Protein AF-A0A959WXD5-F1 (afdb_monomer)

Sequence (499 aa):
MKRRSHATHGGNPLATAVPTYDDGVTGHGSPEGTPIFVSGLSSGAVRLLLSSPVPGAGPVDAARPQARPGALFGHRDSPAVWLVSDATLFEEGEDLPHRSHPGRPIVIALITGTGGDVAARAAVEAGADDVLSPPFGPAELRARLATAVRVATTARVAAEAQEELRRREEAMRVLSLEQGGLRRVTMAIASGTPLSEVFHLVAREIVAVLDCDAAHVAMRERNGRATVVGVCRRDDALRADLGTHLDHTESATARAITEGRPVRVSEYAPDGLPAAFGWGAGVAVPITVRGEVWGAMGLVRVTPGPPPSGAVRRLTRFAEIVALGIGNAETSAETRRLVVRDHLTGLFNRKQFEESLAGEVSQGRRHGYPVSVAMLDIDHFKAINDTHGHPVGDAVLVEIARRFTRCARAGETVARIGGEEFALVFPRTSADGAAAAAERVRAAVESAPFDVVGRVTVSIGVAEAAGEPEGALCRADAALYASKTGGRNRVTVYREPAA

Secondary structure (DSSP, 8-state):
-------------------------------S-PPP------TTEEEEEEE-----------------TT-----TTS--EEEEESSPPPPTTPPP-----TTSPEEEEEEES--SHHHHHHHHHTT-SEEE-SS--HHHHHHHHHHHHHHHHHHHHHHHHHHHHHHHHHHHHHHHHHHHHHHHHHHHHHTT--HHHHHHHHHHHHHHHSS-SEEEEEEEPTTS-EEEEEEEES-TTS---TT-EE--TTSHHHHHHHHSS-EEESS--TTSHHHHTT-SEEEEEEEEETTEEEEEEEEEESS-SPPPTTHHHHHHHHHHHHHHHHHHHHHHHHHHHHHHB-TTT-SB-HHHHHHHHHHHHHHHHHHT--EEEEEEEETTHHHHHHHH-HHHHHHHHHHHHHHHHHHPPTT-EEEE-SSSEEEEEEET--HHHHHHHHHHHHHHHHHS-BTTTB---EEEEEEE-TT-HHHHHHHHHHHHHHHHHTTSSSEEE--PPP-

Foldseek 3Di:
DDDDDDDDDDDDDDDDDDDDDYDDDDDDDDDPDDDDQPPDDDQFEAFEEEEDADDDDDDDDDDDDDDDPPDFDDDPQAWGKDWDWPLDDDDPPDDDPPDDDPPFGIYIYTYHNDADPVVQVVVVVSPHPYYHGPPDDPVRVSVVSVVRRVVSNVVVVVVVVVVVVVVVVVVVVLVVLLVVLLVVLLVCLVVVNDLLVSQQSNFVSLVVNFPFQKKFWWFQDPVRKIFTSYMDGPDPLQPDDGRDIPR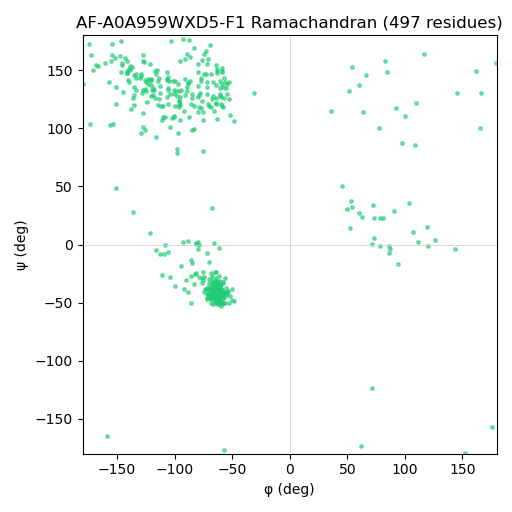DCQDQFSVQQVVVAKGWFQAGDCPDPCVVRLFGIKIKHFQDAPNHGRGIIMGTHSHGGGGTPCSHVSRVSSSPSSSVSVNVVVVVVVVVLVVFADPLQRAGEQVNVLVLLLVLLVVCVVPVAWKKKKKKFKPPLVVVCVPPNDVLSSVLSNVLSVLLVVLDDPSKGWYDYDDGMIMIMDHRAAQVRVQVSVLSSQCSQQVDADPPRGGIGMAMFMEICNSPSVVNVVQNVVQSVVCNVVPHSHYGYRDPPDD

pLDDT: mean 73.58, std 24.57, range [22.3, 98.44]

Solvent-accessible surface area (backbone atoms only — not comparable to full-atom values): 28347 Å² total; per-residue (Å²): 134,85,83,91,87,82,91,81,89,88,82,88,92,83,86,89,85,83,83,89,77,90,82,82,90,78,94,71,92,78,77,90,84,76,81,85,82,84,78,87,77,67,98,57,62,44,35,37,36,36,35,40,93,71,90,89,85,85,93,84,86,94,86,85,92,88,88,68,99,84,72,84,63,76,52,102,88,51,61,41,68,44,78,44,64,79,90,63,85,75,63,97,87,64,82,77,80,92,67,88,60,93,91,62,61,42,35,40,38,40,37,38,66,61,71,57,73,70,48,52,51,53,40,46,77,72,66,34,77,43,74,46,64,71,92,73,55,75,67,56,56,51,53,51,52,53,48,51,51,51,51,48,51,50,53,48,54,50,52,55,51,51,54,52,48,50,53,50,51,53,52,50,49,54,51,49,54,47,51,50,44,54,50,51,53,52,48,42,48,74,71,66,51,56,65,62,57,51,32,28,49,50,11,42,41,45,42,75,72,42,89,42,45,27,16,32,28,30,40,52,45,96,89,74,39,29,31,27,57,13,49,29,62,80,50,85,84,55,69,64,54,76,68,41,70,47,82,47,76,82,40,30,41,39,36,2,40,75,69,64,38,75,28,79,34,39,61,51,54,80,91,34,72,53,30,77,38,52,33,15,18,29,38,13,27,37,22,54,43,96,90,39,68,48,15,18,35,32,39,32,25,58,63,59,41,81,70,54,88,62,46,66,67,55,49,44,57,52,29,55,54,50,23,51,44,49,50,50,52,53,52,51,51,51,52,49,50,66,68,35,31,32,90,82,52,66,33,29,17,46,68,42,42,54,53,52,42,47,49,45,32,54,49,21,64,74,71,77,39,45,32,16,37,34,31,34,37,48,55,64,49,68,59,47,27,76,75,64,33,60,75,51,41,51,53,50,50,34,51,50,44,52,52,46,58,72,67,50,54,95,83,46,46,59,21,40,62,53,96,63,29,33,37,36,37,34,65,76,22,46,46,70,57,42,43,58,50,48,45,53,43,38,49,59,43,46,74,50,68,40,98,87,77,38,76,48,43,32,18,24,2,24,12,47,26,88,71,34,55,69,62,16,50,56,38,4,47,54,14,21,52,48,15,53,75,74,70,35,68,34,75,26,72,50,67,83,76,86,127

Mean predicted aligned error: 20.04 Å

Radius of gyration: 47.56 Å; Cα contacts (8 Å, |Δi|>4): 796; chains: 1; bounding box: 99×61×135 Å

Nearest PDB structures (foldseek):
  6zxc-assembly2_D  TM=8.661E-01  e=7.663E-16  Leptospira biflexa serovar Patoc strain 'Patoc 1 (Paris)'
  6et7-assembly1_B  TM=5.204E-01  e=3.613E-21  Idiomarina sp. A28L
  7e6g-assembly1_B  TM=8.168E-01  e=3.601E-15  Pseudomonas aeruginosa
  5llw-assembly1_B  TM=5.025E-01  e=7.534E-20  Idiomarina sp. A28L
  5llx-assembly1_A  TM=5.060E-01  e=7.114E-20  Idiomarina sp. A28L

Structure (mmCIF, N/CA/C/O backbone):
data_AF-A0A959WXD5-F1
#
_entry.id   AF-A0A959WXD5-F1
#
loop_
_atom_site.group_PDB
_atom_site.id
_atom_site.type_symbol
_atom_site.label_atom_id
_atom_site.label_alt_id
_atom_site.label_comp_id
_atom_site.label_asym_id
_atom_site.label_entity_id
_atom_site.label_seq_id
_atom_site.pdbx_PDB_ins_code
_atom_site.Cartn_x
_atom_site.Cartn_y
_atom_site.Cartn_z
_atom_site.occupancy
_atom_site.B_iso_or_equiv
_atom_site.auth_seq_id
_atom_site.auth_comp_id
_atom_site.auth_asym_id
_atom_site.auth_atom_id
_atom_site.pdbx_PDB_model_num
ATOM 1 N N . MET A 1 1 ? -4.740 3.681 -72.796 1.00 32.69 1 MET A N 1
ATOM 2 C CA . MET A 1 1 ? -4.895 4.315 -74.125 1.00 32.69 1 MET A CA 1
ATOM 3 C C . MET A 1 1 ? -4.539 5.800 -73.990 1.00 32.69 1 MET A C 1
ATOM 5 O O . MET A 1 1 ? -5.129 6.441 -73.143 1.00 32.69 1 MET A O 1
ATOM 9 N N . LYS A 1 2 ? -3.521 6.265 -74.741 1.00 25.80 2 LYS A N 1
ATOM 10 C CA . LYS A 1 2 ? -3.198 7.643 -75.217 1.00 25.80 2 LYS A CA 1
ATOM 11 C C . LYS A 1 2 ? -3.493 8.870 -74.306 1.00 25.80 2 LYS A C 1
ATOM 13 O O . LYS A 1 2 ? -4.641 9.159 -74.034 1.00 25.80 2 LYS A O 1
ATOM 18 N N . ARG A 1 3 ? -2.439 9.584 -73.855 1.00 23.42 3 ARG A N 1
ATOM 19 C CA . ARG A 1 3 ? -1.881 10.892 -74.354 1.00 23.42 3 ARG A CA 1
ATOM 20 C C . ARG A 1 3 ? -2.473 12.119 -73.615 1.00 23.42 3 ARG A C 1
ATOM 22 O O . ARG A 1 3 ? -3.681 12.214 -73.521 1.00 23.42 3 ARG A O 1
ATOM 29 N N . ARG A 1 4 ? -1.636 12.911 -72.901 1.00 24.62 4 ARG A N 1
ATOM 30 C CA . ARG A 1 4 ? -1.101 14.277 -73.237 1.00 24.62 4 ARG A CA 1
ATOM 31 C C . ARG A 1 4 ? -2.219 15.267 -73.620 1.00 24.62 4 ARG A C 1
ATOM 33 O O . ARG A 1 4 ? -3.007 14.905 -74.475 1.00 24.62 4 ARG A O 1
ATOM 40 N N . SER A 1 5 ? -2.357 16.509 -73.151 1.00 25.72 5 SER A N 1
ATOM 41 C CA . SER A 1 5 ? -1.504 17.594 -72.599 1.00 25.72 5 SER A CA 1
ATOM 42 C C . SER A 1 5 ? -2.480 18.773 -72.296 1.00 25.72 5 SER A C 1
ATOM 44 O O . SER A 1 5 ? -3.547 18.781 -72.897 1.00 25.72 5 SER A O 1
ATOM 46 N N . HIS A 1 6 ? -2.276 19.757 -71.406 1.00 26.48 6 HIS A N 1
ATOM 47 C CA . HIS A 1 6 ? -1.481 20.988 -71.602 1.00 26.48 6 HIS A CA 1
ATOM 48 C C . HIS A 1 6 ? -1.865 22.057 -70.540 1.00 26.48 6 HIS A C 1
ATOM 50 O O . HIS A 1 6 ? -3.045 22.145 -70.226 1.00 26.48 6 HIS A O 1
ATOM 56 N N . ALA A 1 7 ? -0.881 22.904 -70.159 1.00 26.16 7 ALA A N 1
ATOM 57 C CA . ALA A 1 7 ? -0.957 24.373 -69.931 1.00 26.16 7 ALA A CA 1
ATOM 58 C C . ALA A 1 7 ? -1.822 24.903 -68.740 1.00 26.16 7 ALA A C 1
ATOM 60 O O . ALA A 1 7 ? -2.854 24.333 -68.443 1.00 26.16 7 ALA A O 1
ATOM 61 N N . THR A 1 8 ? -1.548 25.983 -67.983 1.00 24.98 8 THR A N 1
ATOM 62 C CA . THR A 1 8 ? -0.575 27.103 -68.012 1.00 24.98 8 THR A CA 1
ATOM 63 C C . THR A 1 8 ? -0.799 28.034 -66.793 1.00 24.98 8 THR A C 1
ATOM 65 O O . THR A 1 8 ? -1.935 28.392 -66.528 1.00 24.98 8 THR A O 1
ATOM 68 N N . HIS A 1 9 ? 0.301 28.479 -66.164 1.00 25.56 9 HIS A N 1
ATOM 69 C CA . HIS A 1 9 ? 0.671 29.859 -65.746 1.00 25.56 9 HIS A CA 1
ATOM 70 C C . HIS A 1 9 ? -0.129 30.750 -64.753 1.00 25.56 9 HIS A C 1
ATOM 72 O O . HIS A 1 9 ? -1.306 31.026 -64.940 1.00 25.56 9 HIS A O 1
ATOM 78 N N . GLY A 1 10 ? 0.661 31.402 -63.869 1.00 24.11 10 GLY A N 1
ATOM 79 C CA . GLY A 1 10 ? 0.459 32.739 -63.257 1.00 24.11 10 GLY A CA 1
ATOM 80 C C . GLY A 1 10 ? 0.121 32.707 -61.755 1.00 24.11 10 GLY A C 1
ATOM 81 O O . GLY A 1 10 ? -0.869 32.096 -61.394 1.00 24.11 10 GLY A O 1
ATOM 82 N N . GLY A 1 11 ? 0.848 33.315 -60.807 1.00 25.09 11 GLY A N 1
ATOM 83 C CA . GLY A 1 11 ? 1.959 34.267 -60.856 1.00 25.09 11 GLY A CA 1
ATOM 84 C C . GLY A 1 11 ? 2.577 34.526 -59.458 1.00 25.09 11 GLY A C 1
ATOM 85 O O . GLY A 1 11 ? 1.992 34.193 -58.433 1.00 25.09 11 GLY A O 1
ATOM 86 N N . ASN A 1 12 ? 3.791 35.088 -59.505 1.00 25.16 12 ASN A N 1
ATOM 87 C CA . ASN A 1 12 ? 4.738 35.600 -58.480 1.00 25.16 12 ASN A CA 1
ATOM 88 C C . ASN A 1 12 ? 4.117 36.705 -57.556 1.00 25.16 12 ASN A C 1
ATOM 90 O O . ASN A 1 12 ? 2.972 37.052 -57.846 1.00 25.16 12 ASN A O 1
ATOM 94 N N . PRO A 1 13 ? 4.797 37.387 -56.579 1.00 36.59 13 PRO A N 1
ATOM 95 C CA . PRO A 1 13 ? 6.247 37.477 -56.286 1.00 36.59 13 PRO A CA 1
ATOM 96 C C . PRO A 1 13 ? 6.687 37.610 -54.797 1.00 36.59 13 PRO A C 1
ATOM 98 O O . PRO A 1 13 ? 5.865 37.776 -53.905 1.00 36.59 13 PRO A O 1
ATOM 101 N N . LEU A 1 14 ? 8.013 37.583 -54.558 1.00 23.86 14 LEU A N 1
ATOM 102 C CA . LEU A 1 14 ? 8.833 38.502 -53.717 1.00 23.86 14 LEU A CA 1
ATOM 103 C C . LEU A 1 14 ? 10.208 37.834 -53.463 1.00 23.86 14 LEU A C 1
ATOM 105 O O . LEU A 1 14 ? 10.289 36.792 -52.827 1.00 23.86 14 LEU A O 1
ATOM 109 N N . ALA A 1 15 ? 11.252 38.233 -54.197 1.00 23.81 15 ALA A N 1
ATOM 110 C CA . ALA A 1 15 ? 12.243 39.258 -53.817 1.00 23.81 15 ALA A CA 1
ATOM 111 C C . ALA A 1 15 ? 13.286 38.718 -52.806 1.00 23.81 15 ALA A C 1
ATOM 113 O O . ALA A 1 15 ? 12.973 38.433 -51.661 1.00 23.81 15 ALA A O 1
ATOM 114 N N . THR A 1 16 ? 14.489 38.362 -53.275 1.00 23.14 16 THR A N 1
ATOM 115 C CA . THR A 1 16 ? 15.737 39.173 -53.308 1.00 23.14 16 THR A CA 1
ATOM 116 C C . THR A 1 16 ? 16.698 38.811 -52.175 1.00 23.14 16 THR A C 1
ATOM 118 O O . THR A 1 16 ? 16.444 39.167 -51.032 1.00 23.14 16 THR A O 1
ATOM 121 N N . ALA A 1 17 ? 17.828 38.187 -52.521 1.00 24.20 17 ALA A N 1
ATOM 122 C CA . ALA A 1 17 ? 19.171 38.641 -52.137 1.00 24.20 17 ALA A CA 1
ATOM 123 C C . ALA A 1 17 ? 20.242 37.785 -52.846 1.00 24.20 17 ALA A C 1
ATOM 125 O O . ALA A 1 17 ? 20.508 36.645 -52.482 1.00 24.20 17 ALA A O 1
ATOM 126 N N . VAL A 1 18 ? 20.843 38.373 -53.876 1.00 24.41 18 VAL A N 1
ATOM 127 C CA . VAL A 1 18 ? 22.247 38.195 -54.294 1.00 24.41 18 VAL A CA 1
ATOM 128 C C . VAL A 1 18 ? 22.909 39.503 -53.822 1.00 24.41 18 VAL A C 1
ATOM 130 O O . VAL A 1 18 ? 22.216 40.528 -53.885 1.00 24.41 18 VAL A O 1
ATOM 133 N N . PRO A 1 19 ? 24.148 39.532 -53.283 1.00 29.06 19 PRO A N 1
ATOM 134 C CA . PRO A 1 19 ? 25.291 39.750 -54.182 1.00 29.06 19 PRO A CA 1
ATOM 135 C C . PRO A 1 19 ? 26.629 39.108 -53.709 1.00 29.06 19 PRO A C 1
ATOM 137 O O . PRO A 1 19 ? 26.888 39.007 -52.516 1.00 29.06 19 PRO A O 1
ATOM 140 N N . THR A 1 20 ? 27.375 38.447 -54.615 1.00 24.33 20 THR A N 1
ATOM 141 C CA . THR A 1 20 ? 28.592 38.948 -55.331 1.00 24.33 20 THR A CA 1
ATOM 142 C C . THR A 1 20 ? 29.887 38.761 -54.513 1.00 24.33 20 THR A C 1
ATOM 144 O O . THR A 1 20 ? 29.832 38.841 -53.298 1.00 24.33 20 THR A O 1
ATOM 147 N N . TYR A 1 21 ? 31.091 38.543 -55.048 1.00 22.48 21 TYR A N 1
ATOM 148 C CA . TYR A 1 21 ? 31.671 38.893 -56.348 1.00 22.48 21 TYR A CA 1
ATOM 149 C C . TYR A 1 21 ? 33.034 38.171 -56.500 1.00 22.48 21 TYR A C 1
ATOM 151 O O . TYR A 1 21 ? 33.695 37.988 -55.480 1.00 22.48 21 TYR A O 1
ATOM 159 N N . ASP A 1 22 ? 33.406 37.848 -57.750 1.00 23.84 22 ASP A N 1
ATOM 160 C CA . ASP A 1 22 ? 34.724 38.052 -58.400 1.00 23.84 22 ASP A CA 1
ATOM 161 C C . ASP A 1 22 ? 36.040 37.544 -57.789 1.00 23.84 22 ASP A C 1
ATOM 163 O O . ASP A 1 22 ? 36.247 37.522 -56.585 1.00 23.84 22 ASP A O 1
ATOM 167 N N . ASP A 1 23 ? 37.081 37.251 -58.566 1.00 24.81 23 ASP A N 1
ATOM 168 C CA . ASP A 1 23 ? 37.286 37.096 -60.015 1.00 24.81 23 ASP A CA 1
ATOM 169 C C . ASP A 1 23 ? 38.736 36.606 -60.194 1.00 24.81 23 ASP A C 1
ATOM 171 O O . ASP A 1 23 ? 39.542 36.666 -59.262 1.00 24.81 23 ASP A O 1
ATOM 175 N N . GLY A 1 24 ? 39.108 36.251 -61.425 1.00 22.30 24 GLY A N 1
ATOM 176 C CA . GLY A 1 24 ? 40.487 36.468 -61.889 1.00 22.30 24 GLY A CA 1
ATOM 177 C C . GLY A 1 24 ? 41.313 35.195 -62.050 1.00 22.30 24 GLY A C 1
ATOM 178 O O . GLY A 1 24 ? 41.951 34.729 -61.117 1.00 22.30 24 GLY A O 1
ATOM 179 N N . VAL A 1 25 ? 41.223 34.522 -63.199 1.00 24.84 25 VAL A N 1
ATOM 180 C CA . VAL A 1 25 ? 42.108 34.693 -64.376 1.00 24.84 25 VAL A CA 1
ATOM 181 C C . VAL A 1 25 ? 43.569 34.323 -64.081 1.00 24.84 25 VAL A C 1
ATOM 183 O O . VAL A 1 25 ? 44.267 35.026 -63.366 1.00 24.84 25 VAL A O 1
ATOM 186 N N . THR A 1 26 ? 44.066 33.267 -64.727 1.00 22.84 26 THR A N 1
ATOM 187 C CA . THR A 1 26 ? 45.186 33.304 -65.695 1.00 22.84 26 THR A CA 1
ATOM 188 C C . THR A 1 26 ? 45.684 31.885 -65.952 1.00 22.84 26 THR A C 1
ATOM 190 O O . THR A 1 26 ? 45.966 31.117 -65.037 1.00 22.84 26 THR A O 1
ATOM 193 N N . GLY A 1 27 ? 45.810 31.533 -67.230 1.00 33.06 27 GLY A N 1
ATOM 194 C CA . GLY A 1 27 ? 46.653 30.416 -67.618 1.00 33.06 27 GLY A CA 1
ATOM 195 C C . GLY A 1 27 ? 48.110 30.771 -67.340 1.00 33.06 27 GLY A C 1
ATOM 196 O O . GLY A 1 27 ? 48.613 31.764 -67.860 1.00 33.06 27 GLY A O 1
ATOM 197 N N . HIS A 1 28 ? 48.789 29.926 -66.577 1.00 23.78 28 HIS A N 1
ATOM 198 C CA . HIS A 1 28 ? 50.235 29.800 -66.625 1.00 23.78 28 HIS A CA 1
ATOM 199 C C . HIS A 1 28 ? 50.580 28.315 -66.637 1.00 23.78 28 HIS A C 1
ATOM 201 O O . HIS A 1 28 ? 50.206 27.564 -65.739 1.00 23.78 28 HIS A O 1
ATOM 207 N N . GLY A 1 29 ? 51.268 27.896 -67.701 1.00 34.16 29 GLY A N 1
ATOM 208 C CA . GLY A 1 29 ? 51.924 26.598 -67.749 1.00 34.16 29 GLY A CA 1
ATOM 209 C C . GLY A 1 29 ? 52.913 26.464 -66.594 1.00 34.16 29 GLY A C 1
ATOM 210 O O . GLY A 1 29 ? 53.541 27.440 -66.183 1.00 34.16 29 GLY A O 1
ATOM 211 N N . SER A 1 30 ? 53.008 25.258 -66.048 1.00 23.84 30 SER A N 1
ATOM 212 C CA . SER A 1 30 ? 53.929 24.860 -64.979 1.00 23.84 30 SER A CA 1
ATOM 213 C C . SER A 1 30 ? 53.900 23.325 -64.866 1.00 23.84 30 SER A C 1
ATOM 215 O O . SER A 1 30 ? 52.943 22.712 -65.337 1.00 23.84 30 SER A O 1
ATOM 217 N N . PRO A 1 31 ? 54.969 22.685 -64.370 1.00 26.98 31 PRO A N 1
ATOM 218 C CA . PRO A 1 31 ? 55.882 21.881 -65.176 1.00 26.98 31 PRO A CA 1
ATOM 219 C C . PRO A 1 31 ? 55.648 20.371 -65.010 1.00 26.98 31 PRO A C 1
ATOM 221 O O . PRO A 1 31 ? 54.837 19.924 -64.203 1.00 26.98 31 PRO A O 1
ATOM 224 N N . GLU A 1 32 ? 56.393 19.603 -65.801 1.00 30.00 32 GLU A N 1
ATOM 225 C CA . GLU A 1 32 ? 56.592 18.154 -65.720 1.00 30.00 32 GLU A CA 1
ATOM 226 C C . GLU A 1 32 ? 56.525 17.586 -64.282 1.00 30.00 32 GLU A C 1
ATOM 228 O O . GLU A 1 32 ? 57.220 18.057 -63.381 1.00 30.00 32 GLU A O 1
ATOM 233 N N . GLY A 1 33 ? 55.730 16.522 -64.083 1.00 29.84 33 GLY A N 1
ATOM 234 C CA . GLY A 1 33 ? 55.871 15.617 -62.931 1.00 29.84 33 GLY A CA 1
ATOM 235 C C . GLY A 1 33 ? 54.873 15.744 -61.770 1.00 29.84 33 GLY A C 1
ATOM 236 O O . GLY A 1 33 ? 55.264 15.530 -60.624 1.00 29.84 33 GLY A O 1
ATOM 237 N N . THR A 1 34 ? 53.592 16.044 -62.003 1.00 25.41 34 THR A N 1
ATOM 238 C CA . THR A 1 34 ? 52.589 16.045 -60.915 1.00 25.41 34 THR A CA 1
ATOM 239 C C . THR A 1 34 ? 52.112 14.617 -60.575 1.00 25.41 34 THR A C 1
ATOM 241 O O . THR A 1 34 ? 51.669 13.904 -61.480 1.00 25.41 34 THR A O 1
ATOM 244 N N . PRO A 1 35 ? 52.161 14.160 -59.305 1.00 29.34 35 PRO A N 1
ATOM 245 C CA . PRO A 1 35 ? 51.610 12.861 -58.915 1.00 29.34 35 PRO A CA 1
ATOM 246 C C . PRO A 1 35 ? 50.085 12.823 -59.116 1.00 29.34 35 PRO A C 1
ATOM 248 O O . PRO A 1 35 ? 49.377 13.782 -58.804 1.00 29.34 35 PRO A O 1
ATOM 251 N N . ILE A 1 36 ? 49.570 11.709 -59.648 1.00 31.53 36 ILE A N 1
ATOM 252 C CA . ILE A 1 36 ? 48.132 11.511 -59.871 1.00 31.53 36 ILE A CA 1
ATOM 253 C C . ILE A 1 36 ? 47.420 11.319 -58.530 1.00 31.53 36 ILE A C 1
ATOM 255 O O . ILE A 1 36 ? 47.694 10.374 -57.791 1.00 31.53 36 ILE A O 1
ATOM 259 N N . PHE A 1 37 ? 46.456 12.193 -58.249 1.00 30.58 37 PHE A N 1
ATOM 260 C CA . PHE A 1 37 ? 45.578 12.103 -57.088 1.00 30.58 37 PHE A CA 1
ATOM 261 C C . PHE A 1 37 ? 44.455 11.094 -57.342 1.00 30.58 37 PHE A C 1
ATOM 263 O O . PHE A 1 37 ? 43.570 11.331 -58.162 1.00 30.58 37 PHE A O 1
ATOM 270 N N . VAL A 1 38 ? 44.448 9.986 -56.598 1.00 33.81 38 VAL A N 1
ATOM 271 C CA . VAL A 1 38 ? 43.297 9.073 -56.536 1.00 33.81 38 VAL A CA 1
ATOM 272 C C . VAL A 1 38 ? 42.489 9.404 -55.280 1.00 33.81 38 VAL A C 1
ATOM 274 O O . VAL A 1 38 ? 42.658 8.790 -54.226 1.00 33.81 38 VAL A O 1
ATOM 277 N N . SER A 1 39 ? 41.628 10.418 -55.366 1.00 25.95 39 SER A N 1
ATOM 278 C CA . SER A 1 39 ? 40.658 10.723 -54.311 1.00 25.95 39 SER A CA 1
ATOM 279 C C . SER A 1 39 ? 39.378 9.895 -54.504 1.00 25.95 39 SER A C 1
ATOM 281 O O . SER A 1 39 ? 38.922 9.680 -55.624 1.00 25.95 39 SER A O 1
ATOM 283 N N . GLY A 1 40 ? 38.796 9.404 -53.402 1.00 32.34 40 GLY A N 1
ATOM 284 C CA . GLY A 1 40 ? 37.450 8.804 -53.404 1.00 32.34 40 GLY A CA 1
ATOM 285 C C . GLY A 1 40 ? 37.342 7.281 -53.252 1.00 32.34 40 GLY A C 1
ATOM 286 O O . GLY A 1 40 ? 36.251 6.745 -53.424 1.00 32.34 40 GLY A O 1
ATOM 287 N N . LEU A 1 41 ? 38.414 6.562 -52.906 1.00 38.22 41 LEU A N 1
ATOM 288 C CA . LEU A 1 41 ? 38.328 5.116 -52.656 1.00 38.22 41 LEU A CA 1
ATOM 289 C C . LEU A 1 41 ? 37.996 4.803 -51.190 1.00 38.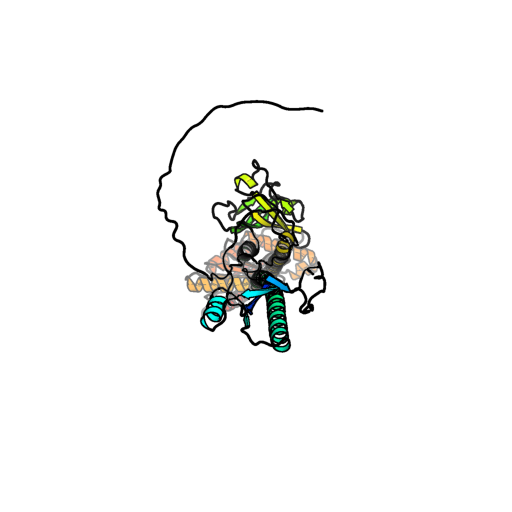22 41 LEU A C 1
ATOM 291 O O . LEU A 1 41 ? 38.609 5.347 -50.273 1.00 38.22 41 LEU A O 1
ATOM 295 N N . SER A 1 42 ? 37.017 3.918 -50.994 1.00 37.16 42 SER A N 1
ATOM 296 C CA . SER A 1 42 ? 36.502 3.467 -49.697 1.00 37.16 42 SER A CA 1
ATOM 297 C C . SER A 1 42 ? 37.574 2.821 -48.809 1.00 37.16 42 SER A C 1
ATOM 299 O O . SER A 1 42 ? 38.508 2.192 -49.307 1.00 37.16 42 SER A O 1
ATOM 301 N N . SER A 1 43 ? 37.389 2.920 -47.489 1.00 42.16 43 SER A N 1
ATOM 302 C CA . SER A 1 43 ? 38.215 2.297 -46.446 1.00 42.16 43 SER A CA 1
ATOM 303 C C . SER A 1 43 ? 38.465 0.806 -46.725 1.00 42.16 43 SER A C 1
ATOM 305 O O . SER A 1 43 ? 37.554 -0.009 -46.578 1.00 42.16 43 SER A O 1
ATOM 307 N N . GLY A 1 44 ? 39.682 0.450 -47.148 1.00 43.88 44 GLY A N 1
ATOM 308 C CA . GLY A 1 44 ? 40.071 -0.942 -47.425 1.00 43.88 44 GLY A CA 1
ATOM 309 C C . GLY A 1 44 ? 41.015 -1.160 -48.613 1.00 43.88 44 GLY A C 1
ATOM 310 O O . GLY A 1 44 ? 41.419 -2.300 -48.846 1.00 43.88 44 GLY A O 1
ATOM 311 N N . ALA A 1 45 ? 41.366 -0.111 -49.363 1.00 51.16 45 ALA A N 1
ATOM 312 C CA . ALA A 1 45 ? 42.382 -0.182 -50.413 1.00 51.16 45 ALA A CA 1
ATOM 313 C C . ALA A 1 45 ? 43.783 0.108 -49.850 1.00 51.16 45 ALA A C 1
ATOM 315 O O . ALA A 1 45 ? 43.933 1.065 -49.095 1.00 51.16 45 ALA A O 1
ATOM 316 N N . VAL A 1 46 ? 44.785 -0.684 -50.240 1.00 54.16 46 VAL A N 1
ATOM 317 C CA . VAL A 1 46 ? 46.203 -0.421 -49.936 1.00 54.16 46 VAL A CA 1
ATOM 318 C C . VAL A 1 46 ? 46.879 0.187 -51.157 1.00 54.16 46 VAL A C 1
ATOM 320 O O . VAL A 1 46 ? 46.756 -0.361 -52.249 1.00 54.16 46 VAL A O 1
ATOM 323 N N . ARG A 1 47 ? 47.591 1.299 -50.991 1.00 57.00 47 ARG A N 1
ATOM 324 C CA . ARG A 1 47 ? 48.227 2.074 -52.061 1.00 57.00 47 ARG A CA 1
ATOM 325 C C . ARG A 1 47 ? 49.740 1.906 -52.004 1.00 57.00 47 ARG A C 1
ATOM 327 O O . ARG A 1 47 ? 50.391 2.429 -51.106 1.00 57.00 47 ARG A O 1
ATOM 334 N N . LEU A 1 48 ? 50.294 1.202 -52.980 1.00 58.53 48 LEU A N 1
ATOM 335 C CA . LEU A 1 48 ? 51.732 1.015 -53.144 1.00 58.53 48 LEU A CA 1
ATOM 336 C C . LEU A 1 48 ? 52.214 1.852 -54.329 1.00 58.53 48 LEU A C 1
ATOM 338 O O . LEU A 1 48 ? 51.684 1.715 -55.426 1.00 58.53 48 LEU A O 1
ATOM 342 N N . LEU A 1 49 ? 53.225 2.694 -54.152 1.00 56.78 49 LEU A N 1
ATOM 343 C CA . LEU A 1 49 ? 53.851 3.402 -55.271 1.00 56.78 49 LEU A CA 1
ATOM 344 C C . LEU A 1 49 ? 55.137 2.682 -55.703 1.00 56.78 49 LEU A C 1
ATOM 346 O O . LEU A 1 49 ? 55.971 2.361 -54.861 1.00 56.78 49 LEU A O 1
ATOM 350 N N . LEU A 1 50 ? 55.326 2.446 -56.998 1.00 52.78 50 LEU A N 1
ATOM 351 C CA . LEU A 1 50 ? 56.542 1.877 -57.585 1.00 52.78 50 LEU A CA 1
ATOM 352 C C . LEU A 1 50 ? 57.203 2.953 -58.456 1.00 52.78 50 LEU A C 1
ATOM 354 O O . LEU A 1 50 ? 56.552 3.468 -59.353 1.00 52.78 50 LEU A O 1
ATOM 358 N N . SER A 1 51 ? 58.471 3.309 -58.261 1.00 46.78 51 SER A N 1
ATOM 359 C CA . SER A 1 51 ? 59.147 4.215 -59.212 1.00 46.78 51 SER A CA 1
ATOM 360 C C . SER A 1 51 ? 59.857 3.438 -60.335 1.00 46.78 51 SER A C 1
ATOM 362 O O . SER A 1 51 ? 60.394 2.353 -60.117 1.00 46.78 51 SER A O 1
ATOM 364 N N . SER A 1 52 ? 59.834 3.973 -61.557 1.00 39.94 52 SER A N 1
ATOM 365 C CA . SER A 1 52 ? 60.424 3.416 -62.781 1.00 39.94 52 SER A CA 1
ATOM 366 C C . SER A 1 52 ? 61.450 4.392 -63.368 1.00 39.94 52 SER A C 1
ATOM 368 O O . SER A 1 52 ? 61.190 5.596 -63.371 1.00 39.94 52 SER A O 1
ATOM 370 N N . PRO A 1 53 ? 62.590 3.924 -63.908 1.00 35.56 53 PRO A N 1
ATOM 371 C CA . PRO A 1 53 ? 63.549 4.783 -64.581 1.00 35.56 53 PRO A CA 1
ATOM 372 C C . PRO A 1 53 ? 63.298 4.772 -66.097 1.00 35.56 53 PRO A C 1
ATOM 374 O O . PRO A 1 53 ? 63.646 3.800 -66.761 1.00 35.56 53 PRO A O 1
ATOM 377 N N . VAL A 1 54 ? 62.752 5.841 -66.686 1.00 33.81 54 VAL A N 1
ATOM 378 C CA . VAL A 1 54 ? 62.869 6.041 -68.147 1.00 33.81 54 VAL A CA 1
ATOM 379 C C . VAL A 1 54 ? 63.177 7.511 -68.463 1.00 33.81 54 VAL A C 1
ATOM 381 O O . VAL A 1 54 ? 62.347 8.370 -68.175 1.00 33.81 54 VAL A O 1
ATOM 384 N N . PRO A 1 55 ? 64.340 7.830 -69.064 1.00 32.31 55 PRO A N 1
ATOM 385 C CA . PRO A 1 55 ? 64.646 9.166 -69.567 1.00 32.31 55 PRO A CA 1
ATOM 386 C C . PRO A 1 55 ? 64.234 9.338 -71.045 1.00 32.31 55 PRO A C 1
ATOM 388 O O . PRO A 1 55 ? 64.679 8.571 -71.896 1.00 32.31 55 PRO A O 1
ATOM 391 N N . GLY A 1 56 ? 63.472 10.400 -71.352 1.00 37.19 56 GLY A N 1
ATOM 392 C CA . GLY A 1 56 ? 63.362 11.003 -72.693 1.00 37.19 56 GLY A CA 1
ATOM 393 C C . GLY A 1 56 ? 62.167 10.594 -73.573 1.00 37.19 56 GLY A C 1
ATOM 394 O O . GLY A 1 56 ? 62.312 9.748 -74.451 1.00 37.19 56 GLY A O 1
ATOM 395 N N . ALA A 1 57 ? 61.026 11.282 -73.447 1.00 29.55 57 ALA A N 1
ATOM 396 C CA . ALA A 1 57 ? 59.935 11.251 -74.431 1.00 29.55 57 ALA A CA 1
ATOM 397 C C . ALA A 1 57 ? 59.252 12.635 -74.537 1.00 29.55 57 ALA A C 1
ATOM 399 O O . ALA A 1 57 ? 58.979 13.272 -73.525 1.00 29.55 57 ALA A O 1
ATOM 400 N N . GLY A 1 58 ? 59.067 13.135 -75.767 1.00 27.44 58 GLY A N 1
ATOM 401 C CA . GLY A 1 58 ? 58.457 14.442 -76.085 1.00 27.44 58 GLY A CA 1
ATOM 402 C C . GLY A 1 58 ? 56.935 14.378 -76.339 1.00 27.44 58 GLY A C 1
ATOM 403 O O . GLY A 1 58 ? 56.371 13.287 -76.346 1.00 27.44 58 GLY A O 1
ATOM 404 N N . PRO A 1 59 ? 56.250 15.520 -76.574 1.00 26.50 59 PRO A N 1
ATOM 405 C CA . PRO A 1 59 ? 54.800 15.638 -76.377 1.00 26.50 59 PRO A CA 1
ATOM 406 C C . PRO A 1 59 ? 53.966 15.241 -77.610 1.00 26.50 59 PRO A C 1
ATOM 408 O O . PRO A 1 59 ? 54.299 15.644 -78.725 1.00 26.50 59 PRO A O 1
ATOM 411 N N . VAL A 1 60 ? 52.840 14.527 -77.416 1.00 23.27 60 VAL A N 1
ATOM 412 C CA . VAL A 1 60 ? 51.823 14.277 -78.467 1.00 23.27 60 VAL A CA 1
ATOM 413 C C . VAL A 1 60 ? 50.375 14.341 -77.933 1.00 23.27 60 VAL A C 1
ATOM 415 O O . VAL A 1 60 ? 50.085 14.023 -76.785 1.00 23.27 60 VAL A O 1
ATOM 418 N N . ASP A 1 61 ? 49.518 14.793 -78.849 1.00 24.83 61 ASP A N 1
ATOM 419 C CA . ASP A 1 61 ? 48.171 15.376 -78.844 1.00 24.83 61 ASP A CA 1
ATOM 420 C C . ASP A 1 61 ? 46.992 14.574 -78.238 1.00 24.83 61 ASP A C 1
ATOM 422 O O . ASP A 1 61 ? 46.900 13.350 -78.351 1.00 24.83 61 ASP A O 1
ATOM 426 N N . ALA A 1 62 ? 46.021 15.300 -77.671 1.00 28.42 62 ALA A N 1
ATOM 427 C CA . ALA A 1 62 ? 44.874 14.773 -76.928 1.00 28.42 62 ALA A CA 1
ATOM 428 C C . ALA A 1 62 ? 43.570 14.821 -77.748 1.00 28.42 62 ALA A C 1
ATOM 430 O O . ALA A 1 62 ? 42.899 15.850 -77.809 1.00 28.42 62 ALA A O 1
ATOM 431 N N . ALA A 1 63 ? 43.139 13.693 -78.327 1.00 25.86 63 ALA A N 1
ATOM 432 C CA . ALA A 1 63 ? 41.800 13.596 -78.919 1.00 25.86 63 ALA A CA 1
ATOM 433 C C . ALA A 1 63 ? 41.222 12.165 -78.941 1.00 25.86 63 ALA A C 1
ATOM 435 O O . ALA A 1 63 ? 41.554 11.379 -79.824 1.00 25.86 63 ALA A O 1
ATOM 436 N N . ARG A 1 64 ? 40.275 11.887 -78.020 1.00 24.11 64 ARG A N 1
ATOM 437 C CA . ARG A 1 64 ? 38.959 11.198 -78.195 1.00 24.11 64 ARG A CA 1
ATOM 438 C C . ARG A 1 64 ? 38.555 10.332 -76.979 1.00 24.11 64 ARG A C 1
ATOM 440 O O . ARG A 1 64 ? 39.321 9.454 -76.596 1.00 24.11 64 ARG A O 1
ATOM 447 N N . PRO A 1 65 ? 37.321 10.469 -76.440 1.00 30.89 65 PRO A N 1
ATOM 448 C CA . PRO A 1 65 ? 36.811 9.614 -75.367 1.00 30.89 65 PRO A CA 1
ATOM 449 C C . PRO A 1 65 ? 35.687 8.679 -75.853 1.00 30.89 65 PRO A C 1
ATOM 451 O O . PRO A 1 65 ? 34.581 9.148 -76.103 1.00 30.89 65 PRO A O 1
ATOM 454 N N . GLN A 1 66 ? 35.928 7.364 -75.943 1.00 28.34 66 GLN A N 1
ATOM 455 C CA . GLN A 1 66 ? 34.877 6.323 -75.940 1.00 28.34 66 GLN A CA 1
ATOM 456 C C . GLN A 1 66 ? 35.456 4.970 -75.463 1.00 28.34 66 GLN A C 1
ATOM 458 O O . GLN A 1 66 ? 36.104 4.303 -76.260 1.00 28.34 66 GLN A O 1
ATOM 463 N N . ALA A 1 67 ? 35.217 4.524 -74.214 1.00 22.94 67 ALA A N 1
ATOM 464 C CA . ALA A 1 67 ? 35.383 3.107 -73.813 1.00 22.94 67 ALA A CA 1
ATOM 465 C C . ALA A 1 67 ? 34.744 2.751 -72.445 1.00 22.94 67 ALA A C 1
ATOM 467 O O . ALA A 1 67 ? 34.561 3.607 -71.587 1.00 22.94 67 ALA A O 1
ATOM 468 N N . ARG A 1 68 ? 34.383 1.465 -72.296 1.00 23.20 68 ARG A N 1
ATOM 469 C CA . ARG A 1 68 ? 33.542 0.798 -71.271 1.00 23.20 68 ARG A CA 1
ATOM 470 C C . ARG A 1 68 ? 34.292 0.423 -69.964 1.00 23.20 68 ARG A C 1
ATOM 472 O O . ARG A 1 68 ? 35.520 0.453 -69.959 1.00 23.20 68 ARG A O 1
ATOM 479 N N . PRO A 1 69 ? 33.594 0.007 -68.877 1.00 23.72 69 PRO A N 1
ATOM 480 C CA . PRO A 1 69 ? 34.230 -0.422 -67.626 1.00 23.72 69 PRO A CA 1
ATOM 481 C C . PRO A 1 69 ? 35.063 -1.691 -67.856 1.00 23.72 69 PRO A C 1
ATOM 483 O O . PRO A 1 69 ? 34.516 -2.702 -68.296 1.00 23.72 69 PRO A O 1
ATOM 486 N N . GLY A 1 70 ? 36.368 -1.626 -67.579 1.00 27.39 70 GLY A N 1
ATOM 487 C CA . GLY A 1 70 ? 37.314 -2.738 -67.759 1.00 27.39 70 GLY A CA 1
ATOM 488 C C . GLY A 1 70 ? 38.559 -2.433 -68.604 1.00 27.39 70 GLY A C 1
ATOM 489 O O . GLY A 1 70 ? 39.345 -3.341 -68.843 1.00 27.39 70 GLY A O 1
ATOM 490 N N . ALA A 1 71 ? 38.767 -1.195 -69.063 1.00 25.34 71 ALA A N 1
ATOM 491 C CA . ALA A 1 71 ? 39.943 -0.845 -69.860 1.00 25.34 71 ALA A CA 1
ATOM 492 C C . ALA A 1 71 ? 41.185 -0.550 -68.992 1.00 25.34 71 ALA A C 1
ATOM 494 O O . ALA A 1 71 ? 41.194 0.377 -68.183 1.00 25.34 71 ALA A O 1
ATOM 495 N N . LEU A 1 72 ? 42.228 -1.354 -69.213 1.00 32.81 72 LEU A N 1
ATOM 496 C CA . LEU A 1 72 ? 43.629 -1.127 -68.855 1.00 32.81 72 LEU A CA 1
ATOM 497 C C . LEU A 1 72 ? 44.082 0.245 -69.405 1.00 32.81 72 LEU A C 1
ATOM 499 O O . LEU A 1 72 ? 43.969 0.479 -70.608 1.00 32.81 72 LEU A O 1
ATOM 503 N N . PHE A 1 73 ? 44.604 1.146 -68.568 1.00 30.28 73 PHE A N 1
ATOM 504 C CA . PHE A 1 73 ? 45.246 2.380 -69.041 1.00 30.28 73 PHE A CA 1
ATOM 505 C C . PHE A 1 73 ? 46.766 2.213 -69.012 1.00 30.28 73 PHE A C 1
ATOM 507 O O . PHE A 1 73 ? 47.376 2.184 -67.947 1.00 30.28 73 PHE A O 1
ATOM 514 N N . GLY A 1 74 ? 47.371 2.134 -70.195 1.00 32.66 74 GLY A N 1
ATOM 515 C CA . GLY A 1 74 ? 48.796 2.362 -70.400 1.00 32.66 74 GLY A CA 1
ATOM 516 C C . GLY A 1 74 ? 48.969 3.402 -71.500 1.00 32.66 74 GLY A C 1
ATOM 517 O O . GLY A 1 74 ? 48.833 3.075 -72.675 1.00 32.66 74 GLY A O 1
ATOM 518 N N . HIS A 1 75 ? 49.239 4.656 -71.129 1.00 27.81 75 HIS A N 1
ATOM 519 C CA . HIS A 1 75 ? 49.824 5.635 -72.048 1.00 27.81 75 HIS A CA 1
ATOM 520 C C . HIS A 1 75 ? 51.322 5.697 -71.754 1.00 27.81 75 HIS A C 1
ATOM 522 O O . HIS A 1 75 ? 51.711 5.657 -70.588 1.00 27.81 75 HIS A O 1
ATOM 528 N N . ARG A 1 76 ? 52.162 5.807 -72.789 1.00 32.31 76 ARG A N 1
ATOM 529 C CA . ARG A 1 76 ? 53.635 5.759 -72.677 1.00 32.31 76 ARG A CA 1
ATOM 530 C C . ARG A 1 76 ? 54.271 6.872 -71.824 1.00 32.31 76 ARG A C 1
ATOM 532 O O . ARG A 1 76 ? 55.460 6.776 -71.569 1.00 32.31 76 ARG A O 1
ATOM 539 N N . ASP A 1 77 ? 53.476 7.815 -71.315 1.00 32.28 77 ASP A N 1
ATOM 540 C CA . ASP A 1 77 ? 53.891 8.913 -70.426 1.00 32.28 77 ASP A CA 1
ATOM 541 C C . ASP A 1 77 ? 52.910 9.130 -69.251 1.00 32.28 77 ASP A C 1
ATOM 543 O O . ASP A 1 77 ? 52.730 10.238 -68.750 1.00 32.28 77 ASP A O 1
ATOM 547 N N . SER A 1 78 ? 52.197 8.089 -68.807 1.00 27.41 78 SER A N 1
ATOM 548 C CA . SER A 1 78 ? 51.298 8.167 -67.643 1.00 27.41 78 SER A CA 1
ATOM 549 C C . SER A 1 78 ? 51.473 6.955 -66.729 1.00 27.41 78 SER A C 1
ATOM 551 O O . SER A 1 78 ? 51.733 5.858 -67.226 1.00 27.41 78 SER A O 1
ATOM 553 N N . PRO A 1 79 ? 51.337 7.120 -65.401 1.00 29.25 79 PRO A N 1
ATOM 554 C CA . PRO A 1 79 ? 51.522 6.029 -64.457 1.00 29.25 79 PRO A CA 1
ATOM 555 C C . PRO A 1 79 ? 50.534 4.898 -64.757 1.00 29.25 79 PRO A C 1
ATOM 557 O O . PRO A 1 79 ? 49.318 5.096 -64.747 1.00 29.25 79 PRO A O 1
ATOM 560 N N . ALA A 1 80 ? 51.056 3.704 -65.033 1.00 33.81 80 ALA A N 1
ATOM 561 C CA . ALA A 1 80 ? 50.233 2.510 -65.144 1.00 33.81 80 ALA A CA 1
ATOM 562 C C . ALA A 1 80 ? 49.683 2.177 -63.749 1.00 33.81 80 ALA A C 1
ATOM 564 O O . ALA A 1 80 ? 50.450 1.937 -62.812 1.00 33.81 80 ALA A O 1
ATOM 565 N N . VAL A 1 81 ? 48.357 2.198 -63.599 1.00 34.84 81 VAL A N 1
ATOM 566 C CA . VAL A 1 81 ? 47.679 1.775 -62.368 1.00 34.84 81 VAL A CA 1
ATOM 567 C C . VAL A 1 81 ? 47.448 0.272 -62.459 1.00 34.84 81 VAL A C 1
ATOM 569 O O . VAL A 1 81 ? 46.618 -0.185 -63.244 1.00 34.84 81 VAL A O 1
ATOM 572 N N . TRP A 1 82 ? 48.169 -0.502 -61.656 1.00 42.47 82 TRP A N 1
ATOM 573 C CA . TRP A 1 82 ? 47.940 -1.937 -61.533 1.00 42.47 82 TRP A CA 1
ATOM 574 C C . TRP A 1 82 ? 46.965 -2.192 -60.383 1.00 42.47 82 TRP A C 1
ATOM 576 O O . TRP A 1 82 ? 47.264 -1.936 -59.215 1.00 42.47 82 TRP A O 1
ATOM 586 N N . LEU A 1 83 ? 45.782 -2.704 -60.720 1.00 39.94 83 LEU A N 1
ATOM 587 C CA . LEU A 1 83 ? 44.852 -3.275 -59.750 1.00 39.94 83 LEU A CA 1
ATOM 588 C C . LEU A 1 83 ? 45.272 -4.720 -59.498 1.00 39.94 83 LEU A C 1
ATOM 590 O O . LEU A 1 83 ? 44.965 -5.606 -60.292 1.00 39.94 83 LEU A O 1
ATOM 594 N N . VAL A 1 84 ? 45.982 -4.959 -58.398 1.00 43.12 84 VAL A N 1
ATOM 595 C CA . VAL A 1 84 ? 46.330 -6.316 -57.978 1.00 43.12 84 VAL A CA 1
ATOM 596 C C . VAL A 1 84 ? 45.306 -6.744 -56.932 1.00 43.12 84 VAL A C 1
ATOM 598 O O . VAL A 1 84 ? 45.414 -6.415 -55.749 1.00 43.12 84 VAL A O 1
ATOM 601 N N . SER A 1 85 ? 44.273 -7.466 -57.368 1.00 37.06 85 SER A N 1
ATOM 602 C CA . SER A 1 85 ? 43.449 -8.260 -56.454 1.00 37.06 85 SER A CA 1
ATOM 603 C C . SER A 1 85 ? 44.064 -9.651 -56.297 1.00 37.06 85 SER A C 1
ATOM 605 O O . SER A 1 85 ? 44.482 -10.244 -57.285 1.00 37.06 85 SER A O 1
ATOM 607 N N . ASP A 1 86 ? 44.068 -10.174 -55.069 1.00 33.81 86 ASP A N 1
ATOM 608 C CA . ASP A 1 86 ? 44.464 -11.549 -54.703 1.00 33.81 86 ASP A CA 1
ATOM 609 C C . ASP A 1 86 ? 45.961 -11.900 -54.605 1.00 33.81 86 ASP A C 1
ATOM 611 O O . ASP A 1 86 ? 46.301 -13.075 -54.601 1.00 33.81 86 ASP A O 1
ATOM 615 N N . ALA A 1 87 ? 46.864 -10.934 -54.391 1.00 36.72 87 ALA A N 1
ATOM 616 C CA . ALA A 1 87 ? 48.272 -11.187 -54.012 1.00 36.72 87 ALA A CA 1
ATOM 617 C C . ALA A 1 87 ? 49.071 -12.170 -54.914 1.00 36.72 87 ALA A C 1
ATOM 619 O O . ALA A 1 87 ? 50.168 -12.591 -54.544 1.00 36.72 87 ALA A O 1
ATOM 620 N N . THR A 1 88 ? 48.569 -12.498 -56.104 1.00 33.84 88 THR A N 1
ATOM 621 C CA . THR A 1 88 ? 49.282 -13.205 -57.172 1.00 33.84 88 THR A CA 1
ATOM 622 C C . THR A 1 88 ? 49.855 -12.181 -58.147 1.00 33.84 88 THR A C 1
ATOM 624 O O . THR A 1 88 ? 49.121 -11.376 -58.716 1.00 33.84 88 THR A O 1
ATOM 627 N N . LEU A 1 89 ? 51.180 -12.191 -58.313 1.00 37.47 89 LEU A N 1
ATOM 628 C CA . LEU A 1 89 ? 51.855 -11.491 -59.407 1.00 37.47 89 LEU A CA 1
ATOM 629 C C . LEU A 1 89 ? 51.671 -12.332 -60.670 1.00 37.47 89 LEU A C 1
ATOM 631 O O . LEU A 1 89 ? 52.130 -13.471 -60.696 1.00 37.47 89 LEU A O 1
ATOM 635 N N . PHE A 1 90 ? 50.999 -11.775 -61.672 1.00 33.97 90 PHE A N 1
ATOM 636 C CA . PHE A 1 90 ? 50.904 -12.365 -63.006 1.00 33.97 90 PHE A CA 1
ATOM 637 C C . PHE A 1 90 ? 52.194 -12.060 -63.778 1.00 33.97 90 PHE A C 1
ATOM 639 O O . PHE A 1 90 ? 52.709 -10.941 -63.699 1.00 33.97 90 PHE A O 1
ATOM 646 N N . GLU A 1 91 ? 52.734 -13.050 -64.488 1.00 30.14 91 GLU A N 1
ATOM 647 C CA . GLU A 1 91 ? 53.816 -12.822 -65.452 1.00 30.14 91 GLU A CA 1
ATOM 648 C C . GLU A 1 91 ? 53.252 -12.185 -66.736 1.00 30.14 91 GLU A C 1
ATOM 650 O O . GLU A 1 91 ? 52.047 -12.244 -66.997 1.00 30.14 91 GLU A O 1
ATOM 655 N N . GLU A 1 92 ? 54.107 -11.522 -67.525 1.00 29.66 92 GLU A N 1
ATOM 656 C CA . GLU A 1 92 ? 53.710 -10.903 -68.798 1.00 29.66 92 GLU A CA 1
ATOM 657 C C . GLU A 1 92 ? 52.972 -11.917 -69.691 1.00 29.66 92 GLU A C 1
ATOM 659 O O . GLU A 1 92 ? 53.574 -12.858 -70.204 1.00 29.66 92 GLU A O 1
ATOM 664 N N . GLY A 1 93 ? 51.666 -11.704 -69.895 1.00 29.39 93 GLY A N 1
ATOM 665 C CA . GLY A 1 93 ? 50.839 -12.490 -70.818 1.00 29.39 93 GLY A CA 1
ATOM 666 C C . GLY A 1 93 ? 49.641 -13.231 -70.213 1.00 29.39 93 GLY A C 1
ATOM 667 O O . GLY A 1 93 ? 48.909 -13.857 -70.976 1.00 29.39 93 GLY A O 1
ATOM 668 N N . GLU A 1 94 ? 49.395 -13.165 -68.900 1.00 30.67 94 GLU A N 1
ATOM 669 C CA . GLU A 1 94 ? 48.206 -13.786 -68.287 1.00 30.67 94 GLU A CA 1
ATOM 670 C C . GLU A 1 94 ? 47.023 -12.810 -68.130 1.00 30.67 94 GLU A C 1
ATOM 672 O O . GLU A 1 94 ? 47.169 -11.688 -67.640 1.00 30.67 94 GLU A O 1
ATOM 677 N N . ASP A 1 95 ? 45.825 -13.255 -68.530 1.00 34.03 95 ASP A N 1
ATOM 678 C CA . ASP A 1 95 ? 44.577 -12.500 -68.380 1.00 34.03 95 ASP A CA 1
ATOM 679 C C . ASP A 1 95 ? 44.196 -12.331 -66.896 1.00 34.03 95 ASP A C 1
ATOM 681 O O . ASP A 1 95 ? 44.077 -13.301 -66.141 1.00 34.03 95 ASP A O 1
ATOM 685 N N . LEU A 1 96 ? 43.936 -11.084 -66.484 1.00 36.91 96 LEU A N 1
ATOM 686 C CA . LEU A 1 96 ? 43.484 -10.744 -65.132 1.00 36.91 96 LEU A CA 1
ATOM 687 C C . LEU A 1 96 ? 42.141 -11.433 -64.810 1.00 36.91 96 LEU A C 1
ATOM 689 O O . LEU A 1 96 ? 41.167 -11.260 -65.552 1.00 36.91 96 LEU A O 1
ATOM 693 N N . PRO A 1 97 ? 42.002 -12.141 -63.672 1.00 34.38 97 PRO A N 1
ATOM 694 C CA . PRO A 1 97 ? 40.719 -12.697 -63.272 1.00 34.38 97 PRO A CA 1
ATOM 695 C C . PRO A 1 97 ? 39.727 -11.566 -62.965 1.00 34.38 97 PRO A C 1
ATOM 697 O O . PRO A 1 97 ? 39.871 -10.811 -62.007 1.00 34.38 97 PRO A O 1
ATOM 700 N N . HIS A 1 98 ? 38.667 -11.475 -63.769 1.00 36.62 98 HIS A N 1
ATOM 701 C CA . HIS A 1 98 ? 37.584 -10.484 -63.681 1.00 36.62 98 HIS A CA 1
ATOM 702 C C . HIS A 1 98 ? 36.673 -10.601 -62.438 1.00 36.62 98 HIS A C 1
ATOM 704 O O . HIS A 1 98 ? 35.477 -10.311 -62.513 1.00 36.62 98 HIS A O 1
ATOM 710 N N . ARG A 1 99 ? 37.168 -11.048 -61.281 1.00 35.72 99 ARG A N 1
ATOM 711 C CA . ARG A 1 99 ? 36.325 -11.248 -60.093 1.00 35.72 99 ARG A CA 1
ATOM 712 C C . ARG A 1 99 ? 36.907 -10.575 -58.860 1.00 35.72 99 ARG A C 1
ATOM 714 O O . ARG A 1 99 ? 37.686 -11.160 -58.119 1.00 35.72 99 ARG A O 1
ATOM 721 N N . SER A 1 100 ? 36.423 -9.365 -58.589 1.00 37.44 100 SER A N 1
ATOM 722 C CA . SER A 1 100 ? 36.450 -8.797 -57.246 1.00 37.44 100 SER A CA 1
ATOM 723 C C . SER A 1 100 ? 35.579 -9.663 -56.328 1.00 37.44 100 SER A C 1
ATOM 725 O O . SER A 1 100 ? 34.352 -9.693 -56.436 1.00 37.44 100 SER A O 1
ATOM 727 N N . HIS A 1 101 ? 36.209 -10.414 -55.427 1.00 40.00 101 HIS A N 1
ATOM 728 C CA . HIS A 1 101 ? 35.484 -11.116 -54.375 1.00 40.00 101 HIS A CA 1
ATOM 729 C C . HIS A 1 101 ? 35.068 -10.112 -53.288 1.00 40.00 101 HIS A C 1
ATOM 731 O O . HIS A 1 101 ? 35.940 -9.442 -52.724 1.00 40.00 101 HIS A O 1
ATOM 737 N N . PRO A 1 102 ? 33.768 -9.989 -52.959 1.00 40.78 102 PRO A N 1
ATOM 738 C CA . PRO A 1 102 ? 33.342 -9.147 -51.848 1.00 40.78 102 PRO A CA 1
ATOM 739 C C . PRO A 1 102 ? 34.011 -9.644 -50.556 1.00 40.78 102 PRO A C 1
ATOM 741 O O . PRO A 1 102 ? 33.838 -10.798 -50.171 1.00 40.78 102 PRO A O 1
ATOM 744 N N . GLY A 1 103 ? 34.815 -8.784 -49.918 1.00 47.03 103 GLY A N 1
ATOM 745 C CA . GLY A 1 103 ? 35.493 -9.076 -48.647 1.00 47.03 103 GLY A CA 1
ATOM 746 C C . GLY A 1 103 ? 37.023 -9.218 -48.689 1.00 47.03 103 GLY A C 1
ATOM 747 O O . GLY A 1 103 ? 37.617 -9.482 -47.641 1.00 47.03 103 GLY A O 1
ATOM 748 N N . ARG A 1 104 ? 37.685 -9.029 -49.841 1.00 50.88 104 ARG A N 1
ATOM 749 C CA . ARG A 1 104 ? 39.161 -9.042 -49.944 1.00 50.88 104 ARG A CA 1
ATOM 750 C C . ARG A 1 104 ? 39.751 -7.636 -50.146 1.00 50.88 104 ARG A C 1
ATOM 752 O O . ARG A 1 104 ? 39.137 -6.836 -50.851 1.00 50.88 104 ARG A O 1
ATOM 759 N N . PRO A 1 105 ? 40.908 -7.310 -49.530 1.00 51.78 105 PRO A N 1
ATOM 760 C CA . PRO A 1 105 ? 41.541 -6.003 -49.695 1.00 51.78 105 PRO A CA 1
ATOM 761 C C . PRO A 1 105 ? 42.040 -5.827 -51.131 1.00 51.78 105 PRO A C 1
ATOM 763 O O . PRO A 1 105 ? 42.574 -6.759 -51.734 1.00 51.78 105 PRO A O 1
ATOM 766 N N . ILE A 1 106 ? 41.870 -4.622 -51.667 1.00 52.06 106 ILE A N 1
ATOM 767 C CA . ILE A 1 106 ? 42.320 -4.260 -53.014 1.00 52.06 106 ILE A CA 1
ATOM 768 C C . ILE A 1 106 ? 43.678 -3.581 -52.873 1.00 52.06 106 ILE A C 1
ATOM 770 O O . ILE A 1 106 ? 43.783 -2.590 -52.151 1.00 52.06 106 ILE A O 1
ATOM 774 N N . VAL A 1 107 ? 44.708 -4.089 -53.551 1.00 53.12 107 VAL A N 1
ATOM 775 C CA . VAL A 1 107 ? 46.002 -3.405 -53.620 1.00 53.12 107 VAL A CA 1
ATOM 776 C C . VAL A 1 107 ? 46.086 -2.626 -54.926 1.00 53.12 107 VAL A C 1
ATOM 778 O O . VAL A 1 107 ? 45.844 -3.155 -56.010 1.00 53.12 107 VAL A O 1
ATOM 781 N N . ILE A 1 108 ? 46.413 -1.348 -54.806 1.00 53.94 108 ILE A N 1
ATOM 782 C CA . ILE A 1 108 ? 46.549 -0.401 -55.902 1.00 53.94 108 ILE A CA 1
ATOM 783 C C . ILE A 1 108 ? 48.025 -0.070 -56.001 1.00 53.94 108 ILE A C 1
ATOM 785 O O . ILE A 1 108 ? 48.558 0.626 -55.139 1.00 53.94 108 ILE A O 1
ATOM 789 N N . ALA A 1 109 ? 48.681 -0.590 -57.034 1.00 55.22 109 ALA A N 1
ATOM 790 C CA . ALA A 1 109 ? 50.062 -0.259 -57.334 1.00 55.22 109 ALA A CA 1
ATOM 791 C C . ALA A 1 109 ? 50.113 0.861 -58.387 1.00 55.22 109 ALA A C 1
ATOM 793 O O . ALA A 1 109 ? 49.538 0.734 -59.468 1.00 55.22 109 ALA A O 1
ATOM 794 N N . LEU A 1 110 ? 50.779 1.968 -58.068 1.00 53.47 110 LEU A N 1
ATOM 795 C CA . LEU A 1 110 ? 50.918 3.156 -58.914 1.00 53.47 110 LEU A CA 1
ATOM 796 C C . LEU A 1 110 ? 52.370 3.284 -59.368 1.00 53.47 110 LEU A C 1
ATOM 798 O O . LEU A 1 110 ? 53.240 3.432 -58.519 1.00 53.47 110 LEU A O 1
ATOM 802 N N . ILE A 1 111 ? 52.647 3.244 -60.674 1.00 52.12 111 ILE A N 1
ATOM 803 C CA . ILE A 1 111 ? 54.030 3.324 -61.175 1.00 52.12 111 ILE A CA 1
ATOM 804 C C . ILE A 1 111 ? 54.398 4.758 -61.585 1.00 52.12 111 ILE A C 1
ATOM 806 O O . ILE A 1 111 ? 53.802 5.257 -62.528 1.00 52.12 111 ILE A O 1
ATOM 810 N N . THR A 1 112 ? 55.383 5.420 -60.970 1.00 51.84 112 THR A N 1
ATOM 811 C CA . THR A 1 112 ? 55.827 6.784 -61.349 1.00 51.84 112 THR A CA 1
ATOM 812 C C . THR A 1 112 ? 57.160 6.778 -62.095 1.00 51.84 112 THR A C 1
ATOM 814 O O . THR A 1 112 ? 58.044 6.001 -61.770 1.00 51.84 112 THR A O 1
ATOM 817 N N . GLY A 1 113 ? 57.352 7.662 -63.080 1.00 45.69 113 GLY A N 1
ATOM 818 C CA . GLY A 1 113 ? 58.635 7.811 -63.797 1.00 45.69 113 GLY A CA 1
ATOM 819 C C . GLY A 1 113 ? 59.704 8.626 -63.047 1.00 45.69 113 GLY A C 1
ATOM 820 O O . GLY A 1 113 ? 60.820 8.792 -63.530 1.00 45.69 113 GLY A O 1
ATOM 821 N N . THR A 1 114 ? 59.360 9.179 -61.882 1.00 49.94 114 THR A N 1
ATOM 822 C CA . THR A 1 114 ? 60.225 10.033 -61.061 1.00 49.94 114 THR A CA 1
ATOM 823 C C . THR A 1 114 ? 60.817 9.220 -59.909 1.00 49.94 114 THR A C 1
ATOM 825 O O . THR A 1 114 ? 60.105 8.796 -59.000 1.00 49.94 114 THR A O 1
ATOM 828 N N . GLY A 1 115 ? 62.127 8.964 -59.962 1.00 52.00 115 GLY A N 1
ATOM 829 C CA . GLY A 1 115 ? 62.880 8.293 -58.895 1.00 52.00 115 GLY A CA 1
ATOM 830 C C . GLY A 1 115 ? 63.564 9.278 -57.936 1.00 52.00 115 GLY A C 1
ATOM 831 O O . GLY A 1 115 ? 63.836 10.419 -58.305 1.00 52.00 115 GLY A O 1
ATOM 832 N N . GLY A 1 116 ? 63.870 8.823 -56.715 1.00 56.00 116 GLY A N 1
ATOM 833 C CA . GLY A 1 116 ? 64.658 9.558 -55.709 1.00 56.00 116 GLY A CA 1
ATOM 834 C C . GLY A 1 116 ? 63.899 9.909 -54.419 1.00 56.00 116 GLY A C 1
ATOM 835 O O . GLY A 1 116 ? 62.669 9.888 -54.374 1.00 56.00 116 GLY A O 1
ATOM 836 N N . ASP A 1 117 ? 64.641 10.267 -53.365 1.00 57.78 117 ASP A N 1
ATOM 837 C CA . ASP A 1 117 ? 64.117 10.486 -52.000 1.00 57.78 117 ASP A CA 1
ATOM 838 C C . ASP A 1 117 ? 63.020 11.562 -51.919 1.00 57.78 117 ASP A C 1
ATOM 840 O O . ASP A 1 117 ? 62.076 11.448 -51.136 1.00 57.78 117 ASP A O 1
ATOM 844 N N . VAL A 1 118 ? 63.106 12.596 -52.764 1.00 55.31 118 VAL A N 1
ATOM 845 C CA . VAL A 1 118 ? 62.120 13.688 -52.822 1.00 55.31 118 VAL A CA 1
ATOM 846 C C . VAL A 1 118 ? 60.769 13.191 -53.352 1.00 55.31 118 VAL A C 1
ATOM 848 O O . VAL A 1 118 ? 59.724 13.571 -52.825 1.00 55.31 118 VAL A O 1
ATOM 851 N N . ALA A 1 119 ? 60.778 12.297 -54.347 1.00 55.44 119 ALA A N 1
ATOM 852 C CA . ALA A 1 119 ? 59.566 11.715 -54.920 1.00 55.44 119 ALA A CA 1
ATOM 853 C C . ALA A 1 119 ? 58.914 10.702 -53.964 1.00 55.44 119 ALA A C 1
ATOM 855 O O . ALA A 1 119 ? 57.692 10.687 -53.823 1.00 55.44 119 ALA A O 1
ATOM 856 N N . ALA A 1 120 ? 59.721 9.910 -53.247 1.00 60.66 120 ALA A N 1
ATOM 857 C CA . ALA A 1 120 ? 59.221 8.986 -52.230 1.00 60.66 120 ALA A CA 1
ATOM 858 C C . ALA A 1 120 ? 58.550 9.724 -51.062 1.00 60.66 120 ALA A C 1
ATOM 860 O O . ALA A 1 120 ? 57.472 9.330 -50.615 1.00 60.66 120 ALA A O 1
ATOM 861 N N . ARG A 1 121 ? 59.142 10.838 -50.609 1.00 60.12 121 ARG A N 1
ATOM 862 C CA . ARG A 1 121 ? 58.557 11.661 -49.544 1.00 60.12 121 ARG A CA 1
ATOM 863 C C . ARG A 1 121 ? 57.237 12.296 -49.975 1.00 60.12 121 ARG A C 1
ATOM 865 O O . ARG A 1 121 ? 56.251 12.185 -49.251 1.00 60.12 121 ARG A O 1
ATOM 872 N N . ALA A 1 122 ? 57.198 12.875 -51.176 1.00 59.00 122 ALA A N 1
ATOM 873 C CA . ALA A 1 122 ? 55.981 13.453 -51.742 1.00 59.00 122 ALA A CA 1
ATOM 874 C C . ALA A 1 122 ? 54.859 12.410 -51.911 1.00 59.00 122 ALA A C 1
ATOM 876 O O . ALA A 1 122 ? 53.689 12.727 -51.716 1.00 59.00 122 ALA A O 1
ATOM 877 N N . ALA A 1 123 ? 55.197 11.158 -52.232 1.00 56.31 123 ALA A N 1
ATOM 878 C CA . ALA A 1 123 ? 54.219 10.084 -52.391 1.00 56.31 123 ALA A CA 1
ATOM 879 C C . ALA A 1 123 ? 53.570 9.652 -51.066 1.00 56.31 123 ALA A C 1
ATOM 881 O O . ALA A 1 123 ? 52.354 9.464 -51.016 1.00 56.31 123 ALA A O 1
ATOM 882 N N . VAL A 1 124 ? 54.349 9.535 -49.986 1.00 63.78 124 VAL A N 1
ATOM 883 C CA . VAL A 1 124 ? 53.802 9.247 -48.648 1.00 63.78 124 VAL A CA 1
ATOM 884 C C . VAL A 1 124 ? 52.981 10.432 -48.133 1.00 63.78 124 VAL A C 1
ATOM 886 O O . VAL A 1 124 ? 51.878 10.237 -47.628 1.00 63.78 124 VAL A O 1
ATOM 889 N N . GLU A 1 125 ? 53.458 11.668 -48.329 1.00 60.12 125 GLU A N 1
ATOM 890 C CA . GLU A 1 125 ? 52.708 12.893 -47.996 1.00 60.12 125 GLU A CA 1
ATOM 891 C C . GLU A 1 125 ? 51.380 12.990 -48.779 1.00 60.12 125 GLU A C 1
ATOM 893 O O . GLU A 1 125 ? 50.384 13.486 -48.253 1.00 60.12 125 GLU A O 1
ATOM 898 N N . ALA A 1 126 ? 51.330 12.446 -50.000 1.00 56.56 126 ALA A N 1
ATOM 899 C CA . ALA A 1 126 ? 50.122 12.336 -50.819 1.00 56.56 126 ALA A CA 1
ATOM 900 C C . ALA A 1 126 ? 49.215 11.138 -50.456 1.00 56.56 126 ALA A C 1
ATOM 902 O O . ALA A 1 126 ? 48.158 10.957 -51.068 1.00 56.56 126 ALA A O 1
ATOM 903 N N . GLY A 1 127 ? 49.588 10.329 -49.457 1.00 55.53 127 GLY A N 1
ATOM 904 C CA . GLY A 1 127 ? 48.769 9.236 -48.931 1.00 55.53 127 GLY A CA 1
ATOM 905 C C . GLY A 1 127 ? 48.980 7.875 -49.599 1.00 55.53 127 GLY A C 1
ATOM 906 O O . GLY A 1 127 ? 48.027 7.090 -49.655 1.00 55.53 127 GLY A O 1
ATOM 907 N N . ALA A 1 128 ? 50.182 7.601 -50.124 1.00 61.00 128 ALA A N 1
ATOM 908 C CA . ALA A 1 128 ? 50.640 6.235 -50.385 1.00 61.00 128 ALA A CA 1
ATOM 909 C C . ALA A 1 128 ? 50.949 5.519 -49.057 1.00 61.00 128 ALA A C 1
ATOM 911 O O . ALA A 1 128 ? 51.590 6.096 -48.180 1.00 61.00 128 ALA A O 1
ATOM 912 N N . ASP A 1 129 ? 50.512 4.265 -48.921 1.00 68.44 129 ASP A N 1
ATOM 913 C CA . ASP A 1 129 ? 50.767 3.453 -47.725 1.00 68.44 129 ASP A CA 1
ATOM 914 C C . ASP A 1 129 ? 52.212 2.925 -47.695 1.00 68.44 129 ASP A C 1
ATOM 916 O O . ASP A 1 129 ? 52.766 2.702 -46.621 1.00 68.44 129 ASP A O 1
ATOM 920 N N . ASP A 1 130 ? 52.826 2.722 -48.867 1.00 72.44 130 ASP A N 1
ATOM 921 C CA . ASP A 1 130 ? 54.232 2.332 -49.007 1.00 72.44 130 ASP A CA 1
ATOM 922 C C . ASP A 1 130 ? 54.797 2.753 -50.382 1.00 72.44 130 ASP A C 1
ATOM 924 O O . ASP A 1 130 ? 54.050 2.954 -51.347 1.00 72.44 130 ASP A O 1
ATOM 928 N N . VAL A 1 131 ? 56.124 2.877 -50.484 1.00 71.12 131 VAL A N 1
ATOM 929 C CA . VAL A 1 131 ? 56.850 3.265 -51.705 1.00 71.12 131 VAL A CA 1
ATOM 930 C C . VAL A 1 131 ? 58.034 2.327 -51.937 1.00 71.12 131 VAL A C 1
ATOM 932 O O . VAL A 1 131 ? 58.836 2.077 -51.035 1.00 71.12 131 VAL A O 1
ATOM 935 N N . LEU A 1 132 ? 58.183 1.848 -53.172 1.00 68.38 132 LEU A N 1
ATOM 936 C CA . LEU A 1 132 ? 59.300 1.018 -53.612 1.00 68.38 132 LEU A CA 1
ATOM 937 C C . LEU A 1 132 ? 60.105 1.737 -54.704 1.00 68.38 132 LEU A C 1
ATOM 939 O O . LEU A 1 132 ? 59.548 2.159 -55.721 1.00 68.38 132 LEU A O 1
ATOM 943 N N . SER A 1 133 ? 61.417 1.870 -54.493 1.00 66.94 133 SER A N 1
ATOM 944 C CA . SER A 1 133 ? 62.330 2.555 -55.420 1.00 66.94 133 SER A CA 1
ATOM 945 C C . SER A 1 133 ? 63.340 1.586 -56.036 1.00 66.94 133 SER A C 1
ATOM 947 O O . SER A 1 133 ? 63.797 0.682 -55.336 1.00 66.94 133 SER A O 1
ATOM 949 N N . PRO A 1 134 ? 63.679 1.716 -57.331 1.00 57.91 134 PRO A N 1
ATOM 950 C CA . PRO A 1 134 ? 64.576 0.792 -58.006 1.00 57.91 134 PRO A CA 1
ATOM 951 C C . PRO A 1 134 ? 66.037 0.967 -57.550 1.00 57.91 134 PRO A C 1
ATOM 953 O O . PRO A 1 134 ? 66.429 2.064 -57.150 1.00 57.91 134 PRO A O 1
ATOM 956 N N . PRO A 1 135 ? 66.868 -0.085 -57.680 1.00 60.91 135 PRO A N 1
ATOM 957 C CA . PRO A 1 135 ? 66.493 -1.424 -58.136 1.00 60.91 135 PRO A CA 1
ATOM 958 C C . PRO A 1 135 ? 65.804 -2.222 -57.017 1.00 60.91 135 PRO A C 1
ATOM 960 O O . PRO A 1 135 ? 66.339 -2.339 -55.921 1.00 60.91 135 PRO A O 1
ATOM 963 N N . PHE A 1 136 ? 64.647 -2.823 -57.308 1.00 60.97 136 PHE A N 1
ATOM 964 C CA . PHE A 1 136 ? 63.955 -3.738 -56.3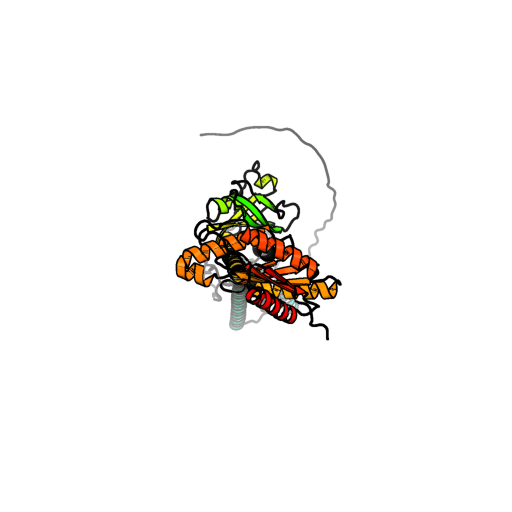96 1.00 60.97 136 PHE A CA 1
ATOM 965 C C . PHE A 1 136 ? 63.730 -5.092 -57.070 1.00 60.97 136 PHE A C 1
ATOM 967 O O . PHE A 1 136 ? 63.454 -5.176 -58.267 1.00 60.97 136 PHE A O 1
ATOM 974 N N . GLY A 1 137 ? 63.865 -6.172 -56.302 1.00 54.78 137 GLY A N 1
ATOM 975 C CA . GLY A 1 137 ? 63.669 -7.535 -56.799 1.00 54.78 137 GLY A CA 1
ATOM 976 C C . GLY A 1 137 ? 62.223 -8.031 -56.635 1.00 54.78 137 GLY A C 1
ATOM 977 O O . GLY A 1 137 ? 61.508 -7.562 -55.744 1.00 54.78 137 GLY A O 1
ATOM 978 N N . PRO A 1 138 ? 61.794 -9.063 -57.391 1.00 54.16 138 PRO A N 1
ATOM 979 C CA . PRO A 1 138 ? 60.459 -9.660 -57.248 1.00 54.16 138 PRO A CA 1
ATOM 980 C C . PRO A 1 138 ? 60.146 -10.167 -55.829 1.00 54.16 138 PRO A C 1
ATOM 982 O O . PRO A 1 138 ? 58.990 -10.184 -55.409 1.00 54.16 138 PRO A O 1
ATOM 985 N N . ALA A 1 139 ? 61.167 -10.583 -55.072 1.00 58.22 139 ALA A N 1
ATOM 986 C CA . ALA A 1 139 ? 61.013 -11.039 -53.691 1.00 58.22 139 ALA A CA 1
ATOM 987 C C . ALA A 1 139 ? 60.667 -9.897 -52.717 1.00 58.22 139 ALA A C 1
ATOM 989 O O . ALA A 1 139 ? 59.834 -10.093 -51.832 1.00 58.22 139 ALA A O 1
ATOM 990 N N . GLU A 1 140 ? 61.254 -8.710 -52.903 1.00 63.16 140 GLU A N 1
ATOM 991 C CA . GLU A 1 140 ? 60.971 -7.537 -52.068 1.00 63.16 140 GLU A CA 1
ATOM 992 C C . GLU A 1 140 ? 59.544 -7.035 -52.309 1.00 63.16 140 GLU A C 1
AT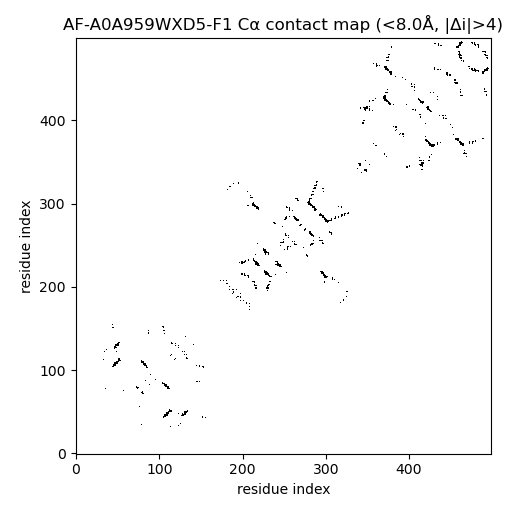OM 994 O O . GLU A 1 140 ? 58.783 -6.863 -51.357 1.00 63.16 140 GLU A O 1
ATOM 999 N N . LEU A 1 141 ? 59.139 -6.916 -53.578 1.00 62.38 141 LEU A N 1
ATOM 1000 C CA . LEU A 1 141 ? 57.774 -6.544 -53.952 1.00 62.38 141 LEU A CA 1
ATOM 1001 C C . LEU A 1 141 ? 56.735 -7.516 -53.364 1.00 62.38 141 LEU A C 1
ATOM 1003 O O . LEU A 1 141 ? 55.749 -7.079 -52.771 1.00 62.38 141 LEU A O 1
ATOM 1007 N N . ARG A 1 142 ? 56.975 -8.836 -53.444 1.00 59.00 142 ARG A N 1
ATOM 1008 C CA . ARG A 1 142 ? 56.099 -9.850 -52.825 1.00 59.00 142 ARG A CA 1
ATOM 1009 C C . ARG A 1 142 ? 55.980 -9.686 -51.312 1.00 59.00 142 ARG A C 1
ATOM 1011 O O . ARG A 1 142 ? 54.875 -9.776 -50.782 1.00 59.00 142 ARG A O 1
ATOM 1018 N N . ALA A 1 143 ? 57.089 -9.443 -50.616 1.00 62.06 143 ALA A N 1
ATOM 1019 C CA . ALA A 1 143 ? 57.087 -9.269 -49.164 1.00 62.06 143 ALA A CA 1
ATOM 1020 C C . ALA A 1 143 ? 56.324 -8.002 -48.732 1.00 62.06 143 ALA A C 1
ATOM 1022 O O . ALA A 1 143 ? 55.567 -8.038 -47.754 1.00 62.06 143 ALA A O 1
ATOM 1023 N N . ARG A 1 144 ? 56.477 -6.908 -49.490 1.00 67.44 144 ARG A N 1
ATOM 1024 C CA . ARG A 1 144 ? 55.764 -5.637 -49.276 1.00 67.44 144 ARG A CA 1
ATOM 1025 C C . ARG A 1 144 ? 54.261 -5.807 -49.489 1.00 67.44 144 ARG A C 1
ATOM 1027 O O . ARG A 1 144 ? 53.477 -5.490 -48.598 1.00 67.44 144 ARG A O 1
ATOM 1034 N N . LEU A 1 145 ? 53.863 -6.426 -50.603 1.00 62.81 145 LEU A N 1
ATOM 1035 C CA . LEU A 1 145 ? 52.462 -6.728 -50.919 1.00 62.81 145 LEU A CA 1
ATOM 1036 C C . LEU A 1 145 ? 51.818 -7.660 -49.882 1.00 62.81 145 LEU A C 1
ATOM 1038 O O . LEU A 1 145 ? 50.714 -7.392 -49.410 1.00 62.81 145 LEU A O 1
ATOM 1042 N N . ALA A 1 146 ? 52.511 -8.725 -49.469 1.00 63.09 146 ALA A N 1
ATOM 1043 C CA . ALA A 1 146 ? 52.011 -9.641 -48.444 1.00 63.09 146 ALA A CA 1
ATOM 1044 C C . ALA A 1 146 ? 51.807 -8.936 -47.091 1.00 63.09 146 ALA A C 1
ATOM 1046 O O . ALA A 1 146 ? 50.829 -9.198 -46.386 1.00 63.09 146 ALA A O 1
ATOM 1047 N N . THR A 1 147 ? 52.704 -8.013 -46.735 1.00 70.38 147 THR A N 1
ATOM 1048 C CA . THR A 1 147 ? 52.592 -7.206 -45.512 1.00 70.38 147 THR A CA 1
ATOM 1049 C C . THR A 1 147 ? 51.422 -6.229 -45.595 1.00 70.38 147 THR A C 1
ATOM 1051 O O . THR A 1 147 ? 50.603 -6.200 -44.679 1.00 70.38 147 THR A O 1
ATOM 1054 N N . ALA A 1 148 ? 51.288 -5.511 -46.710 1.00 66.12 148 ALA A N 1
ATOM 1055 C CA . ALA A 1 148 ? 50.167 -4.624 -47.011 1.00 66.12 148 ALA A CA 1
ATOM 1056 C C . ALA A 1 148 ? 48.806 -5.331 -46.874 1.00 66.12 148 ALA A C 1
ATOM 1058 O O . ALA A 1 148 ? 47.925 -4.874 -46.142 1.00 66.12 148 ALA A O 1
ATOM 1059 N N . VAL A 1 149 ? 48.653 -6.500 -47.504 1.00 65.56 149 VAL A N 1
ATOM 1060 C CA . VAL A 1 149 ? 47.429 -7.312 -47.419 1.00 65.56 149 VAL A CA 1
ATOM 1061 C C . VAL A 1 149 ? 47.161 -7.763 -45.981 1.00 65.56 149 VAL A C 1
ATOM 1063 O O . VAL A 1 149 ? 46.028 -7.670 -45.502 1.00 65.56 149 VAL A O 1
ATOM 1066 N N . ARG A 1 150 ? 48.186 -8.217 -45.248 1.00 68.62 150 ARG A N 1
ATOM 1067 C CA . ARG A 1 150 ? 48.042 -8.622 -43.840 1.00 68.62 150 ARG A CA 1
ATOM 1068 C C . ARG A 1 150 ? 47.598 -7.462 -42.946 1.00 68.62 150 ARG A C 1
ATOM 1070 O O . ARG A 1 150 ? 46.726 -7.651 -42.101 1.00 68.62 150 ARG A O 1
ATOM 1077 N N . VAL A 1 151 ? 48.154 -6.267 -43.134 1.00 72.81 151 VAL A N 1
ATOM 1078 C CA . VAL A 1 151 ? 47.768 -5.073 -42.366 1.00 72.81 151 VAL A CA 1
ATOM 1079 C C . VAL A 1 151 ? 46.320 -4.685 -42.671 1.00 72.81 151 VAL A C 1
ATOM 1081 O O . VAL A 1 151 ? 45.528 -4.528 -41.743 1.00 72.81 151 VAL A O 1
ATOM 1084 N N . ALA A 1 152 ? 45.931 -4.631 -43.947 1.00 64.38 152 ALA A N 1
ATOM 1085 C CA . ALA A 1 152 ? 44.572 -4.261 -44.347 1.00 64.38 152 ALA A CA 1
ATOM 1086 C C . ALA A 1 152 ? 43.507 -5.264 -43.880 1.00 64.38 152 ALA A C 1
ATOM 1088 O O . ALA A 1 152 ? 42.450 -4.874 -43.381 1.00 64.38 152 ALA A O 1
ATOM 1089 N N . THR A 1 153 ? 43.787 -6.566 -43.993 1.00 67.31 153 THR A N 1
ATOM 1090 C CA . THR A 1 153 ? 42.891 -7.613 -43.472 1.00 67.31 153 THR A CA 1
ATOM 1091 C C . THR A 1 153 ? 42.738 -7.527 -41.955 1.00 67.31 153 THR A C 1
ATOM 1093 O O . THR A 1 153 ? 41.615 -7.608 -41.458 1.00 67.31 153 THR A O 1
ATOM 1096 N N . THR A 1 154 ? 43.835 -7.307 -41.225 1.00 74.19 154 THR A N 1
ATOM 1097 C CA . THR A 1 154 ? 43.819 -7.176 -39.759 1.00 74.19 154 THR A CA 1
ATOM 1098 C C . THR A 1 154 ? 43.037 -5.939 -39.319 1.00 74.19 154 THR A C 1
ATOM 1100 O O . THR A 1 154 ? 42.185 -6.043 -38.439 1.00 74.19 154 THR A O 1
ATOM 1103 N N . ALA A 1 155 ? 43.256 -4.788 -39.964 1.00 73.06 155 ALA A N 1
ATOM 1104 C CA . ALA A 1 155 ? 42.531 -3.551 -39.674 1.00 73.06 155 ALA A CA 1
ATOM 1105 C C . ALA A 1 155 ? 41.017 -3.695 -39.904 1.00 73.06 155 ALA A C 1
ATOM 1107 O O . ALA A 1 155 ? 40.224 -3.223 -39.091 1.00 73.06 155 ALA A O 1
ATOM 1108 N N . ARG A 1 156 ? 40.601 -4.404 -40.963 1.00 71.31 156 ARG A N 1
ATOM 1109 C CA . ARG A 1 156 ? 39.181 -4.684 -41.228 1.00 71.31 156 ARG A CA 1
ATOM 1110 C C . ARG A 1 156 ? 38.554 -5.551 -40.138 1.00 71.31 156 ARG A C 1
ATOM 1112 O O . ARG A 1 156 ? 37.504 -5.195 -39.614 1.00 71.31 156 ARG A O 1
ATOM 1119 N N . VAL A 1 157 ? 39.190 -6.674 -39.794 1.00 77.69 157 VAL A N 1
ATOM 1120 C CA . VAL A 1 157 ? 38.692 -7.576 -38.739 1.00 77.69 157 VAL A CA 1
ATOM 1121 C C . VAL A 1 157 ? 38.610 -6.840 -37.401 1.00 77.69 157 VAL A C 1
ATOM 1123 O O . VAL A 1 157 ? 37.635 -7.005 -36.673 1.00 77.69 157 VAL A O 1
ATOM 1126 N N . ALA A 1 158 ? 39.590 -5.985 -37.097 1.00 78.50 158 ALA A N 1
ATOM 1127 C CA . ALA A 1 158 ? 39.559 -5.140 -35.911 1.00 78.50 158 ALA A CA 1
ATOM 1128 C C . ALA A 1 158 ? 38.381 -4.150 -35.937 1.00 78.50 158 ALA A C 1
ATOM 1130 O O . ALA A 1 158 ? 37.669 -4.048 -34.942 1.00 78.50 158 ALA A O 1
ATOM 1131 N N . ALA A 1 159 ? 38.123 -3.480 -37.064 1.00 73.81 159 ALA A N 1
ATOM 1132 C CA . ALA A 1 159 ? 36.996 -2.555 -37.205 1.00 73.81 159 ALA A CA 1
ATOM 1133 C C . ALA A 1 159 ? 35.632 -3.259 -37.055 1.00 73.81 159 ALA A C 1
ATOM 1135 O O . ALA A 1 159 ? 34.743 -2.756 -36.368 1.00 73.81 159 ALA A O 1
ATOM 1136 N N . GLU A 1 160 ? 35.475 -4.451 -37.638 1.00 80.31 160 GLU A N 1
ATOM 1137 C CA . GLU A 1 160 ? 34.269 -5.277 -37.482 1.00 80.31 160 GLU A CA 1
ATOM 1138 C C . GLU A 1 160 ? 34.070 -5.724 -36.028 1.00 80.31 160 GLU A C 1
ATOM 1140 O O . GLU A 1 160 ? 32.967 -5.622 -35.490 1.00 80.31 160 GLU A O 1
ATOM 1145 N N . ALA A 1 161 ? 35.143 -6.168 -35.367 1.00 81.38 161 ALA A N 1
ATOM 1146 C CA . ALA A 1 161 ? 35.107 -6.556 -33.962 1.00 81.38 161 ALA A CA 1
ATOM 1147 C C . ALA A 1 161 ? 34.789 -5.368 -33.037 1.00 81.38 161 ALA A C 1
ATOM 1149 O O . ALA A 1 161 ? 34.047 -5.535 -32.069 1.00 81.38 161 ALA A O 1
ATOM 1150 N N . GLN A 1 162 ? 35.308 -4.171 -33.334 1.00 80.44 162 GLN A N 1
ATOM 1151 C CA . GLN A 1 162 ? 35.010 -2.950 -32.581 1.00 80.44 162 GLN A CA 1
ATOM 1152 C C . GLN A 1 162 ? 33.543 -2.536 -32.709 1.00 80.44 162 GLN A C 1
ATOM 1154 O O . GLN A 1 162 ? 32.931 -2.181 -31.704 1.00 80.44 162 GLN A O 1
ATOM 1159 N N . GLU A 1 163 ? 32.954 -2.614 -33.903 1.00 80.06 163 GLU A N 1
ATOM 1160 C CA . GLU A 1 163 ? 31.536 -2.288 -34.089 1.00 80.06 163 GLU A CA 1
ATOM 1161 C C . GLU A 1 163 ? 30.618 -3.305 -33.390 1.00 80.06 163 GLU A C 1
ATOM 1163 O O . GLU A 1 163 ? 29.633 -2.919 -32.758 1.00 80.06 163 GLU A O 1
ATOM 1168 N N . GLU A 1 164 ? 30.954 -4.597 -33.429 1.00 86.00 164 GLU A N 1
ATOM 1169 C CA . GLU A 1 164 ? 30.224 -5.626 -32.675 1.00 86.00 164 GLU A CA 1
ATOM 1170 C C . GLU A 1 164 ? 30.349 -5.417 -31.157 1.00 86.00 164 GLU A C 1
ATOM 1172 O O . GLU A 1 164 ? 29.352 -5.499 -30.434 1.00 86.00 164 GLU A O 1
ATOM 1177 N N . LEU A 1 165 ? 31.549 -5.095 -30.661 1.00 85.31 165 LEU A N 1
ATOM 1178 C CA . LEU A 1 165 ? 31.762 -4.770 -29.251 1.00 85.31 165 LEU A CA 1
ATOM 1179 C C . LEU A 1 165 ? 30.941 -3.545 -28.841 1.00 85.31 165 LEU A C 1
ATOM 1181 O O . LEU A 1 165 ? 30.230 -3.610 -27.841 1.00 85.31 165 LEU A O 1
ATOM 1185 N N . ARG A 1 166 ? 30.953 -2.476 -29.646 1.00 80.69 166 ARG A N 1
ATOM 1186 C CA . ARG A 1 166 ? 30.170 -1.257 -29.402 1.00 80.69 166 ARG A CA 1
ATOM 1187 C C . ARG A 1 166 ? 28.676 -1.565 -29.283 1.00 80.69 166 ARG A C 1
ATOM 1189 O O . ARG A 1 166 ? 28.026 -1.108 -28.345 1.00 80.69 166 ARG A O 1
ATOM 1196 N N . ARG A 1 167 ? 28.129 -2.394 -30.181 1.00 80.62 167 ARG A N 1
ATOM 1197 C CA . ARG A 1 167 ? 26.721 -2.836 -30.117 1.00 80.62 167 ARG A CA 1
ATOM 1198 C C . ARG A 1 167 ? 26.422 -3.647 -28.859 1.00 80.62 167 ARG A C 1
ATOM 1200 O O . ARG A 1 167 ? 25.370 -3.454 -28.247 1.00 80.62 167 ARG A O 1
ATOM 1207 N N . ARG A 1 168 ? 27.329 -4.542 -28.450 1.00 84.50 168 ARG A N 1
ATOM 1208 C CA . ARG A 1 168 ? 27.185 -5.323 -27.209 1.00 84.50 168 ARG A CA 1
ATOM 1209 C C . ARG A 1 168 ? 27.248 -4.444 -25.969 1.00 84.50 168 ARG A C 1
ATOM 1211 O O . ARG A 1 168 ? 26.427 -4.622 -25.074 1.00 84.50 168 ARG A O 1
ATOM 1218 N N . GLU A 1 169 ? 28.184 -3.504 -25.910 1.00 80.56 169 GLU A N 1
ATOM 1219 C CA . GLU A 1 169 ? 28.313 -2.544 -24.811 1.00 80.56 169 GLU A CA 1
ATOM 1220 C C . GLU A 1 169 ? 27.062 -1.676 -24.679 1.00 80.56 169 GLU A C 1
ATOM 1222 O O . GLU A 1 169 ? 26.540 -1.507 -23.576 1.00 80.56 169 GLU A O 1
ATOM 1227 N N . GLU A 1 170 ? 26.519 -1.194 -25.796 1.00 76.00 170 GLU A N 1
ATOM 1228 C CA . GLU A 1 170 ? 25.281 -0.419 -25.825 1.00 76.00 170 GLU A CA 1
ATOM 1229 C C . GLU A 1 170 ? 24.078 -1.252 -25.341 1.00 76.00 170 GLU A C 1
ATOM 1231 O O . GLU A 1 170 ? 23.312 -0.805 -24.481 1.00 76.00 170 GLU A O 1
ATOM 1236 N N . ALA A 1 171 ? 23.964 -2.511 -25.781 1.00 77.44 171 ALA A N 1
ATOM 1237 C CA . ALA A 1 171 ? 22.936 -3.436 -25.301 1.00 77.44 171 ALA A CA 1
ATOM 1238 C C . ALA A 1 171 ? 23.070 -3.749 -23.797 1.00 77.44 171 ALA A C 1
ATOM 1240 O O . ALA A 1 171 ? 22.074 -3.729 -23.065 1.00 77.44 171 ALA A O 1
ATOM 1241 N N . MET A 1 172 ? 24.294 -3.994 -23.313 1.00 77.81 172 MET A N 1
ATOM 1242 C CA . MET A 1 172 ? 24.578 -4.217 -21.891 1.00 77.81 172 MET A CA 1
ATOM 1243 C C . MET A 1 172 ? 24.258 -2.978 -21.053 1.00 77.81 172 MET A C 1
ATOM 1245 O O . MET A 1 172 ? 23.698 -3.104 -19.963 1.00 77.81 172 MET A O 1
ATOM 1249 N N . ARG A 1 173 ? 24.548 -1.776 -21.562 1.00 77.31 173 ARG A N 1
ATOM 1250 C CA . ARG A 1 173 ? 24.230 -0.514 -20.887 1.00 77.31 173 ARG A CA 1
ATOM 1251 C C . ARG A 1 173 ? 22.724 -0.327 -20.723 1.00 77.31 173 ARG A C 1
ATOM 1253 O O . ARG A 1 173 ? 22.279 0.006 -19.625 1.00 77.31 173 ARG A O 1
ATOM 1260 N N . VAL A 1 174 ? 21.938 -0.585 -21.770 1.00 73.44 174 VAL A N 1
ATOM 1261 C CA . VAL A 1 174 ? 20.466 -0.516 -21.709 1.00 73.44 174 VAL A CA 1
ATOM 1262 C C . VAL A 1 174 ? 19.911 -1.521 -20.696 1.00 73.44 174 VAL A C 1
ATOM 1264 O O . VAL A 1 174 ? 19.060 -1.164 -19.880 1.00 73.44 174 VAL A O 1
ATOM 1267 N N . LEU A 1 175 ? 20.419 -2.758 -20.701 1.00 76.81 175 LEU A N 1
ATOM 1268 C CA . LEU A 1 175 ? 20.007 -3.785 -19.742 1.00 76.81 175 LEU A CA 1
ATOM 1269 C C . LEU A 1 175 ? 20.374 -3.409 -18.296 1.00 76.81 175 LEU A C 1
ATOM 1271 O O . LEU A 1 175 ? 19.570 -3.606 -17.387 1.00 76.81 175 LEU A O 1
ATOM 1275 N N . SER A 1 176 ? 21.562 -2.842 -18.083 1.00 76.19 176 SER A N 1
ATOM 1276 C CA . SER A 1 176 ? 22.045 -2.414 -16.765 1.00 76.19 176 SER A CA 1
ATOM 1277 C C . SER A 1 176 ? 21.209 -1.268 -16.185 1.00 76.19 176 SER A C 1
ATOM 1279 O O . SER A 1 176 ? 20.791 -1.329 -15.027 1.00 76.19 176 SER A O 1
ATOM 1281 N N . LEU A 1 177 ? 20.879 -0.257 -17.000 1.00 72.50 177 LEU A N 1
ATOM 1282 C CA . LEU A 1 177 ? 19.989 0.838 -16.592 1.00 72.50 177 LEU A CA 1
ATOM 1283 C C . LEU A 1 177 ? 18.601 0.320 -16.194 1.00 72.50 177 LEU A C 1
ATOM 1285 O O . LEU A 1 177 ? 18.063 0.723 -15.162 1.00 72.50 177 LEU A O 1
ATOM 1289 N N . GLU A 1 178 ? 18.058 -0.621 -16.968 1.00 72.31 178 GLU A N 1
ATOM 1290 C CA . GLU A 1 178 ? 16.779 -1.264 -16.672 1.00 72.31 178 GLU A CA 1
ATOM 1291 C C . GLU A 1 178 ? 16.809 -2.041 -15.346 1.00 72.31 178 GLU A C 1
ATOM 1293 O O . GLU A 1 178 ? 15.929 -1.856 -14.500 1.00 72.31 178 GLU A O 1
ATOM 1298 N N . GLN A 1 179 ? 17.827 -2.882 -15.129 1.00 79.69 179 GLN A N 1
ATOM 1299 C CA . GLN A 1 179 ? 17.976 -3.612 -13.867 1.00 79.69 179 GLN A CA 1
ATOM 1300 C C . GLN A 1 179 ? 18.163 -2.665 -12.675 1.00 79.69 179 GLN A C 1
ATOM 1302 O O . GLN A 1 179 ? 17.649 -2.936 -11.588 1.00 79.69 179 GLN A O 1
ATOM 1307 N N . GLY A 1 180 ? 18.846 -1.536 -12.877 1.00 83.88 180 GLY A N 1
ATOM 1308 C CA . GLY A 1 180 ? 19.023 -0.503 -11.862 1.00 83.88 180 GLY A CA 1
ATOM 1309 C C . GLY A 1 180 ? 17.701 0.114 -11.400 1.00 83.88 180 GLY A C 1
ATOM 1310 O O . GLY A 1 180 ? 17.469 0.209 -10.193 1.00 83.88 180 GLY A O 1
ATOM 1311 N N . GLY A 1 181 ? 16.825 0.493 -12.337 1.00 85.19 181 GLY A N 1
ATOM 1312 C CA . GLY A 1 181 ? 15.512 1.065 -12.016 1.00 85.19 181 GLY A CA 1
ATOM 1313 C C . GLY A 1 181 ? 14.604 0.074 -11.291 1.00 85.19 181 GLY A C 1
ATOM 1314 O O . GLY A 1 181 ? 14.037 0.396 -10.246 1.00 85.19 181 GLY A O 1
ATOM 1315 N N . LEU A 1 182 ? 14.548 -1.169 -11.779 1.00 86.38 182 LEU A N 1
ATOM 1316 C CA . LEU A 1 182 ? 13.762 -2.232 -11.154 1.00 86.38 182 LEU A CA 1
ATOM 1317 C C . LEU A 1 182 ? 14.231 -2.505 -9.717 1.00 86.38 182 LEU A C 1
ATOM 1319 O O . LEU A 1 182 ? 13.426 -2.503 -8.790 1.00 86.38 182 LEU A O 1
ATOM 1323 N N . ARG A 1 183 ? 15.550 -2.640 -9.513 1.00 87.75 183 ARG A N 1
ATOM 1324 C CA . ARG A 1 183 ? 16.149 -2.863 -8.190 1.00 87.75 183 ARG A CA 1
ATOM 1325 C C . ARG A 1 183 ? 15.840 -1.727 -7.215 1.00 87.75 183 ARG A C 1
ATOM 1327 O O . ARG A 1 183 ? 15.575 -2.009 -6.050 1.00 87.75 183 ARG A O 1
ATOM 1334 N N . ARG A 1 184 ? 15.855 -0.462 -7.656 1.00 90.88 184 ARG A N 1
ATOM 1335 C CA . ARG A 1 184 ? 15.509 0.686 -6.796 1.00 90.88 184 ARG A CA 1
ATOM 1336 C C . ARG A 1 184 ? 14.062 0.628 -6.313 1.00 90.88 184 ARG A C 1
ATOM 1338 O O . ARG A 1 184 ? 13.834 0.805 -5.120 1.00 90.88 184 ARG A O 1
ATOM 1345 N N . VAL A 1 185 ? 13.111 0.341 -7.204 1.00 91.88 185 VAL A N 1
ATOM 1346 C CA . VAL A 1 185 ? 11.690 0.201 -6.836 1.00 91.88 185 VAL A CA 1
ATOM 1347 C C . VAL A 1 185 ? 11.501 -0.965 -5.862 1.00 91.88 185 VAL A C 1
ATOM 1349 O O . VAL A 1 185 ? 10.855 -0.797 -4.829 1.00 91.88 185 VAL A O 1
ATOM 1352 N N . THR A 1 186 ? 12.126 -2.116 -6.132 1.00 90.94 186 THR A N 1
ATOM 1353 C CA . THR A 1 186 ? 12.083 -3.277 -5.229 1.00 90.94 186 THR A CA 1
ATOM 1354 C C . THR A 1 186 ? 12.622 -2.944 -3.843 1.00 90.94 186 THR A C 1
ATOM 1356 O O . THR A 1 186 ? 11.994 -3.284 -2.844 1.00 90.94 186 THR A O 1
ATOM 1359 N N . MET A 1 187 ? 13.770 -2.263 -3.768 1.00 90.56 187 MET A N 1
ATOM 1360 C CA . MET A 1 187 ? 14.372 -1.875 -2.492 1.00 90.56 187 MET A CA 1
ATOM 1361 C C . MET A 1 187 ? 13.497 -0.884 -1.724 1.00 90.56 187 MET A 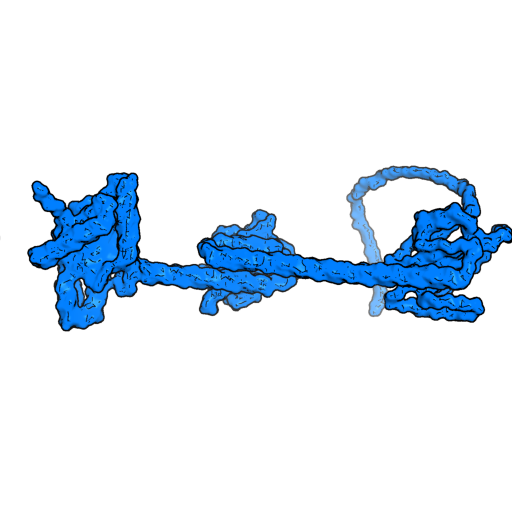C 1
ATOM 1363 O O . MET A 1 187 ? 13.357 -1.055 -0.521 1.00 90.56 187 MET A O 1
ATOM 1367 N N . ALA A 1 188 ? 12.874 0.090 -2.399 1.00 88.62 188 ALA A N 1
ATOM 1368 C CA . ALA A 1 188 ? 11.963 1.045 -1.762 1.00 88.62 188 ALA A CA 1
ATOM 1369 C C . ALA A 1 188 ? 10.751 0.343 -1.123 1.00 88.62 188 ALA A C 1
ATOM 1371 O O . ALA A 1 188 ? 10.385 0.612 0.021 1.00 88.62 188 ALA A O 1
ATOM 1372 N N . ILE A 1 189 ? 10.159 -0.623 -1.830 1.00 88.69 189 ILE A N 1
ATOM 1373 C CA . ILE A 1 189 ? 9.069 -1.442 -1.282 1.00 88.69 189 ILE A CA 1
ATOM 1374 C C . ILE A 1 189 ? 9.563 -2.259 -0.081 1.00 88.69 189 ILE A C 1
ATOM 1376 O O . ILE A 1 189 ? 8.907 -2.283 0.960 1.00 88.69 189 ILE A O 1
ATOM 1380 N N . ALA A 1 190 ? 10.727 -2.904 -0.202 1.00 85.25 190 ALA A N 1
ATOM 1381 C CA . ALA A 1 190 ? 11.299 -3.723 0.865 1.00 85.25 190 ALA A CA 1
ATOM 1382 C C . ALA A 1 190 ? 11.670 -2.907 2.117 1.00 85.25 190 ALA A C 1
ATOM 1384 O O . ALA A 1 190 ? 11.564 -3.420 3.228 1.00 85.25 190 ALA A O 1
ATOM 1385 N N . SER A 1 191 ? 12.060 -1.638 1.960 1.00 85.81 191 SER A N 1
ATOM 1386 C CA . SER A 1 191 ? 12.357 -0.728 3.073 1.00 85.81 191 SER A CA 1
ATOM 1387 C C . SER A 1 191 ? 11.117 -0.119 3.733 1.00 85.81 191 SER A C 1
ATOM 1389 O O . SER A 1 191 ? 11.258 0.695 4.642 1.00 85.81 191 SER A O 1
ATOM 1391 N N . GLY A 1 192 ? 9.906 -0.480 3.294 1.00 81.25 192 GLY A N 1
ATOM 1392 C CA . GLY A 1 192 ? 8.664 0.058 3.849 1.00 81.25 192 GLY A CA 1
ATOM 1393 C C . GLY A 1 192 ? 8.383 1.509 3.452 1.00 81.25 192 GLY A C 1
ATOM 1394 O O . GLY A 1 192 ? 7.651 2.200 4.159 1.00 81.25 192 GLY A O 1
ATOM 1395 N N . THR A 1 193 ? 8.955 1.982 2.339 1.00 83.81 193 THR A N 1
ATOM 1396 C CA . THR A 1 193 ? 8.665 3.315 1.797 1.00 83.81 193 THR A CA 1
ATOM 1397 C C . THR A 1 193 ? 7.163 3.445 1.497 1.00 83.81 193 THR A C 1
ATOM 1399 O O . THR A 1 193 ? 6.573 2.505 0.952 1.00 83.81 193 THR A O 1
ATOM 1402 N N . PRO A 1 194 ? 6.517 4.585 1.818 1.00 84.31 194 PRO A N 1
ATOM 1403 C CA . PRO A 1 194 ? 5.106 4.797 1.514 1.00 84.31 194 PRO A CA 1
ATOM 1404 C C . PRO A 1 194 ? 4.792 4.582 0.030 1.00 84.31 194 PRO A C 1
ATOM 1406 O O . PRO A 1 194 ? 5.525 5.041 -0.847 1.00 84.31 194 PRO A O 1
ATOM 1409 N N . LEU A 1 195 ? 3.668 3.920 -0.271 1.00 88.31 195 LEU A N 1
ATOM 1410 C CA . LEU A 1 195 ? 3.291 3.601 -1.655 1.00 88.31 195 LEU A CA 1
ATOM 1411 C C . LEU A 1 195 ? 3.170 4.843 -2.548 1.00 88.31 195 LEU A C 1
ATOM 1413 O O . LEU A 1 195 ? 3.516 4.773 -3.722 1.00 88.31 195 LEU A O 1
ATOM 1417 N N . SER A 1 196 ? 2.753 5.985 -1.998 1.00 85.19 196 SER A N 1
ATOM 1418 C CA . SER A 1 196 ? 2.717 7.266 -2.715 1.00 85.19 196 SER A CA 1
ATOM 1419 C C . SER A 1 196 ? 4.084 7.659 -3.285 1.00 85.19 196 SER A C 1
ATOM 1421 O O . SER A 1 196 ? 4.172 8.107 -4.428 1.00 85.19 196 SER A O 1
ATOM 1423 N N . GLU A 1 197 ? 5.162 7.454 -2.529 1.00 87.00 197 GLU A N 1
ATOM 1424 C CA . GLU A 1 197 ? 6.531 7.714 -2.983 1.00 87.00 197 GLU A CA 1
ATOM 1425 C C . GLU A 1 197 ? 7.000 6.650 -3.980 1.00 87.00 197 GLU A C 1
ATOM 1427 O O . GLU A 1 197 ? 7.638 6.976 -4.983 1.00 87.00 197 GLU A O 1
ATOM 1432 N N . VAL A 1 198 ? 6.629 5.384 -3.761 1.00 91.88 198 VAL A N 1
ATOM 1433 C CA . VAL A 1 198 ? 6.935 4.282 -4.689 1.00 91.88 198 VAL A CA 1
ATOM 1434 C C . VAL A 1 198 ? 6.295 4.519 -6.063 1.00 91.88 198 VAL A C 1
ATOM 1436 O O . VAL A 1 198 ? 6.945 4.293 -7.084 1.00 91.88 198 VAL A O 1
ATOM 1439 N N . PHE A 1 199 ? 5.056 5.020 -6.119 1.00 93.06 199 PHE A N 1
ATOM 1440 C CA . PHE A 1 199 ? 4.370 5.331 -7.379 1.00 93.06 199 PHE A CA 1
ATOM 1441 C C . PHE A 1 199 ? 5.056 6.458 -8.163 1.00 93.06 199 PHE A C 1
ATOM 1443 O O . PHE A 1 199 ? 5.161 6.390 -9.388 1.00 93.06 199 PHE A O 1
ATOM 1450 N N . HIS A 1 200 ? 5.578 7.473 -7.473 1.00 91.25 200 HIS A N 1
ATOM 1451 C CA . HIS A 1 200 ? 6.382 8.519 -8.109 1.00 91.25 200 HIS A CA 1
ATOM 1452 C C . HIS A 1 200 ? 7.726 7.995 -8.594 1.00 91.25 200 HIS A C 1
ATOM 1454 O O . HIS A 1 200 ? 8.155 8.301 -9.708 1.00 91.25 200 HIS A O 1
ATOM 1460 N N . LEU A 1 201 ? 8.384 7.181 -7.768 1.00 92.56 201 LEU A N 1
ATOM 1461 C CA . LEU A 1 201 ? 9.652 6.566 -8.116 1.00 92.56 201 LEU A CA 1
ATOM 1462 C C . LEU A 1 201 ? 9.508 5.732 -9.388 1.00 92.56 201 LEU A C 1
ATOM 1464 O O . LEU A 1 201 ? 10.272 5.935 -10.325 1.00 92.56 201 LEU A O 1
ATOM 1468 N N . VAL A 1 202 ? 8.514 4.844 -9.458 1.00 94.56 202 VAL A N 1
ATOM 1469 C CA . VAL A 1 202 ? 8.336 3.985 -10.634 1.00 94.56 202 VAL A CA 1
ATOM 1470 C C . VAL A 1 202 ? 8.007 4.792 -11.890 1.00 94.56 202 VAL A C 1
ATOM 1472 O O . VAL A 1 202 ? 8.564 4.507 -12.946 1.00 94.56 202 VAL A O 1
ATOM 1475 N N . ALA A 1 203 ? 7.187 5.844 -11.786 1.00 93.56 203 ALA A N 1
ATOM 1476 C CA . ALA A 1 203 ? 6.918 6.738 -12.910 1.00 93.56 203 ALA A CA 1
ATOM 1477 C C . ALA A 1 203 ? 8.210 7.403 -13.419 1.00 93.56 203 ALA A C 1
ATOM 1479 O O . ALA A 1 203 ? 8.463 7.442 -14.624 1.00 93.56 203 ALA A O 1
ATOM 1480 N N . ARG A 1 204 ? 9.080 7.852 -12.508 1.00 92.50 204 ARG A N 1
ATOM 1481 C CA . ARG A 1 204 ? 10.388 8.425 -12.857 1.00 92.50 204 ARG A CA 1
ATOM 1482 C C . ARG A 1 204 ? 11.316 7.411 -13.521 1.00 92.50 204 ARG A C 1
ATOM 1484 O O . ARG A 1 204 ? 11.974 7.743 -14.504 1.00 92.50 204 ARG A O 1
ATOM 1491 N N . GLU A 1 205 ? 11.358 6.181 -13.017 1.00 92.12 205 GLU A N 1
ATOM 1492 C CA . GLU A 1 205 ? 12.153 5.105 -13.621 1.00 92.12 205 GLU A CA 1
ATOM 1493 C C . GLU A 1 205 ? 11.675 4.767 -15.037 1.00 92.12 205 GLU A C 1
ATOM 1495 O O . GLU A 1 205 ? 12.487 4.533 -15.931 1.00 92.12 205 GLU A O 1
ATOM 1500 N N . ILE A 1 206 ? 10.363 4.807 -15.274 1.00 92.00 206 ILE A N 1
ATOM 1501 C CA . ILE A 1 206 ? 9.789 4.594 -16.604 1.00 92.00 206 ILE A CA 1
ATOM 1502 C C . ILE A 1 206 ? 10.250 5.687 -17.575 1.00 92.00 206 ILE A C 1
ATOM 1504 O O . ILE A 1 206 ? 10.745 5.348 -18.646 1.00 92.00 206 ILE A O 1
ATOM 1508 N N . VAL A 1 207 ? 10.170 6.969 -17.200 1.00 91.31 207 VAL A N 1
ATOM 1509 C CA . VAL A 1 207 ? 10.620 8.095 -18.050 1.00 91.31 207 VAL A CA 1
ATOM 1510 C C . VAL A 1 207 ? 12.129 8.057 -18.331 1.00 91.31 207 VAL A C 1
ATOM 1512 O O . VAL A 1 207 ? 12.581 8.492 -19.396 1.00 91.31 207 VAL A O 1
ATOM 1515 N N . ALA A 1 208 ? 12.919 7.535 -17.390 1.00 87.19 208 ALA A N 1
ATOM 1516 C CA . ALA A 1 208 ? 14.366 7.405 -17.536 1.00 87.19 208 ALA A CA 1
ATOM 1517 C C . ALA A 1 208 ? 14.783 6.251 -18.469 1.00 87.19 208 ALA A C 1
ATOM 1519 O O . ALA A 1 208 ? 15.835 6.328 -19.102 1.00 87.19 208 ALA A O 1
ATOM 1520 N N . VAL A 1 209 ? 13.988 5.177 -18.543 1.00 83.81 209 VAL A N 1
ATOM 1521 C CA . VAL A 1 209 ? 14.335 3.940 -19.272 1.00 83.81 209 VAL A CA 1
ATOM 1522 C C . VAL A 1 209 ? 13.595 3.805 -20.608 1.00 83.81 209 VAL A C 1
ATOM 1524 O O . VAL A 1 209 ? 14.081 3.135 -21.525 1.00 83.81 209 VAL A O 1
ATOM 1527 N N . LEU A 1 210 ? 12.405 4.393 -20.732 1.00 86.19 210 LEU A N 1
ATOM 1528 C CA . LEU A 1 210 ? 11.587 4.355 -21.940 1.00 86.19 210 LEU A CA 1
ATOM 1529 C C . LEU A 1 210 ? 11.606 5.698 -22.667 1.00 86.19 210 LEU A C 1
ATOM 1531 O O . LEU A 1 210 ? 11.695 6.764 -22.063 1.00 86.19 210 LEU A O 1
ATOM 1535 N N . ASP A 1 211 ? 11.499 5.627 -23.993 1.00 85.81 211 ASP A N 1
ATOM 1536 C CA . ASP A 1 211 ? 11.313 6.805 -24.833 1.00 85.81 211 ASP A CA 1
ATOM 1537 C C . ASP A 1 211 ? 9.869 7.308 -24.716 1.00 85.81 211 ASP A C 1
ATOM 1539 O O . ASP A 1 211 ? 8.991 6.962 -25.510 1.00 85.81 211 ASP A O 1
ATOM 1543 N N . CYS A 1 212 ? 9.596 8.049 -23.647 1.00 90.62 212 CYS A N 1
ATOM 1544 C CA . CYS A 1 212 ? 8.301 8.660 -23.398 1.00 90.62 212 CYS A CA 1
ATOM 1545 C C . CYS A 1 212 ? 8.439 10.052 -22.786 1.00 90.62 212 CYS A C 1
ATOM 1547 O O . CYS A 1 212 ? 9.454 10.383 -22.169 1.00 90.62 212 CYS A O 1
ATOM 1549 N N . ASP A 1 213 ? 7.389 10.853 -22.952 1.00 91.31 213 ASP A N 1
ATOM 1550 C CA . ASP A 1 213 ? 7.355 12.231 -22.465 1.00 91.31 213 ASP A CA 1
ATOM 1551 C C . ASP A 1 213 ? 6.788 12.303 -21.042 1.00 91.31 213 ASP A C 1
ATOM 1553 O O . ASP A 1 213 ? 7.205 13.141 -20.242 1.00 91.31 213 ASP A O 1
ATOM 1557 N N . ALA A 1 214 ? 5.889 11.377 -20.697 1.00 91.25 214 ALA A N 1
ATOM 1558 C CA . ALA A 1 214 ? 5.378 11.203 -19.344 1.00 91.25 214 ALA A CA 1
ATOM 1559 C C . ALA A 1 214 ? 5.084 9.733 -19.027 1.00 91.25 214 ALA A C 1
ATOM 1561 O O . ALA A 1 214 ? 4.842 8.917 -19.920 1.00 91.25 214 ALA A O 1
ATOM 1562 N N . ALA A 1 215 ? 5.088 9.409 -17.738 1.00 93.31 215 ALA A N 1
ATOM 1563 C CA . ALA A 1 215 ? 4.628 8.138 -17.204 1.00 93.31 215 ALA A CA 1
ATOM 1564 C C . ALA A 1 215 ? 3.850 8.347 -15.909 1.00 93.31 215 ALA A C 1
ATOM 1566 O O . ALA A 1 215 ? 4.112 9.284 -15.153 1.00 93.31 215 ALA A O 1
ATOM 1567 N N . HIS A 1 216 ? 2.913 7.446 -15.639 1.00 93.38 216 HIS A N 1
ATOM 1568 C CA . HIS A 1 216 ? 2.018 7.564 -14.498 1.00 93.38 216 HIS A CA 1
ATOM 1569 C C . HIS A 1 216 ? 1.539 6.213 -13.978 1.00 93.38 216 HIS A C 1
ATOM 1571 O O . HIS A 1 216 ? 1.551 5.193 -14.671 1.00 93.38 216 HIS A O 1
ATOM 1577 N N . VAL A 1 217 ? 1.073 6.241 -12.734 1.00 94.75 217 VAL A N 1
ATOM 1578 C CA . VAL A 1 217 ? 0.340 5.164 -12.073 1.00 94.75 217 VAL A CA 1
ATOM 1579 C C . VAL A 1 217 ? -1.039 5.701 -11.719 1.00 94.75 217 VAL A C 1
ATOM 1581 O O . VAL A 1 217 ? -1.155 6.759 -11.101 1.00 94.75 217 VAL A O 1
ATOM 1584 N N . ALA A 1 218 ? -2.080 4.973 -12.104 1.00 92.88 218 ALA A N 1
ATOM 1585 C CA . ALA A 1 218 ? -3.464 5.291 -11.799 1.00 92.88 218 ALA A CA 1
ATOM 1586 C C . ALA A 1 218 ? -4.102 4.165 -10.982 1.00 92.88 218 ALA A C 1
ATOM 1588 O O . ALA A 1 218 ? -3.983 2.988 -11.325 1.00 92.88 218 ALA A O 1
ATOM 1589 N N . MET A 1 219 ? -4.792 4.540 -9.912 1.00 92.44 219 MET A N 1
ATOM 1590 C CA . MET A 1 219 ? -5.539 3.638 -9.041 1.00 92.44 219 MET A CA 1
ATOM 1591 C C . MET A 1 219 ? -7.009 3.634 -9.447 1.00 92.44 219 MET A C 1
ATOM 1593 O O . MET A 1 219 ? -7.575 4.698 -9.693 1.00 92.44 219 MET A O 1
ATOM 1597 N N . ARG A 1 220 ? -7.644 2.461 -9.475 1.00 91.19 220 ARG A N 1
ATOM 1598 C CA . ARG A 1 220 ? -9.091 2.345 -9.664 1.00 91.19 220 ARG A CA 1
ATOM 1599 C C . ARG A 1 220 ? -9.819 2.644 -8.351 1.00 91.19 220 ARG A C 1
ATOM 1601 O O . ARG A 1 220 ? -9.541 2.049 -7.314 1.00 91.19 220 ARG A O 1
ATOM 1608 N N . GLU A 1 221 ? -10.789 3.541 -8.405 1.00 82.50 221 GLU A N 1
ATOM 1609 C CA . GLU A 1 221 ? -11.684 3.872 -7.302 1.00 82.50 221 GLU A CA 1
ATOM 1610 C C . GLU A 1 221 ? -12.904 2.937 -7.254 1.00 82.50 221 GLU A C 1
ATOM 1612 O O . GLU A 1 221 ? -13.284 2.295 -8.237 1.00 82.50 221 GLU A O 1
ATOM 1617 N N . ARG A 1 222 ? -13.580 2.890 -6.096 1.00 74.44 222 ARG A N 1
ATOM 1618 C CA . ARG A 1 222 ? -14.786 2.060 -5.885 1.00 74.44 222 ARG A CA 1
ATOM 1619 C C . ARG A 1 222 ? -15.955 2.422 -6.806 1.00 74.44 222 ARG A C 1
ATOM 1621 O O . ARG A 1 222 ? -16.780 1.566 -7.096 1.00 74.44 222 ARG A O 1
ATOM 1628 N N . ASN A 1 223 ? -16.023 3.674 -7.248 1.00 72.19 223 ASN A N 1
ATOM 1629 C CA . ASN A 1 223 ? -17.030 4.182 -8.185 1.00 72.19 223 ASN A CA 1
ATOM 1630 C C . ASN A 1 223 ? -16.729 3.805 -9.655 1.00 72.19 223 ASN A C 1
ATOM 1632 O O . ASN A 1 223 ? -17.497 4.172 -10.537 1.00 72.19 223 ASN A O 1
ATOM 1636 N N . GLY A 1 224 ? -15.622 3.098 -9.925 1.00 68.56 224 GLY A N 1
ATOM 1637 C CA . GLY A 1 224 ? -15.185 2.726 -11.272 1.00 68.56 224 GLY A CA 1
ATOM 1638 C C . GLY A 1 224 ? -14.318 3.769 -11.985 1.00 68.56 224 GLY A C 1
ATOM 1639 O O . GLY A 1 224 ? -13.830 3.476 -13.074 1.00 68.56 224 GLY A O 1
ATOM 1640 N N . ARG A 1 225 ? -14.085 4.945 -11.386 1.00 76.38 225 ARG A N 1
ATOM 1641 C CA . ARG A 1 225 ? -13.157 5.969 -11.897 1.00 76.38 225 ARG A CA 1
ATOM 1642 C C . ARG A 1 225 ? -11.714 5.543 -11.653 1.00 76.38 225 ARG A C 1
ATOM 1644 O O . ARG A 1 225 ? -11.447 4.654 -10.844 1.00 76.38 225 ARG A O 1
ATOM 1651 N N . ALA A 1 226 ? -10.772 6.179 -12.335 1.00 82.94 226 ALA A N 1
ATOM 1652 C CA . ALA A 1 226 ? -9.352 6.000 -12.070 1.00 82.94 226 ALA A CA 1
ATOM 1653 C C . ALA A 1 226 ? -8.713 7.335 -11.694 1.00 82.94 226 ALA A C 1
ATOM 1655 O O . ALA A 1 226 ? -9.043 8.355 -12.283 1.00 82.94 226 ALA A O 1
ATOM 1656 N N . THR A 1 227 ? -7.791 7.337 -10.738 1.00 86.56 227 THR A N 1
ATOM 1657 C CA . THR A 1 227 ? -7.148 8.560 -10.240 1.00 86.56 227 THR A CA 1
ATOM 1658 C C . THR A 1 227 ? -5.639 8.405 -10.304 1.00 86.56 227 THR A C 1
ATOM 1660 O O . THR A 1 227 ? -5.101 7.372 -9.900 1.00 86.56 227 THR A O 1
ATOM 1663 N N . VAL A 1 228 ? -4.943 9.413 -10.828 1.00 88.31 228 VAL A N 1
ATOM 1664 C CA . VAL A 1 228 ? -3.477 9.413 -10.918 1.00 88.31 228 VAL A CA 1
ATOM 1665 C C . VAL A 1 228 ? -2.873 9.554 -9.519 1.00 88.31 228 VAL A C 1
ATOM 1667 O O . VAL A 1 228 ? -3.093 10.549 -8.830 1.00 88.31 228 VAL A O 1
ATOM 1670 N N . VAL A 1 229 ? -2.096 8.552 -9.108 1.00 87.31 229 VAL A N 1
ATOM 1671 C CA . VAL A 1 229 ? -1.462 8.448 -7.779 1.00 87.31 229 VAL A CA 1
ATOM 1672 C C . VAL A 1 229 ? 0.065 8.565 -7.822 1.00 87.31 229 VAL A C 1
ATOM 1674 O O . VAL A 1 229 ? 0.709 8.666 -6.781 1.00 87.31 229 VAL A O 1
ATOM 1677 N N . GLY A 1 230 ? 0.651 8.572 -9.019 1.00 89.25 230 GLY A N 1
ATOM 1678 C CA . GLY A 1 230 ? 2.067 8.841 -9.250 1.00 89.25 230 GLY A CA 1
ATOM 1679 C C . GLY A 1 230 ? 2.287 9.315 -10.678 1.00 89.25 230 GLY A C 1
ATOM 1680 O O . GLY A 1 230 ? 1.671 8.775 -11.597 1.00 89.25 230 GLY A O 1
ATOM 1681 N N . VAL A 1 231 ? 3.155 10.305 -10.869 1.00 92.19 231 VAL A N 1
ATOM 1682 C CA . VAL A 1 231 ? 3.482 10.844 -12.195 1.00 92.19 231 VAL A CA 1
ATOM 1683 C C . VAL A 1 231 ? 4.941 11.289 -12.274 1.00 92.19 231 VAL A C 1
ATOM 1685 O O . VAL A 1 231 ? 5.529 11.741 -11.294 1.00 92.19 231 VAL A O 1
ATOM 1688 N N . CYS A 1 232 ? 5.523 11.166 -13.464 1.00 91.31 232 CYS A N 1
ATOM 1689 C CA . CYS A 1 232 ? 6.740 11.851 -13.866 1.00 91.31 232 CYS A CA 1
ATOM 1690 C C . CYS A 1 232 ? 6.59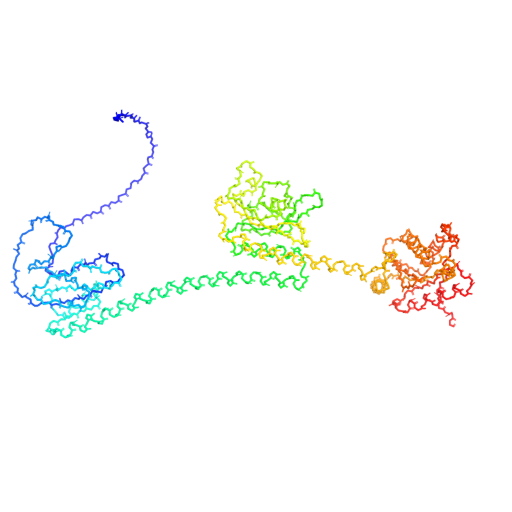8 12.313 -15.321 1.00 91.31 232 CYS A C 1
ATOM 1692 O O . CYS A 1 232 ? 6.061 11.580 -16.153 1.00 91.31 232 CYS A O 1
ATOM 1694 N N . ARG A 1 233 ? 7.085 13.515 -15.632 1.00 89.75 233 ARG A N 1
ATOM 1695 C CA . ARG A 1 233 ? 7.039 14.121 -16.968 1.00 89.75 233 ARG A CA 1
ATOM 1696 C C . ARG A 1 233 ? 8.358 14.819 -17.284 1.00 89.75 233 ARG A C 1
ATOM 1698 O O . ARG A 1 233 ? 9.042 15.270 -16.367 1.00 89.75 233 ARG A O 1
ATOM 1705 N N . ARG A 1 234 ? 8.716 14.878 -18.569 1.00 86.06 234 ARG A N 1
ATOM 1706 C CA . ARG A 1 234 ? 9.880 15.635 -19.063 1.00 86.06 234 ARG A CA 1
ATOM 1707 C C . ARG A 1 234 ? 9.566 17.115 -19.265 1.00 86.06 234 ARG A C 1
ATOM 1709 O O . ARG A 1 234 ? 10.445 17.941 -19.059 1.00 86.06 234 ARG A O 1
ATOM 1716 N N . ASP A 1 235 ? 8.333 17.416 -19.662 1.00 78.50 235 ASP A N 1
ATOM 1717 C CA . ASP A 1 235 ? 7.847 18.764 -19.948 1.00 78.50 235 ASP A CA 1
ATOM 1718 C C . ASP A 1 235 ? 6.582 19.042 -19.128 1.00 78.50 235 ASP A C 1
ATOM 1720 O O . ASP A 1 235 ? 5.670 18.211 -19.073 1.00 78.50 235 ASP A O 1
ATOM 1724 N N . ASP A 1 236 ? 6.527 20.215 -18.500 1.00 69.94 236 ASP A N 1
ATOM 1725 C CA . ASP A 1 236 ? 5.389 20.664 -17.704 1.00 69.94 236 ASP A CA 1
ATOM 1726 C C . ASP A 1 236 ? 4.145 21.000 -18.540 1.00 69.94 236 ASP A C 1
ATOM 1728 O O . ASP A 1 236 ? 3.039 21.067 -18.000 1.00 69.94 236 ASP A O 1
ATOM 1732 N N . ALA A 1 237 ? 4.292 21.147 -19.859 1.00 65.44 237 ALA A N 1
ATOM 1733 C CA . ALA A 1 237 ? 3.174 21.318 -20.782 1.00 65.44 237 ALA A CA 1
ATOM 1734 C C . ALA A 1 237 ? 2.237 20.092 -20.831 1.00 65.44 237 ALA A C 1
ATOM 1736 O O . ALA A 1 237 ? 1.056 20.229 -21.157 1.00 65.44 237 ALA A O 1
ATOM 1737 N N . LEU A 1 238 ? 2.730 18.899 -20.468 1.00 65.88 238 LEU A N 1
ATOM 1738 C CA . LEU A 1 238 ? 1.916 17.688 -20.345 1.00 65.88 238 LEU A CA 1
ATOM 1739 C C . LEU A 1 238 ? 1.070 17.725 -19.072 1.00 65.88 238 LEU A C 1
ATOM 1741 O O . LEU A 1 238 ? 1.577 17.644 -17.950 1.00 65.88 238 LEU A O 1
ATOM 1745 N N . ARG A 1 239 ? -0.248 17.787 -19.259 1.00 64.81 239 ARG A N 1
ATOM 1746 C CA . ARG A 1 239 ? -1.234 17.813 -18.176 1.00 64.81 239 ARG A CA 1
ATOM 1747 C C . ARG A 1 239 ? -1.562 16.387 -17.722 1.00 64.81 239 ARG A C 1
ATOM 1749 O O . ARG A 1 239 ? -2.349 15.693 -18.357 1.00 64.81 239 ARG A O 1
ATOM 1756 N N . ALA A 1 240 ? -0.924 15.948 -16.638 1.00 63.59 240 ALA A N 1
ATOM 1757 C CA . ALA A 1 240 ? -1.143 14.643 -16.008 1.00 63.59 240 ALA A CA 1
ATOM 1758 C C . ALA A 1 240 ? -0.861 14.712 -14.494 1.00 63.59 240 ALA A C 1
ATOM 1760 O O . ALA A 1 240 ? -0.109 13.909 -13.953 1.00 63.59 240 ALA A O 1
ATOM 1761 N N . ASP A 1 241 ? -1.413 15.709 -13.807 1.00 72.88 241 ASP A N 1
ATOM 1762 C CA . ASP A 1 241 ? -1.064 15.979 -12.411 1.00 72.88 241 ASP A CA 1
ATOM 1763 C C . ASP A 1 241 ? -1.614 14.917 -11.447 1.00 72.88 241 ASP A C 1
ATOM 1765 O O . ASP A 1 241 ? -2.574 14.194 -11.743 1.00 72.88 241 ASP A O 1
ATOM 1769 N N . LEU A 1 242 ? -1.022 14.838 -10.255 1.00 81.06 242 LEU A N 1
ATOM 1770 C CA . LEU A 1 242 ? -1.555 14.010 -9.175 1.00 81.06 242 LEU A CA 1
ATOM 1771 C C . LEU A 1 242 ? -2.999 14.379 -8.855 1.00 81.06 242 LEU A C 1
ATOM 1773 O O . LEU A 1 242 ? -3.358 15.552 -8.804 1.00 81.06 242 LEU A O 1
ATOM 1777 N N . GLY A 1 243 ? -3.818 13.362 -8.603 1.00 75.50 243 GLY A N 1
ATOM 1778 C CA . GLY A 1 243 ? -5.241 13.547 -8.340 1.00 75.50 243 GLY A CA 1
ATOM 1779 C C . GLY A 1 243 ? -6.082 13.787 -9.594 1.00 75.50 243 GLY A C 1
ATOM 1780 O O . GLY A 1 243 ? -7.300 13.874 -9.479 1.00 75.50 243 GLY A O 1
ATOM 1781 N N . THR A 1 244 ? -5.482 13.840 -10.791 1.00 77.31 244 THR A N 1
ATOM 1782 C CA . THR A 1 244 ? -6.252 13.880 -12.040 1.00 77.31 244 THR A CA 1
ATOM 1783 C C . THR A 1 244 ? -7.117 12.627 -12.148 1.00 77.31 244 THR A C 1
ATOM 1785 O O . THR A 1 244 ? -6.615 11.501 -12.056 1.00 77.31 244 THR A O 1
ATOM 1788 N N . HIS A 1 245 ? -8.415 12.825 -12.365 1.00 79.19 245 HIS A N 1
ATOM 1789 C CA . HIS A 1 245 ? -9.356 11.744 -12.613 1.00 79.19 245 HIS A CA 1
ATOM 1790 C C . HIS A 1 245 ? -9.360 11.371 -14.100 1.00 79.19 245 HIS A C 1
ATOM 1792 O O . HIS A 1 245 ? -9.543 12.210 -14.979 1.00 79.19 245 HIS A O 1
ATOM 1798 N N . LEU A 1 246 ? -9.144 10.091 -14.377 1.00 73.81 246 LEU A N 1
ATOM 1799 C CA . LEU A 1 246 ? -9.191 9.465 -15.689 1.00 73.81 246 LEU A CA 1
ATOM 1800 C C . LEU A 1 246 ? -10.569 8.815 -15.857 1.00 73.81 246 LEU A C 1
ATOM 1802 O O . LEU A 1 246 ? -10.732 7.606 -15.701 1.00 73.81 246 LEU A O 1
ATOM 1806 N N . ASP A 1 247 ? -11.568 9.637 -16.162 1.00 63.53 247 ASP A N 1
ATOM 1807 C CA . ASP A 1 247 ? -12.976 9.216 -16.261 1.00 63.53 247 ASP A CA 1
ATOM 1808 C C . ASP A 1 247 ? -13.336 8.555 -17.594 1.00 63.53 247 ASP A C 1
ATOM 1810 O O . ASP A 1 247 ? -14.491 8.207 -17.840 1.00 63.53 247 ASP A O 1
ATOM 1814 N N . HIS A 1 248 ? -12.362 8.416 -18.491 1.00 62.53 248 HIS A N 1
ATOM 1815 C CA . HIS A 1 248 ? -12.629 8.245 -19.912 1.00 62.53 248 HIS A CA 1
ATOM 1816 C C . HIS A 1 248 ? -11.986 6.973 -20.453 1.00 62.53 248 HIS A C 1
ATOM 1818 O O . HIS A 1 248 ? -10.764 6.820 -20.420 1.00 62.53 248 HIS A O 1
ATOM 1824 N N . THR A 1 249 ? -12.813 6.102 -21.035 1.00 62.09 249 THR A N 1
ATOM 1825 C CA . THR A 1 249 ? -12.444 4.833 -21.691 1.00 62.09 249 THR A CA 1
ATOM 1826 C C . THR A 1 249 ? -11.600 5.005 -22.959 1.00 62.09 249 THR A C 1
ATOM 1828 O O . THR A 1 249 ? -11.256 4.021 -23.603 1.00 62.09 249 THR A O 1
ATOM 1831 N N . GLU A 1 250 ? -11.247 6.230 -23.343 1.00 74.06 250 GLU A N 1
ATOM 1832 C CA . GLU A 1 250 ? -10.467 6.511 -24.552 1.00 74.06 250 GLU A CA 1
ATOM 1833 C C . GLU A 1 250 ? -8.954 6.413 -24.318 1.00 74.06 250 GLU A C 1
ATOM 1835 O O . GLU A 1 250 ? -8.200 6.078 -25.233 1.00 74.06 250 GLU A O 1
ATOM 1840 N N . SER A 1 251 ? -8.489 6.655 -23.086 1.00 84.31 251 SER A N 1
ATOM 1841 C CA . SER A 1 251 ? -7.062 6.560 -22.762 1.00 84.31 251 SER A CA 1
ATOM 1842 C C . SER A 1 251 ? -6.598 5.103 -22.684 1.00 84.31 251 SER A C 1
ATOM 1844 O O . SER A 1 251 ? -7.328 4.224 -22.218 1.00 84.31 251 SER A O 1
ATOM 1846 N N . ALA A 1 252 ? -5.343 4.834 -23.065 1.00 89.69 252 ALA A N 1
ATOM 1847 C CA . ALA A 1 252 ? -4.761 3.499 -22.913 1.00 89.69 252 ALA A CA 1
ATOM 1848 C C . ALA A 1 252 ? -4.844 2.998 -21.458 1.00 89.69 252 ALA A C 1
ATOM 1850 O O . ALA A 1 252 ? -5.101 1.820 -21.228 1.00 89.69 252 ALA A O 1
ATOM 1851 N N . THR A 1 253 ? -4.668 3.890 -20.478 1.00 90.31 253 THR A N 1
ATOM 1852 C CA . THR A 1 253 ? -4.712 3.568 -19.043 1.00 90.31 253 THR A CA 1
ATOM 1853 C C . THR A 1 253 ? -6.097 3.152 -18.580 1.00 90.31 253 THR A C 1
ATOM 1855 O O . THR A 1 253 ? -6.223 2.092 -17.976 1.00 90.31 253 THR A O 1
ATOM 1858 N N . ALA A 1 254 ? -7.134 3.933 -18.886 1.00 87.69 254 ALA A N 1
ATOM 1859 C CA . ALA A 1 254 ? -8.498 3.572 -18.509 1.00 87.69 254 ALA A CA 1
ATOM 1860 C C . ALA A 1 254 ? -8.912 2.243 -19.148 1.00 87.69 254 ALA A C 1
ATOM 1862 O O . ALA A 1 254 ? -9.443 1.366 -18.474 1.00 87.69 254 ALA A O 1
ATOM 1863 N N . ARG A 1 255 ? -8.563 2.039 -20.422 1.00 90.38 255 ARG A N 1
ATOM 1864 C CA . ARG A 1 255 ? -8.801 0.768 -21.112 1.00 90.38 255 ARG A CA 1
ATOM 1865 C C . ARG A 1 255 ? -8.050 -0.393 -20.479 1.00 90.38 255 ARG A C 1
ATOM 1867 O O . ARG A 1 255 ? -8.627 -1.458 -20.332 1.00 90.38 255 ARG A O 1
ATOM 1874 N N . ALA A 1 256 ? -6.799 -0.211 -20.063 1.00 93.56 256 ALA A N 1
ATOM 1875 C CA . ALA A 1 256 ? -6.062 -1.264 -19.368 1.00 93.56 256 ALA A CA 1
ATOM 1876 C C . ALA A 1 256 ? -6.725 -1.648 -18.034 1.00 93.56 256 ALA A C 1
ATOM 1878 O O . ALA A 1 256 ? -6.723 -2.825 -17.679 1.00 93.56 256 ALA A O 1
ATOM 1879 N N . ILE A 1 257 ? -7.333 -0.682 -17.332 1.00 91.88 257 ILE A N 1
ATOM 1880 C CA . ILE A 1 257 ? -8.103 -0.926 -16.104 1.00 91.88 257 ILE A CA 1
ATOM 1881 C C . ILE A 1 257 ? -9.387 -1.703 -16.411 1.00 91.88 257 ILE A C 1
ATOM 1883 O O . ILE A 1 257 ? -9.658 -2.712 -15.767 1.00 91.88 257 ILE A O 1
ATOM 1887 N N . THR A 1 258 ? -10.175 -1.251 -17.390 1.00 89.00 258 THR A N 1
ATOM 1888 C CA . THR A 1 258 ? -11.474 -1.856 -17.724 1.00 89.00 258 THR A CA 1
ATOM 1889 C C . THR A 1 258 ? -11.333 -3.218 -18.399 1.00 89.00 258 THR A C 1
ATOM 1891 O O . THR A 1 258 ? -12.077 -4.142 -18.091 1.00 89.00 258 THR A O 1
ATOM 1894 N N . GLU A 1 259 ? -10.389 -3.351 -19.329 1.00 91.69 259 GLU A N 1
ATOM 1895 C CA . GLU A 1 259 ? -10.184 -4.564 -20.123 1.00 91.69 259 GLU A CA 1
ATOM 1896 C C . GLU A 1 259 ? -9.282 -5.590 -19.412 1.00 91.69 259 GLU A C 1
ATOM 1898 O O . GLU A 1 259 ? -9.178 -6.727 -19.868 1.00 91.69 259 GLU A O 1
ATOM 1903 N N . GLY A 1 260 ? -8.584 -5.198 -18.337 1.00 92.44 260 GLY A N 1
ATOM 1904 C CA . GLY A 1 260 ? -7.705 -6.081 -17.562 1.00 92.44 260 GLY A CA 1
ATOM 1905 C C . GLY A 1 260 ? -6.510 -6.638 -18.344 1.00 92.44 260 GLY A C 1
ATOM 1906 O O . GLY A 1 260 ? -5.968 -7.685 -17.994 1.00 92.44 260 GLY A O 1
ATOM 1907 N N . ARG A 1 261 ? -6.084 -5.959 -19.416 1.00 95.50 261 ARG A N 1
ATOM 1908 C CA . ARG A 1 261 ? -4.997 -6.398 -20.308 1.00 95.50 261 ARG A CA 1
ATOM 1909 C C . ARG A 1 261 ? -4.159 -5.217 -20.803 1.00 95.50 261 ARG A C 1
ATOM 1911 O O . ARG A 1 261 ? -4.637 -4.086 -20.780 1.00 95.50 261 ARG A O 1
ATOM 1918 N N . PRO A 1 262 ? -2.922 -5.444 -21.281 1.00 96.81 262 PRO A N 1
ATOM 1919 C CA . PRO A 1 262 ? -2.118 -4.387 -21.884 1.00 96.81 262 PRO A CA 1
ATOM 1920 C C . PRO A 1 262 ? -2.803 -3.726 -23.083 1.00 96.81 262 PRO A C 1
ATOM 1922 O O . PRO A 1 262 ? -3.301 -4.412 -23.979 1.00 96.81 262 PRO A O 1
ATOM 1925 N N . VAL A 1 263 ? -2.750 -2.395 -23.135 1.00 95.06 263 VAL A N 1
ATOM 1926 C CA . VAL A 1 263 ? -3.335 -1.582 -24.207 1.00 95.06 263 VAL A CA 1
ATOM 1927 C C . VAL A 1 263 ? -2.260 -0.711 -24.842 1.00 95.06 263 VAL A C 1
ATOM 1929 O O . VAL A 1 263 ? -1.404 -0.141 -24.163 1.00 95.06 263 VAL A O 1
ATOM 1932 N N . ARG A 1 264 ? -2.301 -0.622 -26.173 1.00 94.75 264 ARG A N 1
ATOM 1933 C CA . ARG A 1 264 ? -1.439 0.236 -26.989 1.00 94.75 264 ARG A CA 1
ATOM 1934 C C . ARG A 1 264 ? -2.320 1.113 -27.859 1.00 94.75 264 ARG A C 1
ATOM 1936 O O . ARG A 1 264 ? -3.221 0.600 -28.519 1.00 94.75 264 ARG A O 1
ATOM 1943 N N . VAL A 1 265 ? -2.025 2.402 -27.877 1.00 91.94 265 VAL A N 1
ATOM 1944 C CA . VAL A 1 265 ? -2.649 3.376 -28.766 1.00 91.94 265 VAL A CA 1
ATOM 1945 C C . VAL A 1 265 ? -1.525 4.117 -29.472 1.00 91.94 265 VAL A C 1
ATOM 1947 O O . VAL A 1 265 ? -0.728 4.791 -28.826 1.00 91.94 265 VAL A O 1
ATOM 1950 N N . SER A 1 266 ? -1.416 3.923 -30.784 1.00 90.19 266 SER A N 1
ATOM 1951 C CA . SER A 1 266 ? -0.388 4.576 -31.604 1.00 90.19 266 SER A CA 1
ATOM 1952 C C . SER A 1 266 ? -0.761 6.000 -31.994 1.00 90.19 266 SER A C 1
ATOM 1954 O O . SER A 1 266 ? 0.118 6.808 -32.262 1.00 90.19 266 SER A O 1
ATOM 1956 N N . GLU A 1 267 ? -2.053 6.298 -32.021 1.00 91.38 267 GLU A N 1
ATOM 1957 C CA . GLU A 1 267 ? -2.576 7.613 -32.351 1.00 91.38 267 GLU A CA 1
ATOM 1958 C C . GLU A 1 267 ? -3.903 7.792 -31.617 1.00 91.38 267 GLU A C 1
ATOM 1960 O O . GLU A 1 267 ? -4.811 6.966 -31.757 1.00 91.38 267 GLU A O 1
ATOM 1965 N N . TYR A 1 268 ? -3.985 8.814 -30.768 1.00 88.94 268 TYR A N 1
ATOM 1966 C CA . TYR A 1 268 ? -5.247 9.223 -30.162 1.00 88.94 268 TYR A CA 1
ATOM 1967 C C . TYR A 1 268 ? -6.056 10.070 -31.144 1.00 88.94 268 TYR A C 1
ATOM 1969 O O . TYR A 1 268 ? -5.496 10.796 -31.962 1.00 88.94 268 TYR A O 1
ATOM 1977 N N . ALA A 1 269 ? -7.385 9.984 -31.052 1.00 85.94 269 ALA A N 1
ATOM 1978 C CA . ALA A 1 269 ? -8.263 10.810 -31.870 1.00 85.94 269 ALA A CA 1
ATOM 1979 C C . ALA A 1 269 ? -8.015 12.304 -31.569 1.00 85.94 269 ALA A C 1
ATOM 1981 O O . ALA A 1 269 ? -7.958 12.664 -30.391 1.00 85.94 269 ALA A O 1
ATOM 1982 N N . PRO A 1 270 ? -7.899 13.168 -32.594 1.00 81.06 270 PRO A N 1
ATOM 1983 C CA . PRO A 1 270 ? -7.557 14.583 -32.419 1.00 81.06 270 PRO A CA 1
ATOM 1984 C C . PRO A 1 270 ? -8.612 15.372 -31.631 1.00 81.06 270 PRO A C 1
ATOM 1986 O O . PRO A 1 270 ? -8.260 16.302 -30.913 1.00 81.06 270 PRO A O 1
ATOM 1989 N N . ASP A 1 271 ? -9.878 14.954 -31.700 1.00 81.81 271 ASP A N 1
ATOM 1990 C CA . ASP A 1 271 ? -10.988 15.550 -30.942 1.00 81.81 271 ASP A CA 1
ATOM 1991 C C . ASP A 1 271 ? -11.243 14.834 -29.600 1.00 81.81 271 ASP A C 1
ATOM 1993 O O . ASP A 1 271 ? -12.184 15.157 -28.874 1.00 81.81 271 ASP A O 1
ATOM 1997 N N . GLY A 1 272 ? -10.428 13.825 -29.276 1.00 77.19 272 GLY A N 1
ATOM 1998 C CA . GLY A 1 272 ? -10.544 13.041 -28.053 1.00 77.19 272 GLY A CA 1
ATOM 1999 C C . GLY A 1 272 ? -9.939 13.755 -26.849 1.00 77.19 272 GLY A C 1
ATOM 2000 O O . GLY A 1 272 ? -9.000 14.548 -26.957 1.00 77.19 272 GLY A O 1
ATOM 2001 N N . LEU A 1 273 ? -10.417 13.401 -25.658 1.00 76.38 273 LEU A N 1
ATOM 2002 C CA . LEU A 1 273 ? -9.885 13.937 -24.402 1.00 76.38 273 LEU A CA 1
ATOM 2003 C C . LEU A 1 273 ? -8.363 13.757 -24.256 1.00 76.38 273 LEU A C 1
ATOM 2005 O O . LEU A 1 273 ? -7.711 14.722 -23.864 1.00 76.38 273 LEU A O 1
ATOM 2009 N N . PRO A 1 274 ? -7.748 12.612 -24.624 1.00 81.38 274 PRO A N 1
ATOM 2010 C CA . PRO A 1 274 ? -6.290 12.472 -24.616 1.00 81.38 274 PRO A CA 1
ATOM 2011 C C . PRO A 1 274 ? -5.553 13.552 -25.426 1.00 81.38 274 PRO A C 1
ATOM 2013 O O . PRO A 1 274 ? -4.552 14.092 -24.954 1.00 81.38 274 PRO A O 1
ATOM 2016 N N . ALA A 1 275 ? -6.062 13.928 -26.603 1.00 78.12 275 ALA A N 1
ATOM 2017 C CA . ALA A 1 275 ? -5.456 14.974 -27.425 1.00 78.12 275 ALA A CA 1
ATOM 2018 C C . ALA A 1 275 ? -5.559 16.358 -26.759 1.00 78.12 275 ALA A C 1
ATOM 2020 O O . ALA A 1 275 ? -4.609 17.138 -26.826 1.00 78.12 275 ALA A O 1
ATOM 2021 N N . ALA A 1 276 ? -6.639 16.634 -26.015 1.00 77.31 276 ALA A N 1
ATOM 2022 C CA . ALA A 1 276 ? -6.781 17.857 -25.215 1.00 77.31 276 ALA A CA 1
ATOM 2023 C C . ALA A 1 276 ? -5.760 17.962 -24.060 1.00 77.31 276 ALA A C 1
ATOM 2025 O O . ALA A 1 276 ? -5.434 19.066 -23.618 1.00 77.31 276 ALA A O 1
ATOM 2026 N N . PHE A 1 277 ? -5.217 16.831 -23.594 1.00 76.69 277 PHE A N 1
ATOM 2027 C CA . PHE A 1 277 ? -4.092 16.772 -22.649 1.00 76.69 277 PHE A CA 1
ATOM 2028 C C . PHE A 1 277 ? -2.713 16.782 -23.341 1.00 76.69 277 PHE A C 1
ATOM 2030 O O . PHE A 1 277 ? -1.684 16.707 -22.663 1.00 76.69 277 PHE A O 1
ATOM 2037 N N . GLY A 1 278 ? -2.676 16.896 -24.675 1.00 80.81 278 GLY A N 1
ATOM 2038 C CA . GLY A 1 278 ? -1.456 16.907 -25.486 1.00 80.81 278 GLY A CA 1
ATOM 2039 C C . GLY A 1 278 ? -0.886 15.516 -25.769 1.00 80.81 278 GLY A C 1
ATOM 2040 O O . GLY A 1 278 ? 0.315 15.382 -25.988 1.00 80.81 278 GLY A O 1
ATOM 2041 N N . TRP A 1 279 ? -1.703 14.461 -25.700 1.00 87.00 279 TRP A N 1
ATOM 2042 C CA . TRP A 1 279 ? -1.243 13.080 -25.855 1.00 87.00 279 TRP A CA 1
ATOM 2043 C C . TRP A 1 279 ? -1.442 12.609 -27.297 1.00 87.00 279 TRP A C 1
ATOM 2045 O O . TRP A 1 279 ? -2.569 12.528 -27.777 1.00 87.00 279 TRP A O 1
ATOM 2055 N N . GLY A 1 280 ? -0.355 12.235 -27.970 1.00 87.56 280 GLY A N 1
ATOM 2056 C CA . GLY A 1 280 ? -0.377 11.665 -29.320 1.00 87.56 280 GLY A CA 1
ATOM 2057 C C . GLY A 1 280 ? -0.439 10.139 -29.331 1.00 87.56 280 GLY A C 1
ATOM 2058 O O . GLY A 1 280 ? -1.154 9.561 -30.142 1.00 87.56 280 GLY A O 1
ATOM 2059 N N . ALA A 1 281 ? 0.257 9.470 -28.407 1.00 91.50 281 ALA A N 1
ATOM 2060 C CA . ALA A 1 281 ? 0.278 8.009 -28.292 1.00 91.50 281 ALA A CA 1
ATOM 2061 C C . ALA A 1 281 ? 0.421 7.559 -26.831 1.00 91.50 281 ALA A C 1
ATOM 2063 O O . ALA A 1 281 ? 0.846 8.322 -25.961 1.00 91.50 281 ALA A O 1
ATOM 2064 N N . GLY A 1 282 ? 0.094 6.300 -26.533 1.00 92.62 282 GLY A N 1
ATOM 2065 C CA . GLY A 1 282 ? 0.212 5.769 -25.177 1.00 92.62 282 GLY A CA 1
ATOM 2066 C C . GLY A 1 282 ? 0.245 4.250 -25.081 1.00 92.62 282 GLY A C 1
ATOM 2067 O O . GLY A 1 282 ? -0.252 3.516 -25.939 1.00 92.62 282 GLY A O 1
ATOM 2068 N N . VAL A 1 283 ? 0.836 3.768 -23.991 1.00 95.69 283 VAL A N 1
ATOM 2069 C CA . VAL A 1 283 ? 0.848 2.348 -23.623 1.00 95.69 283 VAL A CA 1
ATOM 2070 C C . VAL A 1 283 ? 0.529 2.237 -22.150 1.00 95.69 283 VAL A C 1
ATOM 2072 O O . VAL A 1 283 ? 1.111 2.958 -21.347 1.00 95.69 283 VAL A O 1
ATOM 2075 N N . ALA A 1 284 ? -0.342 1.305 -21.788 1.00 95.38 284 ALA A N 1
ATOM 2076 C CA . ALA A 1 284 ? -0.621 1.009 -20.395 1.00 95.38 284 ALA A CA 1
ATOM 2077 C C . ALA A 1 284 ? -0.752 -0.491 -20.149 1.00 95.38 284 ALA A C 1
ATOM 2079 O O . ALA A 1 284 ? -1.095 -1.264 -21.048 1.00 95.38 284 ALA A O 1
ATOM 2080 N N . VAL A 1 285 ? -0.470 -0.894 -18.916 1.00 97.62 285 VAL A N 1
ATOM 2081 C CA . VAL A 1 285 ? -0.615 -2.265 -18.428 1.00 97.62 285 VAL A CA 1
ATOM 2082 C C . VAL A 1 285 ? -1.398 -2.257 -17.113 1.00 97.62 285 VAL A C 1
ATOM 2084 O O . VAL A 1 285 ? -1.229 -1.326 -16.317 1.00 97.62 285 VAL A O 1
ATOM 2087 N N . PRO A 1 286 ? -2.254 -3.263 -16.871 1.00 97.44 286 PRO A N 1
ATOM 2088 C CA . PRO A 1 286 ? -2.962 -3.387 -15.606 1.00 97.44 286 PRO A CA 1
ATOM 2089 C C . PRO A 1 286 ? -1.988 -3.718 -14.472 1.00 97.44 286 PRO A C 1
ATOM 2091 O O . PRO A 1 286 ? -1.003 -4.433 -14.662 1.00 97.44 286 PRO A O 1
ATOM 2094 N N . ILE A 1 287 ? -2.298 -3.213 -13.284 1.00 97.38 287 ILE A N 1
ATOM 2095 C CA . ILE A 1 287 ? -1.696 -3.635 -12.021 1.00 97.38 287 ILE A CA 1
ATOM 2096 C C . ILE A 1 287 ? -2.721 -4.545 -11.352 1.00 97.38 287 ILE A C 1
ATOM 2098 O O . ILE A 1 287 ? -3.771 -4.080 -10.903 1.00 97.38 287 ILE A O 1
ATOM 2102 N N . THR A 1 288 ? -2.422 -5.840 -11.307 1.00 95.12 288 THR A N 1
ATOM 2103 C CA . THR A 1 288 ? -3.331 -6.857 -10.771 1.00 95.12 288 THR A CA 1
ATOM 2104 C C . THR A 1 288 ? -2.837 -7.329 -9.412 1.00 95.12 288 THR A C 1
ATOM 2106 O O . THR A 1 288 ? -1.734 -7.859 -9.298 1.00 95.12 288 THR A O 1
ATOM 2109 N N . VAL A 1 289 ? -3.663 -7.168 -8.382 1.00 93.94 289 VAL A N 1
ATOM 2110 C CA . VAL A 1 289 ? -3.377 -7.602 -7.012 1.00 93.94 289 VAL A CA 1
ATOM 2111 C C . VAL A 1 289 ? -4.369 -8.706 -6.665 1.00 93.94 289 VAL A C 1
ATOM 2113 O O . VAL A 1 289 ? -5.576 -8.500 -6.717 1.00 93.94 289 VAL A O 1
ATOM 2116 N N . ARG A 1 290 ? -3.866 -9.906 -6.344 1.00 86.56 290 ARG A N 1
ATOM 2117 C CA . ARG A 1 290 ? -4.687 -11.083 -5.974 1.00 86.56 290 ARG A CA 1
ATOM 2118 C C . ARG A 1 290 ? -5.783 -11.442 -6.996 1.00 86.56 290 ARG A C 1
ATOM 2120 O O . ARG A 1 290 ? -6.870 -11.860 -6.621 1.00 86.56 290 ARG A O 1
ATOM 2127 N N . GLY A 1 291 ? -5.480 -11.300 -8.286 1.00 86.88 291 GLY A N 1
ATOM 2128 C CA . GLY A 1 291 ? -6.404 -11.624 -9.380 1.00 86.88 291 GLY A CA 1
ATOM 2129 C C . GLY A 1 291 ? -7.362 -10.495 -9.769 1.00 86.88 291 GLY A C 1
ATOM 2130 O O . GLY A 1 291 ? -8.010 -10.601 -10.803 1.00 86.88 291 GLY A O 1
ATOM 2131 N N . GLU A 1 292 ? -7.389 -9.395 -9.016 1.00 91.88 292 GLU A N 1
ATOM 2132 C CA . GLU A 1 292 ? -8.238 -8.233 -9.283 1.00 91.88 292 GLU A CA 1
ATOM 2133 C C . GLU A 1 292 ? -7.422 -7.053 -9.816 1.00 91.88 292 GLU A C 1
ATOM 2135 O O . GLU A 1 292 ? -6.299 -6.795 -9.372 1.00 91.88 292 GLU A O 1
ATOM 2140 N N . VAL A 1 293 ? -7.986 -6.302 -10.764 1.00 93.38 293 VAL A N 1
ATOM 2141 C CA . VAL A 1 293 ? -7.335 -5.101 -11.304 1.00 93.38 293 VAL A CA 1
ATOM 2142 C C . VAL A 1 293 ? -7.445 -3.967 -10.285 1.00 93.38 293 VAL A C 1
ATOM 2144 O O . VAL A 1 293 ? -8.514 -3.378 -10.092 1.00 93.38 293 VAL A O 1
ATOM 2147 N N . TRP A 1 294 ? -6.315 -3.654 -9.649 1.00 94.38 294 TRP A N 1
ATOM 2148 C CA . TRP A 1 294 ? -6.173 -2.553 -8.694 1.00 94.38 294 TRP A CA 1
ATOM 2149 C C . TRP A 1 294 ? -6.094 -1.196 -9.402 1.00 94.38 294 TRP A C 1
ATOM 2151 O O . TRP A 1 294 ? -6.574 -0.180 -8.905 1.00 94.38 294 TRP A O 1
ATOM 2161 N N . GLY A 1 295 ? -5.498 -1.173 -10.591 1.00 94.50 295 GLY A N 1
ATOM 2162 C CA . GLY A 1 295 ? -5.286 0.036 -11.372 1.00 94.50 295 GLY A CA 1
ATOM 2163 C C . GLY A 1 295 ? -4.486 -0.260 -12.631 1.00 94.50 295 GLY A C 1
ATOM 2164 O O . GLY A 1 295 ? -4.449 -1.396 -13.103 1.00 94.50 295 GLY A O 1
ATOM 2165 N N . ALA A 1 296 ? -3.824 0.751 -13.177 1.00 95.56 296 ALA A N 1
ATOM 2166 C CA . ALA A 1 296 ? -2.919 0.586 -14.304 1.00 95.56 296 ALA A CA 1
ATOM 2167 C C . ALA A 1 296 ? -1.748 1.553 -14.201 1.00 95.56 296 ALA A C 1
ATOM 2169 O O . ALA A 1 296 ? -1.856 2.635 -13.630 1.00 95.56 296 ALA A O 1
ATOM 2170 N N . MET A 1 297 ? -0.634 1.179 -14.815 1.00 95.38 297 MET A N 1
ATOM 2171 C CA . MET A 1 297 ? 0.454 2.108 -15.085 1.00 95.38 297 MET A CA 1
ATOM 2172 C C . MET A 1 297 ? 0.625 2.285 -16.580 1.00 95.38 297 MET A C 1
ATOM 2174 O O . MET A 1 297 ? 0.358 1.367 -17.359 1.00 95.38 297 MET A O 1
ATOM 2178 N N . GLY A 1 298 ? 1.085 3.456 -16.988 1.00 93.81 298 GLY A N 1
ATOM 2179 C CA . GLY A 1 298 ? 1.270 3.743 -18.393 1.00 93.81 298 GLY A CA 1
ATOM 2180 C C . GLY A 1 298 ? 2.313 4.801 -18.663 1.00 93.81 298 GLY A C 1
ATOM 2181 O O . GLY A 1 298 ? 2.857 5.432 -17.761 1.00 93.81 298 GLY A O 1
ATOM 2182 N N . LEU A 1 299 ? 2.581 4.950 -19.950 1.00 93.50 299 LEU A N 1
ATOM 2183 C CA . LEU A 1 299 ? 3.381 6.012 -20.520 1.00 93.50 299 LEU A CA 1
ATOM 2184 C C . LEU A 1 299 ? 2.601 6.709 -21.623 1.00 93.50 299 LEU A C 1
ATOM 2186 O O . LEU A 1 299 ? 1.704 6.124 -22.245 1.00 93.50 299 LEU A O 1
ATOM 2190 N N . VAL A 1 300 ? 3.001 7.944 -21.881 1.00 91.38 300 VAL A N 1
ATOM 2191 C CA . VAL A 1 300 ? 2.407 8.826 -22.874 1.00 91.38 300 VAL A CA 1
ATOM 2192 C C . VAL A 1 300 ? 3.512 9.472 -23.705 1.00 91.38 300 VAL A C 1
ATOM 2194 O O . VAL A 1 300 ? 4.591 9.790 -23.194 1.00 91.38 300 VAL A O 1
ATOM 2197 N N . ARG A 1 301 ? 3.231 9.653 -24.997 1.00 90.75 301 ARG A N 1
ATOM 2198 C CA . ARG A 1 301 ? 4.029 10.466 -25.917 1.00 90.75 301 ARG A CA 1
ATOM 2199 C C . ARG A 1 301 ? 3.172 11.576 -26.504 1.00 90.75 301 ARG A C 1
ATOM 2201 O O . ARG A 1 301 ? 2.007 11.339 -26.819 1.00 90.75 301 ARG A O 1
ATOM 2208 N N . VAL A 1 302 ? 3.752 12.756 -26.684 1.00 89.00 302 VAL A N 1
ATOM 2209 C CA . VAL A 1 302 ? 3.119 13.902 -27.359 1.00 89.00 302 VAL A CA 1
ATOM 2210 C C . VAL A 1 302 ? 3.009 13.637 -28.856 1.00 89.00 302 VAL A C 1
ATOM 2212 O O . VAL A 1 302 ? 2.018 13.983 -29.488 1.00 89.00 302 VAL A O 1
ATOM 2215 N N . THR A 1 303 ? 4.013 12.972 -29.427 1.00 87.44 303 THR A N 1
ATOM 2216 C CA . THR A 1 303 ? 4.036 12.631 -30.851 1.00 87.44 303 THR A CA 1
ATOM 2217 C C . THR A 1 303 ? 3.271 11.330 -31.123 1.00 87.44 303 THR A C 1
ATOM 2219 O O . THR A 1 303 ? 3.545 10.313 -30.473 1.00 87.44 303 THR A O 1
ATOM 2222 N N . PRO A 1 304 ? 2.334 11.322 -32.093 1.00 87.62 304 PRO A N 1
ATOM 2223 C CA . PRO A 1 304 ? 1.752 10.089 -32.606 1.00 87.62 304 PRO A CA 1
ATOM 2224 C C . PRO A 1 304 ? 2.828 9.167 -33.184 1.00 87.62 304 PRO A C 1
ATOM 2226 O O . PRO A 1 304 ? 3.853 9.618 -33.703 1.00 87.62 304 PRO A O 1
ATOM 2229 N N . GLY A 1 305 ? 2.598 7.860 -33.110 1.00 88.31 305 GLY A N 1
ATOM 2230 C CA . GLY A 1 305 ? 3.487 6.870 -33.699 1.00 88.31 305 GLY A CA 1
ATOM 2231 C C . GLY A 1 305 ? 3.478 5.517 -32.992 1.00 88.31 305 GLY A C 1
ATOM 2232 O O . GLY A 1 305 ? 2.755 5.289 -32.016 1.00 88.31 305 GLY A O 1
ATOM 2233 N N . PRO A 1 306 ? 4.294 4.568 -33.478 1.00 85.62 306 PRO A N 1
ATOM 2234 C CA . PRO A 1 306 ? 4.416 3.273 -32.836 1.00 85.62 306 PRO A CA 1
ATOM 2235 C C . PRO A 1 306 ? 4.937 3.436 -31.397 1.00 85.62 306 PRO A C 1
ATOM 2237 O O . PRO A 1 306 ? 5.819 4.262 -31.143 1.00 85.62 306 PRO A O 1
ATOM 2240 N N . PRO A 1 307 ? 4.412 2.650 -30.442 1.00 81.62 307 PRO A N 1
ATOM 2241 C CA . PRO A 1 307 ? 4.910 2.680 -29.078 1.00 81.62 307 PRO A CA 1
ATOM 2242 C C . PRO A 1 307 ? 6.372 2.214 -29.017 1.00 81.62 307 PRO A C 1
ATOM 2244 O O . PRO A 1 307 ? 6.782 1.393 -29.847 1.00 81.62 307 PRO A O 1
ATOM 2247 N N . PRO A 1 308 ? 7.144 2.651 -28.004 1.00 83.50 308 PRO A N 1
ATOM 2248 C CA . PRO A 1 308 ? 8.528 2.226 -27.842 1.00 83.50 308 PRO A CA 1
ATOM 2249 C C . PRO A 1 308 ? 8.658 0.700 -27.841 1.00 83.50 308 PRO A C 1
ATOM 2251 O O . PRO A 1 308 ? 7.837 -0.025 -27.257 1.00 83.50 308 PRO A O 1
ATOM 2254 N N . SER A 1 309 ? 9.703 0.193 -28.492 1.00 81.62 309 SER A N 1
ATOM 2255 C CA . SER A 1 309 ? 9.910 -1.246 -28.632 1.00 81.62 309 SER A CA 1
ATOM 2256 C C . SER A 1 309 ? 10.044 -1.913 -27.257 1.00 81.62 309 SER A C 1
ATOM 2258 O O . SER A 1 309 ? 10.798 -1.500 -26.377 1.00 81.62 309 SER A O 1
ATOM 2260 N N . GLY A 1 310 ? 9.244 -2.957 -27.031 1.00 84.75 310 GLY A N 1
ATOM 2261 C CA . GLY A 1 310 ? 9.217 -3.664 -25.751 1.00 84.75 310 GLY A CA 1
ATOM 2262 C C . GLY A 1 310 ? 8.542 -2.922 -24.588 1.00 84.75 310 GLY A C 1
ATOM 2263 O O . GLY A 1 310 ? 8.547 -3.481 -23.493 1.00 84.75 310 GLY A O 1
ATOM 2264 N N . ALA A 1 311 ? 7.920 -1.751 -24.795 1.00 90.25 311 ALA A N 1
ATOM 2265 C CA . ALA A 1 311 ? 7.273 -0.959 -23.738 1.00 90.25 311 ALA A CA 1
ATOM 2266 C C . ALA A 1 311 ? 6.343 -1.786 -22.839 1.00 90.25 311 ALA A C 1
ATOM 2268 O O . ALA A 1 311 ? 6.493 -1.760 -21.624 1.00 90.25 311 ALA A O 1
ATOM 2269 N N . VAL A 1 312 ? 5.449 -2.594 -23.425 1.00 93.50 312 VAL A N 1
ATOM 2270 C CA . VAL A 1 312 ? 4.536 -3.457 -22.649 1.00 93.50 312 VAL A CA 1
ATOM 2271 C C . VAL A 1 312 ? 5.302 -4.412 -21.740 1.00 93.50 312 VAL A C 1
ATOM 2273 O O . VAL A 1 312 ? 5.037 -4.437 -20.550 1.00 93.50 312 VAL A O 1
ATOM 2276 N N . ARG A 1 313 ? 6.296 -5.145 -22.263 1.00 90.62 313 ARG A N 1
ATOM 2277 C CA . ARG A 1 313 ? 7.084 -6.098 -21.462 1.00 90.62 313 ARG A CA 1
ATOM 2278 C C . ARG A 1 313 ? 7.801 -5.402 -20.301 1.00 90.62 313 ARG A C 1
ATOM 2280 O O . ARG A 1 313 ? 7.916 -5.971 -19.221 1.00 90.62 313 ARG A O 1
ATOM 2287 N N . ARG A 1 314 ? 8.314 -4.188 -20.526 1.00 88.25 314 ARG A N 1
ATOM 2288 C CA . ARG A 1 314 ? 9.017 -3.415 -19.491 1.00 88.25 314 ARG A CA 1
ATOM 2289 C C . ARG A 1 314 ? 8.050 -2.882 -18.434 1.00 88.25 314 ARG A C 1
ATOM 2291 O O . ARG A 1 314 ? 8.300 -3.078 -17.251 1.00 88.25 314 ARG A O 1
ATOM 2298 N N . LEU A 1 315 ? 6.929 -2.295 -18.853 1.00 93.88 315 LEU A N 1
ATOM 2299 C CA . LEU A 1 315 ? 5.876 -1.835 -17.947 1.00 93.88 315 LEU A CA 1
ATOM 2300 C C . LEU A 1 315 ? 5.303 -2.989 -17.117 1.00 93.88 315 LEU A C 1
ATOM 2302 O O . LEU A 1 315 ? 5.132 -2.829 -15.917 1.00 93.88 315 LEU A O 1
ATOM 2306 N N . THR A 1 316 ? 5.077 -4.165 -17.711 1.00 94.38 316 THR A N 1
ATOM 2307 C CA . THR A 1 316 ? 4.579 -5.343 -16.984 1.00 94.38 316 THR A CA 1
ATOM 2308 C C . THR A 1 316 ? 5.499 -5.731 -15.826 1.00 94.38 316 THR A C 1
ATOM 2310 O O . THR A 1 316 ? 5.004 -5.953 -14.729 1.00 94.38 316 THR A O 1
ATOM 2313 N N . ARG A 1 317 ? 6.828 -5.714 -16.009 1.00 92.88 317 ARG A N 1
ATOM 2314 C CA . ARG A 1 317 ? 7.774 -6.004 -14.913 1.00 92.88 317 ARG A CA 1
ATOM 2315 C C . ARG A 1 317 ? 7.674 -5.005 -13.760 1.00 92.88 317 ARG A C 1
ATOM 2317 O O . ARG A 1 317 ? 7.736 -5.394 -12.599 1.00 92.88 317 ARG A O 1
ATOM 2324 N N . PHE A 1 318 ? 7.512 -3.718 -14.063 1.00 93.56 318 PHE A N 1
ATOM 2325 C CA . PHE A 1 318 ? 7.280 -2.718 -13.020 1.00 93.56 318 PHE A CA 1
ATOM 2326 C C . PHE A 1 318 ? 5.921 -2.916 -12.337 1.00 93.56 318 PHE A C 1
ATOM 2328 O O . PHE A 1 318 ? 5.847 -2.836 -11.112 1.00 93.56 318 PHE A O 1
ATOM 2335 N N . ALA A 1 319 ? 4.872 -3.227 -13.101 1.00 95.00 319 ALA A N 1
ATOM 2336 C CA . ALA A 1 319 ? 3.533 -3.479 -12.576 1.00 95.00 319 ALA A CA 1
ATOM 2337 C C . ALA A 1 319 ? 3.507 -4.678 -11.620 1.00 95.00 319 ALA A C 1
ATOM 2339 O O . ALA A 1 319 ? 2.883 -4.589 -10.568 1.00 95.00 319 ALA A O 1
ATOM 2340 N N . GLU A 1 320 ? 4.226 -5.758 -11.938 1.00 93.38 320 GLU A N 1
ATOM 2341 C CA . GLU A 1 320 ? 4.366 -6.943 -11.080 1.00 93.38 320 GLU A CA 1
ATOM 2342 C C . GLU A 1 320 ? 4.991 -6.596 -9.720 1.00 93.38 320 GLU A C 1
ATOM 2344 O O . GLU A 1 320 ? 4.503 -7.022 -8.672 1.00 93.38 320 GLU A O 1
ATOM 2349 N N . ILE A 1 321 ? 6.039 -5.770 -9.713 1.00 92.62 321 ILE A N 1
ATOM 2350 C CA . ILE A 1 321 ? 6.715 -5.357 -8.475 1.00 92.62 321 ILE A CA 1
ATOM 2351 C C . ILE A 1 321 ? 5.847 -4.406 -7.655 1.00 92.62 321 ILE A C 1
ATOM 2353 O O . ILE A 1 321 ? 5.732 -4.560 -6.439 1.00 92.62 321 ILE A O 1
ATOM 2357 N N . VAL A 1 322 ? 5.202 -3.440 -8.309 1.00 94.25 322 VAL A N 1
ATOM 2358 C CA . VAL A 1 322 ? 4.282 -2.513 -7.641 1.00 94.25 322 VAL A CA 1
ATOM 2359 C C . VAL A 1 322 ? 3.080 -3.267 -7.061 1.00 94.25 322 VAL A C 1
ATOM 2361 O O . VAL A 1 322 ? 2.699 -3.003 -5.922 1.00 94.25 322 VAL A O 1
ATOM 2364 N N . ALA A 1 323 ? 2.534 -4.252 -7.782 1.00 94.75 323 ALA A N 1
ATOM 2365 C CA . ALA A 1 323 ? 1.454 -5.110 -7.297 1.00 94.75 323 ALA A CA 1
ATOM 2366 C C . ALA A 1 323 ? 1.849 -5.874 -6.024 1.00 94.75 323 ALA A C 1
ATOM 2368 O O . ALA A 1 323 ? 1.058 -5.941 -5.080 1.00 94.75 323 ALA A O 1
ATOM 2369 N N . LEU A 1 324 ? 3.082 -6.391 -5.958 1.00 89.75 324 LEU A N 1
ATOM 2370 C CA . LEU A 1 324 ? 3.611 -7.023 -4.747 1.00 89.75 324 LEU A CA 1
ATOM 2371 C C . LEU A 1 324 ? 3.674 -6.032 -3.575 1.00 89.75 324 LEU A C 1
ATOM 2373 O O . LEU A 1 324 ? 3.251 -6.360 -2.468 1.00 89.75 324 LEU A O 1
ATOM 2377 N N . GLY A 1 325 ? 4.158 -4.810 -3.816 1.00 89.56 325 GLY A N 1
ATOM 2378 C CA . GLY A 1 325 ? 4.204 -3.760 -2.796 1.00 89.56 325 GLY A CA 1
ATOM 2379 C C . GLY A 1 325 ? 2.825 -3.384 -2.257 1.00 89.56 325 GLY A C 1
ATOM 2380 O O . GLY A 1 325 ? 2.647 -3.288 -1.042 1.00 89.56 325 GLY A O 1
ATOM 2381 N N . ILE A 1 326 ? 1.835 -3.240 -3.143 1.00 91.00 326 ILE A N 1
ATOM 2382 C CA . ILE A 1 326 ? 0.442 -2.966 -2.767 1.00 91.00 326 ILE A CA 1
ATOM 2383 C C . ILE A 1 326 ? -0.118 -4.111 -1.915 1.00 91.00 326 ILE A C 1
ATOM 2385 O O . ILE A 1 326 ? -0.596 -3.871 -0.806 1.00 91.00 326 ILE A O 1
ATOM 2389 N N . GLY A 1 327 ? 0.010 -5.359 -2.375 1.00 86.56 327 GLY A N 1
ATOM 2390 C CA . GLY A 1 327 ? -0.482 -6.528 -1.640 1.00 86.56 327 GLY A CA 1
ATOM 2391 C C . GLY A 1 327 ? 0.172 -6.696 -0.262 1.00 86.56 327 GLY A C 1
ATOM 2392 O O . GLY A 1 327 ? -0.498 -7.067 0.708 1.00 86.56 327 GLY A O 1
ATOM 2393 N N . ASN A 1 328 ? 1.462 -6.373 -0.137 1.00 84.81 328 ASN A N 1
ATOM 2394 C CA . ASN A 1 328 ? 2.171 -6.387 1.143 1.00 84.81 328 ASN A CA 1
ATOM 2395 C C . ASN A 1 328 ? 1.664 -5.299 2.095 1.00 84.81 328 ASN A C 1
ATOM 2397 O O . ASN A 1 328 ? 1.486 -5.565 3.287 1.00 84.81 328 ASN A O 1
ATOM 2401 N N . ALA A 1 329 ? 1.408 -4.090 1.590 1.00 79.75 329 ALA A N 1
ATOM 2402 C CA . ALA A 1 329 ? 0.873 -2.994 2.392 1.00 79.75 329 ALA A CA 1
ATOM 2403 C C . ALA A 1 329 ? -0.542 -3.305 2.904 1.00 79.75 329 ALA A C 1
ATOM 2405 O O . ALA A 1 329 ? -0.820 -3.095 4.085 1.00 79.75 329 ALA A O 1
ATOM 2406 N N . GLU A 1 330 ? -1.406 -3.871 2.056 1.00 78.12 330 GLU A N 1
ATOM 2407 C CA . GLU A 1 330 ? -2.751 -4.319 2.442 1.00 78.12 330 GLU A CA 1
ATOM 2408 C C . GLU A 1 330 ? -2.697 -5.414 3.512 1.00 78.12 330 GLU A C 1
ATOM 2410 O O . GLU A 1 330 ? -3.371 -5.319 4.536 1.00 78.12 330 GLU A O 1
ATOM 2415 N N . THR A 1 331 ? -1.837 -6.419 3.318 1.00 72.12 331 THR A N 1
ATOM 2416 C CA . THR A 1 331 ? -1.631 -7.495 4.303 1.00 72.12 331 THR A CA 1
ATOM 2417 C C . THR A 1 331 ? -1.125 -6.937 5.628 1.00 72.12 331 THR A C 1
ATOM 2419 O O . THR A 1 331 ? -1.625 -7.297 6.687 1.00 72.12 331 THR A O 1
ATOM 2422 N N . SER A 1 332 ? -0.170 -6.010 5.586 1.00 65.19 332 SER A N 1
ATOM 2423 C CA . SER A 1 332 ? 0.371 -5.375 6.790 1.00 65.19 332 SER A CA 1
ATOM 2424 C C . SER A 1 332 ? -0.677 -4.532 7.514 1.00 65.19 332 SER A C 1
ATOM 2426 O O . SER A 1 332 ? -0.702 -4.518 8.742 1.00 65.19 332 SER A O 1
ATOM 2428 N N . ALA A 1 333 ? -1.553 -3.838 6.783 1.00 61.41 333 ALA A N 1
ATOM 2429 C CA . ALA A 1 333 ? -2.648 -3.070 7.367 1.00 61.41 333 ALA A CA 1
ATOM 2430 C C . ALA A 1 333 ? -3.691 -3.976 8.041 1.00 61.41 333 ALA A C 1
ATOM 2432 O O . ALA A 1 333 ? -4.155 -3.651 9.135 1.00 61.41 333 ALA A O 1
ATOM 2433 N N . GLU A 1 334 ? -4.012 -5.119 7.434 1.00 57.38 334 GLU A N 1
ATOM 2434 C CA . GLU A 1 334 ? -4.929 -6.108 8.006 1.00 57.38 334 GLU A CA 1
ATOM 2435 C C . GLU A 1 334 ? -4.331 -6.790 9.242 1.00 57.38 334 GLU A C 1
ATOM 2437 O O . GLU A 1 334 ? -4.954 -6.810 10.302 1.00 57.38 334 GLU A O 1
ATOM 2442 N N . THR A 1 335 ? -3.069 -7.224 9.170 1.00 53.72 335 THR A N 1
ATOM 2443 C CA . THR A 1 335 ? -2.335 -7.722 10.341 1.00 53.72 335 THR A CA 1
ATOM 2444 C C . THR A 1 335 ? -2.303 -6.667 11.445 1.00 53.72 335 THR A C 1
ATOM 2446 O O . THR A 1 335 ? -2.545 -6.985 12.602 1.00 53.72 335 THR A O 1
ATOM 2449 N N . ARG A 1 336 ? -2.087 -5.386 11.118 1.00 53.72 336 ARG A N 1
ATOM 2450 C CA . ARG A 1 336 ? -2.105 -4.302 12.112 1.00 53.72 336 ARG A CA 1
ATOM 2451 C C . ARG A 1 336 ? -3.495 -4.102 12.731 1.00 53.72 336 ARG A C 1
ATOM 2453 O O . ARG A 1 336 ? -3.572 -3.841 13.926 1.00 53.72 336 ARG A O 1
ATOM 2460 N N . ARG A 1 337 ? -4.591 -4.271 11.980 1.00 48.16 337 ARG A N 1
ATOM 2461 C CA . ARG A 1 337 ? -5.960 -4.265 12.538 1.00 48.16 337 ARG A CA 1
ATOM 2462 C C . ARG A 1 337 ? -6.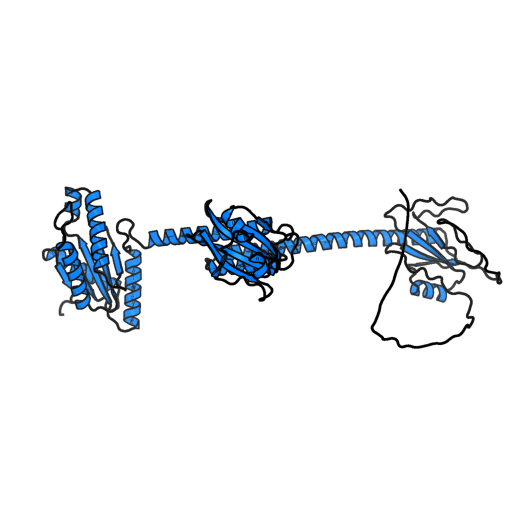182 -5.411 13.523 1.00 48.16 337 ARG A C 1
ATOM 2464 O O . ARG A 1 337 ? -6.698 -5.162 14.611 1.00 48.16 337 ARG A O 1
ATOM 2471 N N . LEU A 1 338 ? -5.740 -6.618 13.170 1.00 51.44 338 LEU A N 1
ATOM 2472 C CA . LEU A 1 338 ? -5.818 -7.809 14.025 1.00 51.44 338 LEU A CA 1
ATOM 2473 C C . LEU A 1 338 ? -4.892 -7.724 15.253 1.00 51.44 338 LEU A C 1
ATOM 2475 O O . LEU A 1 338 ? -5.165 -8.339 16.278 1.00 51.44 338 LEU A O 1
ATOM 2479 N N . VAL A 1 339 ? -3.822 -6.928 15.181 1.00 61.88 339 VAL A N 1
ATOM 2480 C CA . VAL A 1 339 ? -2.871 -6.703 16.284 1.00 61.88 339 VAL A CA 1
ATOM 2481 C C . VAL A 1 339 ? -3.332 -5.612 17.259 1.00 61.88 339 VAL A C 1
ATOM 2483 O O . VAL A 1 339 ? -2.810 -5.551 18.368 1.00 61.88 339 VAL A O 1
ATOM 2486 N N . VAL A 1 340 ? -4.312 -4.776 16.898 1.00 76.12 340 VAL A N 1
ATOM 2487 C CA . VAL A 1 340 ? -4.718 -3.592 17.688 1.00 76.12 340 VAL A CA 1
ATOM 2488 C C . VAL A 1 340 ? -6.103 -3.731 18.334 1.00 76.12 340 VAL A C 1
ATOM 2490 O O . VAL A 1 340 ? -6.369 -3.105 19.363 1.00 76.12 340 VAL A O 1
ATOM 2493 N N . ARG A 1 341 ? -7.003 -4.539 17.761 1.00 85.75 341 ARG A N 1
ATOM 2494 C CA . ARG A 1 341 ? -8.388 -4.685 18.242 1.00 85.75 341 ARG A CA 1
ATOM 2495 C C . ARG A 1 341 ? -8.705 -6.099 18.718 1.00 85.75 341 ARG A C 1
ATOM 2497 O O . ARG A 1 341 ? -8.147 -7.069 18.219 1.00 85.75 341 ARG A O 1
ATOM 2504 N N . ASP A 1 342 ? -9.610 -6.200 19.685 1.00 90.31 342 ASP A N 1
ATOM 2505 C CA . ASP A 1 342 ? -10.204 -7.457 20.135 1.00 90.31 342 ASP A CA 1
ATOM 2506 C C . ASP A 1 342 ? -11.175 -7.990 19.073 1.00 90.31 342 ASP A C 1
ATOM 2508 O O . ASP A 1 342 ? -12.057 -7.265 18.607 1.00 90.31 342 ASP A O 1
ATOM 2512 N N . HIS A 1 343 ? -11.023 -9.261 18.695 1.00 84.62 343 HIS A N 1
ATOM 2513 C CA . HIS A 1 343 ? -11.760 -9.850 17.573 1.00 84.62 343 HIS A CA 1
ATOM 2514 C C . HIS A 1 343 ? -13.266 -9.988 17.837 1.00 84.62 343 HIS A C 1
ATOM 2516 O O . HIS A 1 343 ? -14.048 -10.005 16.891 1.00 84.62 343 HIS A O 1
ATOM 2522 N N . LEU A 1 344 ? -13.677 -10.117 19.103 1.00 91.44 344 LEU A N 1
ATOM 2523 C CA . LEU A 1 344 ? -15.079 -10.312 19.465 1.00 91.44 344 LEU A CA 1
ATOM 2524 C C . LEU A 1 344 ? -15.803 -8.971 19.582 1.00 91.44 344 LEU A C 1
ATOM 2526 O O . LEU A 1 344 ? -16.870 -8.782 19.008 1.00 91.44 344 LEU A O 1
ATOM 2530 N N . THR A 1 345 ? -15.225 -8.038 20.334 1.00 92.38 345 THR A N 1
ATOM 2531 C CA . THR A 1 345 ? -15.890 -6.779 20.698 1.00 92.38 345 THR A CA 1
ATOM 2532 C C . THR A 1 345 ? -15.571 -5.620 19.757 1.00 92.38 345 THR A C 1
ATOM 2534 O O . THR A 1 345 ? -16.281 -4.615 19.757 1.00 92.38 345 THR A O 1
ATOM 2537 N N . GLY A 1 346 ? -14.496 -5.720 18.968 1.00 90.94 346 GLY A N 1
ATOM 2538 C CA . GLY A 1 346 ? -14.000 -4.642 18.110 1.00 90.94 346 GLY A CA 1
ATOM 2539 C C . GLY A 1 346 ? -13.354 -3.473 18.867 1.00 90.94 346 GLY A C 1
ATOM 2540 O O . GLY A 1 346 ? -12.898 -2.518 18.230 1.00 90.94 346 GLY A O 1
ATOM 2541 N N . LEU A 1 347 ? -13.290 -3.524 20.203 1.00 93.56 347 LEU A N 1
ATOM 2542 C CA . LEU A 1 347 ? -12.564 -2.554 21.029 1.00 93.56 347 LEU A CA 1
ATOM 2543 C C . LEU A 1 347 ? -11.055 -2.691 20.838 1.00 93.56 347 LEU A C 1
ATOM 2545 O O . LEU A 1 347 ? -10.585 -3.630 20.203 1.00 93.56 347 LEU A O 1
ATOM 2549 N N . PHE A 1 348 ? -10.277 -1.764 21.391 1.00 93.62 348 PHE A N 1
ATOM 2550 C CA . PHE A 1 348 ? -8.833 -1.961 21.472 1.00 93.62 348 PHE A CA 1
ATOM 2551 C C . PHE A 1 348 ? -8.499 -3.169 22.355 1.00 93.62 348 PHE A C 1
ATOM 2553 O O . PHE A 1 348 ? -9.231 -3.479 23.293 1.00 93.62 348 PHE A O 1
ATOM 2560 N N . ASN A 1 349 ? -7.417 -3.872 22.038 1.00 90.81 349 ASN A N 1
ATOM 2561 C CA . ASN A 1 349 ? -6.937 -4.979 22.862 1.00 90.81 349 ASN A CA 1
ATOM 2562 C C . ASN A 1 349 ? -5.982 -4.485 23.966 1.00 90.81 349 ASN A C 1
ATOM 2564 O O . ASN A 1 349 ? -5.627 -3.304 24.012 1.00 90.81 349 ASN A O 1
ATOM 2568 N N . ARG A 1 350 ? -5.541 -5.399 24.843 1.00 92.00 350 ARG A N 1
ATOM 2569 C CA . ARG A 1 350 ? -4.615 -5.096 25.950 1.00 92.00 350 ARG A CA 1
ATOM 2570 C C . ARG A 1 350 ? -3.371 -4.326 25.503 1.00 92.00 350 ARG A C 1
ATOM 2572 O O . ARG A 1 350 ? -3.043 -3.314 26.110 1.00 92.00 350 ARG A O 1
ATOM 2579 N N . LYS A 1 351 ? -2.716 -4.769 24.427 1.00 86.25 351 LYS A N 1
ATOM 2580 C CA . LYS A 1 351 ? -1.481 -4.140 23.945 1.00 86.25 351 LYS A CA 1
ATOM 2581 C C . LYS A 1 351 ? -1.714 -2.682 23.547 1.00 86.25 351 LYS A C 1
ATOM 2583 O O . LYS A 1 351 ? -0.984 -1.800 23.984 1.00 86.25 351 LYS A O 1
ATOM 2588 N N . GLN A 1 352 ? -2.749 -2.421 22.748 1.00 89.75 352 GLN A N 1
ATOM 2589 C CA . GLN A 1 352 ? -3.057 -1.055 22.332 1.00 89.75 352 GLN A CA 1
ATOM 2590 C C . GLN A 1 352 ? -3.458 -0.172 23.519 1.00 89.75 352 GLN A C 1
ATOM 2592 O O . GLN A 1 352 ? -3.130 1.011 23.536 1.00 89.75 352 GLN A O 1
ATOM 2597 N N . PHE A 1 353 ? -4.159 -0.726 24.508 1.00 94.00 353 PHE A N 1
ATOM 2598 C CA . PHE A 1 353 ? -4.494 -0.005 25.732 1.00 94.00 353 PHE A CA 1
ATOM 2599 C C . PHE A 1 353 ? -3.250 0.442 26.507 1.00 94.00 353 PHE A C 1
ATOM 2601 O O . PHE A 1 353 ? -3.159 1.614 26.867 1.00 94.00 353 PHE A O 1
ATOM 2608 N N . GLU A 1 354 ? -2.292 -0.462 26.721 1.00 89.94 354 GLU A N 1
ATOM 2609 C CA . GLU A 1 354 ? -1.029 -0.160 27.404 1.00 89.94 354 GLU A CA 1
ATOM 2610 C C . GLU A 1 354 ? -0.240 0.926 26.651 1.00 89.94 354 GLU A C 1
ATOM 2612 O O . GLU A 1 354 ? 0.213 1.897 27.259 1.00 89.94 354 GLU A O 1
ATOM 2617 N N . GLU A 1 355 ? -0.160 0.831 25.318 1.00 87.50 355 GLU A N 1
ATOM 2618 C CA . GLU A 1 355 ? 0.480 1.844 24.466 1.00 87.50 355 GLU A CA 1
ATOM 2619 C C . GLU A 1 355 ? -0.227 3.210 24.545 1.00 87.50 355 GLU A C 1
ATOM 2621 O O . GLU A 1 355 ? 0.431 4.245 24.682 1.00 87.50 355 GLU A O 1
ATOM 2626 N N . SER A 1 356 ? -1.564 3.230 24.499 1.00 89.50 356 SER A N 1
ATOM 2627 C CA . SER A 1 356 ? -2.367 4.453 24.622 1.00 89.50 356 SER A CA 1
ATOM 2628 C C . SER A 1 356 ? -2.215 5.102 25.998 1.00 89.50 356 SER A C 1
ATOM 2630 O O . SER A 1 356 ? -2.051 6.319 26.081 1.00 89.50 356 SER A O 1
ATOM 2632 N N . LEU A 1 357 ? -2.219 4.313 27.076 1.00 92.88 357 LEU A N 1
ATOM 2633 C CA . LEU A 1 357 ? -2.014 4.817 28.432 1.00 92.88 357 LEU A CA 1
ATOM 2634 C C . LEU A 1 357 ? -0.608 5.406 28.594 1.00 92.88 357 LEU A C 1
ATOM 2636 O O . LEU A 1 357 ? -0.473 6.541 29.047 1.00 92.88 357 LEU A O 1
ATOM 2640 N N . ALA A 1 358 ? 0.432 4.676 28.184 1.00 89.69 358 ALA A N 1
ATOM 2641 C CA . ALA A 1 358 ? 1.811 5.154 28.259 1.00 89.69 358 ALA A CA 1
ATOM 2642 C C . ALA A 1 358 ? 2.013 6.446 27.449 1.00 89.69 358 ALA A C 1
ATOM 2644 O O . ALA A 1 358 ? 2.657 7.392 27.917 1.00 89.69 358 ALA A O 1
ATOM 2645 N N . GLY A 1 359 ? 1.416 6.513 26.254 1.00 89.50 359 GLY A N 1
ATOM 2646 C CA . GLY A 1 359 ? 1.412 7.705 25.412 1.00 89.50 359 GLY A CA 1
ATOM 2647 C C . GLY A 1 359 ? 0.768 8.905 26.105 1.00 89.50 359 GLY A C 1
ATOM 2648 O O . GLY A 1 359 ? 1.399 9.956 26.223 1.00 89.50 359 GLY A O 1
ATOM 2649 N N . GLU A 1 360 ? -0.453 8.747 26.614 1.00 90.94 360 GLU A N 1
ATOM 2650 C CA . GLU A 1 360 ? -1.190 9.836 27.261 1.00 90.94 360 GLU A CA 1
ATOM 2651 C C . GLU A 1 360 ? -0.542 10.301 28.561 1.00 90.94 360 GLU A C 1
ATOM 2653 O O . GLU A 1 360 ? -0.450 11.502 28.796 1.00 90.94 360 GLU A O 1
ATOM 2658 N N . VAL A 1 361 ? -0.015 9.390 29.380 1.00 89.94 361 VAL A N 1
ATOM 2659 C CA . VAL A 1 361 ? 0.713 9.752 30.605 1.00 89.94 361 VAL A CA 1
ATOM 2660 C C . VAL A 1 361 ? 1.982 10.546 30.282 1.00 89.94 361 VAL A C 1
ATOM 2662 O O . VAL A 1 361 ? 2.263 11.558 30.928 1.00 89.94 361 VAL A O 1
ATOM 2665 N N . SER A 1 362 ? 2.725 10.148 29.243 1.00 88.44 362 SER A N 1
ATOM 2666 C CA . SER A 1 362 ? 3.901 10.889 28.770 1.00 88.44 362 SER A CA 1
ATOM 2667 C C . SER A 1 362 ? 3.539 12.308 28.308 1.00 88.44 362 SER A C 1
ATOM 2669 O O . SER A 1 362 ? 4.223 13.275 28.663 1.00 88.44 362 SER A O 1
ATOM 2671 N N . GLN A 1 363 ? 2.433 12.454 27.570 1.00 84.88 363 GLN A N 1
ATOM 2672 C CA . GLN A 1 363 ? 1.922 13.753 27.124 1.00 84.88 363 GLN A CA 1
ATOM 2673 C C . GLN A 1 363 ? 1.393 14.600 28.289 1.00 84.88 363 GLN A C 1
ATOM 2675 O O . GLN A 1 363 ? 1.718 15.783 28.377 1.00 84.88 363 GLN A O 1
ATOM 2680 N N . GLY A 1 364 ? 0.653 14.001 29.224 1.00 88.88 364 GLY A N 1
ATOM 2681 C CA . GLY A 1 364 ? 0.144 14.658 30.428 1.00 88.88 364 GLY A CA 1
ATOM 2682 C C . GLY A 1 364 ? 1.267 15.206 31.298 1.00 88.88 364 GLY A C 1
ATOM 2683 O O . GLY A 1 364 ? 1.224 16.368 31.698 1.00 88.88 364 GLY A O 1
ATOM 2684 N N . ARG A 1 365 ? 2.348 14.433 31.477 1.00 89.44 365 ARG A N 1
ATOM 2685 C CA . ARG A 1 365 ? 3.563 14.893 32.167 1.00 89.44 365 ARG A CA 1
ATOM 2686 C C . ARG A 1 365 ? 4.235 16.059 31.441 1.00 89.44 365 ARG A C 1
ATOM 2688 O O . ARG A 1 365 ? 4.710 16.989 32.083 1.00 89.44 365 ARG A O 1
ATOM 2695 N N . ARG A 1 366 ? 4.289 16.013 30.107 1.00 87.00 366 ARG A N 1
ATOM 2696 C CA . ARG A 1 366 ? 4.908 17.062 29.280 1.00 87.00 366 ARG A CA 1
ATOM 2697 C C . ARG A 1 366 ? 4.112 18.368 29.292 1.00 87.00 366 ARG A C 1
ATOM 2699 O O . ARG A 1 366 ? 4.710 19.438 29.271 1.00 87.00 366 ARG A O 1
ATOM 2706 N N . HIS A 1 367 ? 2.788 18.277 29.281 1.00 90.94 367 HIS A N 1
ATOM 2707 C CA . HIS A 1 367 ? 1.893 19.417 29.082 1.00 90.94 367 HIS A CA 1
ATOM 2708 C C . HIS A 1 367 ? 1.141 19.851 30.347 1.00 90.94 367 HIS A C 1
ATOM 2710 O O . HIS A 1 367 ? 0.381 20.814 30.290 1.00 90.94 367 HIS A O 1
ATOM 2716 N N . GLY A 1 368 ? 1.358 19.178 31.479 1.00 91.25 368 GLY A N 1
ATOM 2717 C CA . GLY A 1 368 ? 0.791 19.549 32.776 1.00 91.25 368 GLY A CA 1
ATOM 2718 C C . GLY A 1 368 ? -0.709 19.277 32.904 1.00 91.25 368 GLY A C 1
ATOM 2719 O O . GLY A 1 368 ? -1.403 20.053 33.554 1.00 91.25 368 GLY A O 1
ATOM 2720 N N . TYR A 1 369 ? -1.224 18.211 32.281 1.00 92.81 369 TYR A N 1
ATOM 2721 C CA . TYR A 1 369 ? -2.631 17.814 32.412 1.00 92.81 369 TYR A CA 1
ATOM 2722 C C . TYR A 1 369 ? -2.787 16.441 33.084 1.00 92.81 369 TYR A C 1
ATOM 2724 O O . TYR A 1 369 ? -1.950 15.561 32.866 1.00 92.81 369 TYR A O 1
ATOM 2732 N N . PRO A 1 370 ? -3.863 16.225 33.867 1.00 94.56 370 PRO A N 1
ATOM 2733 C CA . PRO A 1 370 ? -4.094 14.952 34.539 1.00 94.56 370 PRO A CA 1
ATOM 2734 C C . PRO A 1 370 ? -4.525 13.870 33.547 1.00 94.56 370 PRO A C 1
ATOM 2736 O O . PRO A 1 370 ? -5.227 14.143 32.573 1.00 94.56 370 PRO A O 1
ATOM 2739 N N . VAL A 1 371 ? -4.131 12.628 33.809 1.00 96.38 371 VAL A N 1
ATOM 2740 C CA . VAL A 1 371 ? -4.579 11.443 33.069 1.00 96.38 371 VAL A CA 1
ATOM 2741 C C . VAL A 1 371 ? -5.070 10.434 34.085 1.00 96.38 371 VAL A C 1
ATOM 2743 O O . VAL A 1 371 ? -4.360 10.139 35.044 1.00 96.38 371 VAL A O 1
ATOM 2746 N N . SER A 1 372 ? -6.262 9.895 33.863 1.00 97.56 372 SER A N 1
ATOM 2747 C CA . SER A 1 372 ? -6.848 8.871 34.726 1.00 97.56 372 SER A CA 1
ATOM 2748 C C . SER A 1 372 ? -7.149 7.605 33.940 1.00 97.56 372 SER A C 1
ATOM 2750 O O . SER A 1 372 ? -7.353 7.641 32.725 1.00 97.56 372 SER A O 1
ATOM 2752 N N . VAL A 1 373 ? -7.193 6.482 34.643 1.00 97.81 373 VAL A N 1
ATOM 2753 C CA . VAL A 1 373 ? -7.477 5.161 34.088 1.00 97.81 373 VAL A CA 1
ATOM 2754 C C . VAL A 1 373 ? -8.575 4.489 34.904 1.00 97.81 373 VAL A C 1
ATOM 2756 O O . VAL A 1 373 ? -8.672 4.696 36.116 1.00 97.81 373 VAL A O 1
ATOM 2759 N N . ALA A 1 374 ? -9.413 3.695 34.243 1.00 98.06 374 ALA A N 1
ATOM 2760 C CA . ALA A 1 374 ? -10.376 2.830 34.908 1.00 98.06 374 ALA A CA 1
ATOM 2761 C C . ALA A 1 374 ? -10.208 1.379 34.468 1.00 98.06 374 ALA A C 1
ATOM 2763 O O . ALA A 1 374 ? -10.019 1.115 33.282 1.00 98.06 374 ALA A O 1
ATOM 2764 N N . MET A 1 375 ? -10.333 0.457 35.418 1.00 97.88 375 MET A N 1
ATOM 2765 C CA . MET A 1 375 ? -10.430 -0.983 35.190 1.00 97.88 375 MET A CA 1
ATOM 2766 C C . MET A 1 375 ? -11.825 -1.461 35.573 1.00 97.88 375 MET A C 1
ATOM 2768 O O . MET A 1 375 ? -12.383 -1.030 36.581 1.00 97.88 375 MET A O 1
ATOM 2772 N N . LEU A 1 376 ? -12.402 -2.318 34.740 1.00 97.56 376 LEU A N 1
ATOM 2773 C CA . LEU A 1 376 ? -13.794 -2.728 34.814 1.00 97.56 376 LEU A CA 1
ATOM 2774 C C . LEU A 1 376 ? -13.894 -4.237 34.669 1.00 97.56 376 LEU A C 1
ATOM 2776 O O . LEU A 1 376 ? -13.166 -4.839 33.884 1.00 97.56 376 LEU A O 1
ATOM 2780 N N . ASP A 1 377 ? -14.869 -4.812 35.356 1.00 97.62 377 ASP A N 1
ATOM 2781 C CA . ASP A 1 377 ? -15.182 -6.233 35.295 1.00 97.62 377 ASP A CA 1
ATOM 2782 C C . ASP A 1 377 ? -16.692 -6.445 35.299 1.00 97.62 377 ASP A C 1
ATOM 2784 O O . ASP A 1 377 ? -17.430 -5.721 35.980 1.00 97.62 377 ASP A O 1
ATOM 2788 N N . ILE A 1 378 ? -17.150 -7.420 34.516 1.00 97.19 378 ILE A N 1
ATOM 2789 C CA . ILE A 1 378 ? -18.564 -7.780 34.451 1.00 97.19 378 ILE A CA 1
ATOM 2790 C C . ILE A 1 378 ? -18.927 -8.638 35.660 1.00 97.19 378 ILE A C 1
ATOM 2792 O O . ILE A 1 378 ? -18.452 -9.761 35.828 1.00 97.19 378 ILE A O 1
ATOM 2796 N N . ASP A 1 379 ? -19.852 -8.135 36.473 1.00 96.31 379 ASP A N 1
ATOM 2797 C CA . ASP A 1 379 ? -20.264 -8.820 37.686 1.00 96.31 379 ASP A CA 1
ATOM 2798 C C . ASP A 1 379 ? -20.929 -10.161 37.354 1.00 96.31 379 ASP A C 1
ATOM 2800 O O . ASP A 1 379 ? -21.904 -10.231 36.605 1.00 96.31 379 ASP A O 1
ATOM 2804 N N . HIS A 1 380 ? -20.424 -11.234 37.967 1.00 95.00 380 HIS A N 1
ATOM 2805 C CA . HIS A 1 380 ? -20.969 -12.589 37.841 1.00 95.00 380 HIS A CA 1
ATOM 2806 C C . HIS A 1 380 ? -20.982 -13.148 36.404 1.00 95.00 380 HIS A C 1
ATOM 2808 O O . HIS A 1 380 ? -21.777 -14.039 36.103 1.00 95.00 380 HIS A O 1
ATOM 2814 N N . PHE A 1 381 ? -20.079 -12.704 35.524 1.00 95.88 381 PHE A N 1
ATOM 2815 C CA . PHE A 1 381 ? -20.055 -13.156 34.126 1.00 95.88 381 PHE A CA 1
ATOM 2816 C C . PHE A 1 381 ? -19.847 -14.668 33.963 1.00 95.88 381 PHE A C 1
ATOM 2818 O O . PHE A 1 381 ? -20.493 -15.295 33.122 1.00 95.88 381 PHE A O 1
ATOM 2825 N N . LYS A 1 382 ? -19.051 -15.300 34.834 1.00 92.81 382 LYS A N 1
ATOM 2826 C CA . LYS A 1 382 ? -18.968 -16.766 34.893 1.00 92.81 382 LYS A CA 1
ATOM 2827 C C . LYS A 1 382 ? -20.342 -17.429 35.077 1.00 92.81 382 LYS A C 1
ATOM 2829 O O . LYS A 1 382 ? -20.637 -18.386 34.374 1.00 92.81 382 LYS A O 1
ATOM 2834 N N . ALA A 1 383 ? -21.200 -16.906 35.956 1.00 93.44 383 ALA A N 1
ATOM 2835 C CA . ALA A 1 383 ? -22.539 -17.459 36.175 1.00 93.44 383 ALA A CA 1
ATOM 2836 C C . ALA A 1 383 ? -23.442 -17.291 34.942 1.00 93.44 383 ALA A C 1
ATOM 2838 O O . ALA A 1 383 ? -24.252 -18.170 34.653 1.00 93.44 383 ALA A O 1
ATOM 2839 N N . ILE A 1 384 ? -23.270 -16.199 34.188 1.00 93.25 384 ILE A N 1
ATOM 2840 C CA . ILE A 1 384 ? -23.953 -15.992 32.905 1.00 93.25 384 ILE A CA 1
ATOM 2841 C C . ILE A 1 384 ? -23.544 -17.084 31.909 1.00 93.25 384 ILE A C 1
ATOM 2843 O O . ILE A 1 384 ? -24.413 -17.734 31.330 1.00 93.25 384 ILE A O 1
ATOM 2847 N N . ASN A 1 385 ? -22.240 -17.330 31.754 1.00 93.12 385 ASN A N 1
ATOM 2848 C CA . ASN A 1 385 ? -21.727 -18.381 30.870 1.00 93.12 385 ASN A CA 1
ATOM 2849 C C . ASN A 1 385 ? -22.167 -19.779 31.307 1.00 93.12 385 ASN A C 1
ATOM 2851 O O . ASN A 1 385 ? -22.593 -20.571 30.471 1.00 93.12 385 ASN A O 1
ATOM 2855 N N . ASP A 1 386 ? -22.097 -20.071 32.605 1.00 94.75 386 ASP A N 1
ATOM 2856 C CA . ASP A 1 386 ? -22.450 -21.382 33.149 1.00 94.75 386 ASP A CA 1
ATOM 2857 C C . ASP A 1 386 ? -23.966 -21.659 33.006 1.00 94.75 386 ASP A C 1
ATOM 2859 O O . ASP A 1 386 ? -24.366 -22.808 32.830 1.00 94.75 386 ASP A O 1
ATOM 2863 N N . THR A 1 387 ? -24.814 -20.619 33.023 1.00 94.50 387 THR A N 1
ATOM 2864 C CA . THR A 1 387 ? -26.283 -20.748 32.912 1.00 94.50 387 THR A CA 1
ATOM 2865 C C . THR A 1 387 ? -26.783 -20.729 31.465 1.00 94.50 387 THR A C 1
ATOM 2867 O O . THR A 1 387 ? -27.698 -21.474 31.118 1.00 94.50 387 THR A O 1
ATOM 2870 N N . HIS A 1 388 ? -26.214 -19.870 30.614 1.00 92.31 388 HIS A N 1
ATOM 2871 C CA . HIS A 1 388 ? -26.738 -19.586 29.270 1.00 92.31 388 HIS A CA 1
ATOM 2872 C C . HIS A 1 388 ? -25.799 -20.008 28.128 1.00 92.31 388 HIS A C 1
ATOM 2874 O O . HIS A 1 388 ? -26.174 -19.926 26.958 1.00 92.31 388 HIS A O 1
ATOM 2880 N N . GLY A 1 389 ? -24.596 -20.484 28.451 1.00 92.38 389 GLY A N 1
ATOM 2881 C CA . GLY A 1 389 ? -23.573 -20.884 27.492 1.00 92.38 389 GLY A CA 1
ATOM 2882 C C . GLY A 1 389 ? -22.743 -19.717 26.950 1.00 92.38 389 GLY A C 1
ATOM 2883 O O . GLY A 1 389 ? -23.171 -18.561 26.914 1.00 92.38 389 GLY A O 1
ATOM 2884 N N . HIS A 1 390 ? -21.544 -20.047 26.463 1.00 91.12 390 HIS A N 1
ATOM 2885 C CA . HIS A 1 390 ? -20.590 -19.082 25.906 1.00 91.12 390 HIS A CA 1
ATOM 2886 C C . HIS A 1 390 ? -21.149 -18.178 24.791 1.00 91.12 390 HIS A C 1
ATOM 2888 O O . HIS A 1 390 ? -20.866 -16.985 24.840 1.00 91.12 390 HIS A O 1
ATOM 2894 N N . PRO A 1 391 ? -21.981 -18.651 23.836 1.00 90.75 391 PRO A N 1
ATOM 2895 C CA . PRO A 1 391 ? -22.522 -17.769 22.797 1.00 90.75 391 PRO A CA 1
ATOM 2896 C C . PRO A 1 391 ? -23.358 -16.605 23.351 1.00 90.75 391 PRO A C 1
ATOM 2898 O O . PRO A 1 391 ? -23.346 -15.508 22.793 1.00 90.75 391 PRO A O 1
ATOM 2901 N N . VAL A 1 392 ? -24.073 -16.825 24.460 1.00 91.56 392 VAL A N 1
ATOM 2902 C CA . VAL A 1 392 ? -24.845 -15.769 25.128 1.00 91.56 392 VAL A CA 1
ATOM 2903 C C . VAL A 1 392 ? -23.912 -14.816 25.873 1.00 91.56 392 VAL A C 1
ATOM 2905 O O . VAL A 1 392 ? -24.096 -13.602 25.790 1.00 91.56 392 VAL A O 1
ATOM 2908 N N . GLY A 1 393 ? -22.877 -15.332 26.540 1.00 93.38 393 GLY A N 1
ATOM 2909 C CA . GLY A 1 393 ? -21.837 -14.496 27.143 1.00 93.38 393 GLY A CA 1
ATOM 2910 C C . GLY A 1 393 ? -21.116 -13.611 26.124 1.00 93.38 393 GLY A C 1
ATOM 2911 O O . GLY A 1 393 ? -20.916 -12.423 26.371 1.00 93.38 393 GLY A O 1
ATOM 2912 N N . ASP A 1 394 ? -20.806 -14.146 24.946 1.00 94.50 394 ASP A N 1
ATOM 2913 C CA . ASP A 1 394 ? -20.200 -13.397 23.844 1.00 94.50 394 ASP A CA 1
ATOM 2914 C C . ASP A 1 394 ? -21.108 -12.256 23.365 1.00 94.50 394 ASP A C 1
ATOM 2916 O O . ASP A 1 394 ? -20.646 -11.129 23.171 1.00 94.50 394 ASP A O 1
ATOM 2920 N N . ALA A 1 395 ? -22.417 -12.503 23.246 1.00 92.50 395 ALA A N 1
ATOM 2921 C CA . ALA A 1 395 ? -23.386 -11.460 22.913 1.00 92.50 395 ALA A CA 1
ATOM 2922 C C . ALA A 1 395 ? -23.448 -10.356 23.987 1.00 92.50 395 ALA A C 1
ATOM 2924 O O . ALA A 1 395 ? -23.527 -9.171 23.651 1.00 92.50 395 ALA A O 1
ATOM 2925 N N . VAL A 1 396 ? -23.350 -10.724 25.271 1.00 94.56 396 VAL A N 1
ATOM 2926 C CA . VAL A 1 396 ? -23.270 -9.768 26.388 1.00 94.56 396 VAL A CA 1
ATOM 2927 C C . VAL A 1 396 ? -22.002 -8.915 26.289 1.00 94.56 396 VAL A C 1
ATOM 2929 O O . VAL A 1 396 ? -22.088 -7.693 26.410 1.00 94.56 396 VAL A O 1
ATOM 2932 N N . LEU A 1 397 ? -20.843 -9.518 26.000 1.00 96.38 397 LEU A N 1
ATOM 2933 C CA . LEU A 1 397 ? -19.576 -8.799 25.814 1.00 96.38 397 LEU A CA 1
ATOM 2934 C C . LEU A 1 397 ? -19.652 -7.785 24.666 1.00 96.38 397 LEU A C 1
ATOM 2936 O O . LEU A 1 397 ? -19.217 -6.641 24.818 1.00 96.38 397 LEU A O 1
ATOM 2940 N N . VAL A 1 398 ? -20.233 -8.182 23.529 1.00 95.94 398 VAL A N 1
ATOM 2941 C CA . VAL A 1 398 ? -20.423 -7.303 22.364 1.00 95.94 398 VAL A CA 1
ATOM 2942 C C . VAL A 1 398 ? -21.334 -6.123 22.701 1.00 95.94 398 VAL A C 1
ATOM 2944 O O . VAL A 1 398 ? -21.033 -4.983 22.339 1.00 95.94 398 VAL A O 1
ATOM 2947 N N . GLU A 1 399 ? -22.438 -6.358 23.407 1.00 95.00 399 GLU A N 1
ATOM 2948 C CA . GLU A 1 399 ? -23.365 -5.285 23.767 1.00 95.00 399 GLU A CA 1
ATOM 2949 C C . GLU A 1 399 ? -22.775 -4.339 24.826 1.00 95.00 399 GLU A C 1
ATOM 2951 O O . GLU A 1 399 ? -22.910 -3.118 24.706 1.00 95.00 399 GLU A O 1
ATOM 2956 N N . ILE A 1 400 ? -22.035 -4.857 25.810 1.00 95.62 400 ILE A N 1
ATOM 2957 C CA . ILE A 1 400 ? -21.301 -4.027 26.777 1.00 95.62 400 ILE A CA 1
ATOM 2958 C C . ILE A 1 400 ? -20.280 -3.137 26.065 1.00 95.62 400 ILE A C 1
ATOM 2960 O O . ILE A 1 400 ? -20.252 -1.927 26.295 1.00 95.62 400 ILE A O 1
ATOM 2964 N N . ALA A 1 401 ? -19.512 -3.692 25.128 1.00 95.56 401 ALA A N 1
ATOM 2965 C CA . ALA A 1 401 ? -18.559 -2.926 24.334 1.00 95.56 401 ALA A CA 1
ATOM 2966 C C . ALA A 1 401 ? -19.220 -1.785 23.541 1.00 95.56 401 ALA A C 1
ATOM 2968 O O . ALA A 1 401 ? -18.690 -0.669 23.478 1.00 95.56 401 ALA A O 1
ATOM 2969 N N . ARG A 1 402 ? -20.414 -2.016 22.980 1.00 95.19 402 ARG A N 1
ATOM 2970 C CA . ARG A 1 402 ? -21.200 -0.966 22.309 1.00 95.19 402 ARG A CA 1
ATOM 2971 C C . ARG A 1 402 ? -21.652 0.119 23.280 1.00 95.19 402 ARG A C 1
ATOM 2973 O O . ARG A 1 402 ? -21.577 1.304 22.949 1.00 95.19 402 ARG A O 1
ATOM 2980 N N . ARG A 1 403 ? -22.119 -0.256 24.474 1.00 95.12 403 ARG A N 1
ATOM 2981 C CA . ARG A 1 403 ? -22.518 0.699 25.523 1.00 95.12 403 ARG A CA 1
ATOM 2982 C C . ARG A 1 403 ? -21.337 1.557 25.965 1.00 95.12 403 ARG A C 1
ATOM 2984 O O . ARG A 1 403 ? -21.469 2.776 25.975 1.00 95.12 403 ARG A O 1
ATOM 2991 N N . PHE A 1 404 ? -20.176 0.953 26.206 1.00 94.88 404 PHE A N 1
ATOM 2992 C CA . PHE A 1 404 ? -18.959 1.679 26.577 1.00 94.88 404 PHE A CA 1
ATOM 2993 C C . PHE A 1 404 ? -18.540 2.672 25.494 1.00 94.88 404 PHE A C 1
ATOM 2995 O O . PHE A 1 404 ? -18.298 3.839 25.788 1.00 94.88 404 PHE A O 1
ATOM 3002 N N . THR A 1 405 ? -18.554 2.241 24.231 1.00 93.38 405 THR A N 1
ATOM 3003 C CA . THR A 1 405 ? -18.208 3.098 23.088 1.00 93.38 405 THR A CA 1
ATOM 3004 C C . THR A 1 405 ? -19.140 4.307 22.957 1.00 93.38 405 THR A C 1
ATOM 3006 O O . THR A 1 405 ? -18.679 5.395 22.635 1.00 93.38 405 THR A O 1
ATOM 3009 N N . ARG A 1 406 ? -20.445 4.154 23.237 1.00 93.94 406 ARG A N 1
ATOM 3010 C CA . ARG A 1 406 ? -21.410 5.273 23.226 1.00 93.94 406 ARG A CA 1
ATOM 3011 C C . ARG A 1 406 ? -21.203 6.263 24.373 1.00 93.94 406 ARG A C 1
ATOM 3013 O O . ARG A 1 406 ? -21.553 7.431 24.232 1.00 93.94 406 ARG A O 1
ATOM 3020 N N . CYS A 1 407 ? -20.688 5.797 25.507 1.00 92.56 407 CYS A N 1
ATOM 3021 C CA . CYS A 1 407 ? -20.407 6.638 26.670 1.00 92.56 407 CYS A CA 1
ATOM 3022 C C . CYS A 1 407 ? -19.062 7.370 26.569 1.00 92.56 407 CYS A C 1
ATOM 3024 O O . CYS A 1 407 ? -18.901 8.412 27.212 1.00 92.56 407 CYS A O 1
ATOM 3026 N N . ALA A 1 408 ? -18.122 6.824 25.795 1.00 90.56 408 ALA A N 1
ATOM 3027 C CA . ALA A 1 408 ? -16.789 7.376 25.620 1.00 90.56 408 ALA A CA 1
ATOM 3028 C C . ALA A 1 408 ? -16.800 8.652 24.766 1.00 90.56 408 ALA A C 1
ATOM 3030 O O . ALA A 1 408 ? -17.511 8.762 23.764 1.00 90.56 408 ALA A O 1
ATOM 3031 N N . ARG A 1 409 ? -15.991 9.632 25.164 1.00 91.75 409 ARG A N 1
ATOM 3032 C CA . ARG A 1 409 ? -15.792 10.892 24.437 1.00 91.75 409 ARG A CA 1
ATOM 3033 C C . ARG A 1 409 ? -14.652 10.775 23.429 1.00 91.75 409 ARG A C 1
ATOM 3035 O O . ARG A 1 409 ? -13.809 9.885 23.501 1.00 91.75 409 ARG A O 1
ATOM 3042 N N . ALA A 1 410 ? -14.591 11.727 22.497 1.00 80.50 410 ALA A N 1
ATOM 3043 C CA . ALA A 1 410 ? -13.458 11.844 21.585 1.00 80.50 410 ALA A CA 1
ATOM 3044 C C . ALA A 1 410 ? -12.145 12.005 22.375 1.00 80.50 410 ALA A C 1
ATOM 3046 O O . ALA A 1 410 ? -12.035 12.890 23.222 1.00 80.50 410 ALA A O 1
ATOM 3047 N N . GLY A 1 411 ? -11.166 11.146 22.086 1.00 82.88 411 GLY A N 1
ATOM 3048 C CA . GLY A 1 411 ? -9.879 11.090 22.786 1.00 82.88 411 GLY A CA 1
ATOM 3049 C C . GLY A 1 411 ? -9.826 10.086 23.942 1.00 82.88 411 GLY A C 1
ATOM 3050 O O . GLY A 1 411 ? -8.734 9.696 24.338 1.00 82.88 411 GLY A O 1
ATOM 3051 N N . GLU A 1 412 ? -10.962 9.602 24.450 1.00 91.88 412 GLU A N 1
ATOM 3052 C CA . GLU A 1 412 ? -10.971 8.514 25.433 1.00 91.88 412 GLU A CA 1
ATOM 3053 C C . GLU A 1 412 ? -10.711 7.171 24.736 1.00 91.88 412 GLU A C 1
ATOM 3055 O O . GLU A 1 412 ? -11.196 6.906 23.632 1.00 91.88 412 GLU A O 1
ATOM 3060 N N . THR A 1 413 ? -9.928 6.309 25.382 1.00 93.69 413 THR A N 1
ATOM 3061 C CA . THR A 1 413 ? -9.639 4.960 24.875 1.00 93.69 413 THR A CA 1
ATOM 3062 C C . THR A 1 413 ? -10.513 3.961 25.613 1.00 93.69 413 THR A C 1
ATOM 3064 O O . THR A 1 413 ? -10.560 4.001 26.837 1.00 93.69 413 THR A O 1
ATOM 3067 N N . VAL A 1 414 ? -11.162 3.048 24.887 1.00 96.44 414 VAL A N 1
ATOM 3068 C CA . VAL A 1 414 ? -11.904 1.912 25.456 1.00 96.44 414 VAL A CA 1
ATOM 3069 C C . VAL A 1 414 ? -11.301 0.619 24.924 1.00 96.44 414 VAL A C 1
ATOM 3071 O O . VAL A 1 414 ? -11.168 0.444 23.707 1.00 96.44 414 VAL A O 1
ATOM 3074 N N . ALA A 1 415 ? -10.953 -0.289 25.828 1.00 96.31 415 ALA A N 1
ATOM 3075 C CA . ALA A 1 415 ? -10.296 -1.539 25.493 1.00 96.31 415 ALA A CA 1
ATOM 3076 C C . ALA A 1 415 ? -10.872 -2.728 26.258 1.00 96.31 415 ALA A C 1
ATOM 3078 O O . ALA A 1 415 ? -11.348 -2.586 27.383 1.00 96.31 415 ALA A O 1
ATOM 3079 N N . ARG A 1 416 ? -10.769 -3.911 25.653 1.00 96.81 416 ARG A N 1
ATOM 3080 C CA . ARG A 1 416 ? -10.941 -5.195 26.330 1.00 96.81 416 ARG A CA 1
ATOM 3081 C C . ARG A 1 416 ? -9.557 -5.760 26.631 1.00 96.81 416 ARG A C 1
ATOM 3083 O O . ARG A 1 416 ? -8.756 -5.977 25.720 1.00 96.81 416 ARG A O 1
ATOM 3090 N N . ILE A 1 417 ? -9.269 -5.964 27.912 1.00 93.38 417 ILE A N 1
ATOM 3091 C CA . ILE A 1 417 ? -7.931 -6.340 28.394 1.00 93.38 417 ILE A CA 1
ATOM 3092 C C . ILE A 1 417 ? -7.853 -7.790 28.889 1.00 93.38 417 ILE A C 1
ATOM 3094 O O . ILE A 1 417 ? -6.751 -8.279 29.147 1.00 93.38 417 ILE A O 1
ATOM 3098 N N . GLY A 1 418 ? -8.999 -8.467 28.990 1.00 91.38 418 GLY A N 1
ATOM 3099 C CA . GLY A 1 418 ? -9.134 -9.852 29.435 1.00 91.38 418 GLY A CA 1
ATOM 3100 C C . GLY A 1 418 ? -10.442 -10.490 28.954 1.00 91.38 418 GLY A C 1
ATOM 3101 O O . GLY A 1 418 ? -11.117 -9.975 28.060 1.00 91.38 418 GLY A O 1
ATOM 3102 N N . GLY A 1 419 ? -10.810 -11.629 29.546 1.00 90.44 419 GLY A N 1
ATOM 3103 C CA . GLY A 1 419 ? -12.024 -12.367 29.174 1.00 90.44 419 GLY A CA 1
ATOM 3104 C C . GLY A 1 419 ? -13.305 -11.569 29.433 1.00 90.44 419 GLY A C 1
ATOM 3105 O O . GLY A 1 419 ? -14.106 -11.382 28.521 1.00 90.44 419 GLY A O 1
ATOM 3106 N N . GLU A 1 420 ? -13.452 -11.040 30.642 1.00 94.06 420 GLU A N 1
ATOM 3107 C CA . GLU A 1 420 ? -14.596 -10.226 31.095 1.00 94.06 420 GLU A CA 1
ATOM 3108 C C . GLU A 1 420 ? -14.173 -8.826 31.574 1.00 94.06 420 GLU A C 1
ATOM 3110 O O . GLU A 1 420 ? -14.970 -8.075 32.135 1.00 94.06 420 GLU A O 1
ATOM 3115 N N . GLU A 1 421 ? -12.910 -8.474 31.318 1.00 96.00 421 GLU A N 1
ATOM 3116 C CA . GLU A 1 421 ? -12.252 -7.274 31.825 1.00 96.00 421 GLU A CA 1
ATOM 3117 C C . GLU A 1 421 ? -12.080 -6.217 30.733 1.00 96.00 421 GLU A C 1
ATOM 3119 O O . GLU A 1 421 ? -11.601 -6.490 29.622 1.00 96.00 421 GLU A O 1
ATOM 3124 N N . PHE A 1 422 ? -12.401 -4.978 31.085 1.00 98.06 422 PHE A N 1
ATOM 3125 C CA . PHE A 1 422 ? -12.281 -3.815 30.216 1.00 98.06 422 PHE A CA 1
ATOM 3126 C C . PHE A 1 422 ? -11.493 -2.716 30.912 1.00 98.06 422 PHE A C 1
ATOM 3128 O O . PHE A 1 422 ? -11.418 -2.660 32.138 1.00 98.06 422 PHE A O 1
ATOM 3135 N N . ALA A 1 423 ? -10.923 -1.815 30.123 1.00 97.25 423 ALA A N 1
ATOM 3136 C CA . ALA A 1 423 ? -10.228 -0.660 30.654 1.00 97.25 423 ALA A CA 1
ATOM 3137 C C . ALA A 1 423 ? -10.472 0.591 29.816 1.00 97.25 423 ALA A C 1
ATOM 3139 O O . ALA A 1 423 ? -10.692 0.520 28.601 1.00 97.25 423 ALA A O 1
ATOM 3140 N N . LEU A 1 424 ? -10.456 1.738 30.492 1.00 97.56 4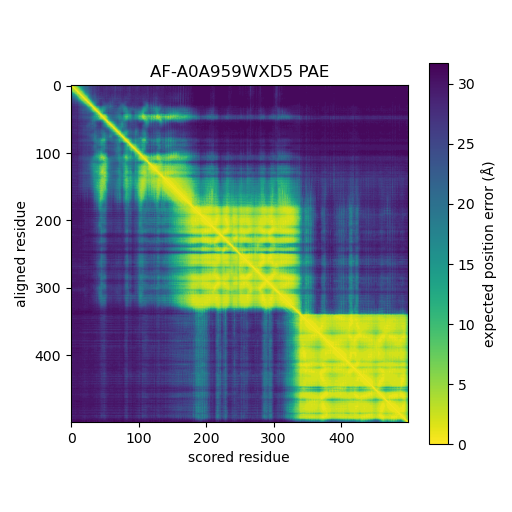24 LEU A N 1
ATOM 3141 C CA . LEU A 1 424 ? -10.632 3.049 29.885 1.00 97.56 424 LEU A CA 1
ATOM 3142 C C . LEU A 1 424 ? -9.474 3.979 30.245 1.00 97.56 424 LEU A C 1
ATOM 3144 O O . LEU A 1 424 ? -9.014 3.981 31.384 1.00 97.56 424 LEU A O 1
ATOM 3148 N N . VAL A 1 425 ? -9.047 4.802 29.284 1.00 97.12 425 VAL A N 1
ATOM 3149 C CA . VAL A 1 425 ? -8.091 5.903 29.498 1.00 97.12 425 VAL A CA 1
ATOM 3150 C C . VAL A 1 425 ? -8.814 7.227 29.297 1.00 97.12 425 VAL A C 1
ATOM 3152 O O . VAL A 1 425 ? -9.464 7.423 28.268 1.00 97.12 425 VAL A O 1
ATOM 3155 N N . PHE A 1 426 ? -8.655 8.137 30.258 1.00 96.75 426 PHE A N 1
ATOM 3156 C CA . PHE A 1 426 ? -9.250 9.470 30.268 1.00 96.75 426 PHE A CA 1
ATOM 3157 C C . PHE A 1 426 ? -8.148 10.539 30.222 1.00 96.75 426 PHE A C 1
ATOM 3159 O O . PHE A 1 426 ? -7.626 10.942 31.271 1.00 96.75 426 PHE A O 1
ATOM 3166 N N . PRO A 1 427 ? -7.767 11.018 29.025 1.00 93.31 427 PRO A N 1
ATOM 3167 C CA . PRO A 1 427 ? -6.843 12.136 28.900 1.00 93.31 427 PRO A CA 1
ATOM 3168 C C . PRO A 1 427 ? -7.435 13.407 29.502 1.00 93.31 427 PRO A C 1
ATOM 3170 O O . PRO A 1 427 ? -8.646 13.630 29.443 1.00 93.31 427 PRO A O 1
ATOM 3173 N N . ARG A 1 428 ? -6.573 14.278 30.032 1.00 94.44 428 ARG A N 1
ATOM 3174 C CA . ARG A 1 428 ? -6.947 15.615 30.537 1.00 94.44 428 ARG A CA 1
ATOM 3175 C C . ARG A 1 428 ? -8.073 15.574 31.576 1.00 94.44 428 ARG A C 1
ATOM 3177 O O . ARG A 1 428 ? -8.889 16.489 31.647 1.00 94.44 428 ARG A O 1
ATOM 3184 N N . THR A 1 429 ? -8.126 14.502 32.361 1.00 95.44 429 THR A N 1
ATOM 3185 C CA . THR A 1 429 ? -9.217 14.212 33.289 1.00 95.44 429 THR A CA 1
ATOM 3186 C C . THR A 1 429 ? -8.643 13.740 34.623 1.00 95.44 429 THR A C 1
ATOM 3188 O O . THR A 1 429 ? -7.848 12.799 34.665 1.00 95.44 429 THR A O 1
ATOM 3191 N N . SER A 1 430 ? -9.040 14.403 35.712 1.00 95.44 430 SER A N 1
ATOM 3192 C CA . SER A 1 430 ? -8.689 14.016 37.085 1.00 95.44 430 SER A CA 1
ATOM 3193 C C . SER A 1 430 ? -9.438 12.760 37.532 1.00 95.44 430 SER A C 1
ATOM 3195 O O . SER A 1 430 ? -10.438 12.379 36.911 1.00 95.44 430 SER A O 1
ATOM 3197 N N . ALA A 1 431 ? -9.009 12.157 38.644 1.00 94.88 431 ALA A N 1
ATOM 3198 C CA . ALA A 1 431 ? -9.675 10.980 39.208 1.00 94.88 431 ALA A CA 1
ATOM 3199 C C . ALA A 1 431 ? -11.192 11.172 39.402 1.00 94.88 431 ALA A C 1
ATOM 3201 O O . ALA A 1 431 ? -11.971 10.300 39.025 1.00 94.88 431 ALA A O 1
ATOM 3202 N N . ASP A 1 432 ? -11.629 12.321 39.927 1.00 94.69 432 ASP A N 1
ATOM 3203 C CA . ASP A 1 432 ? -13.053 12.601 40.163 1.00 94.69 432 ASP A CA 1
ATOM 3204 C C . ASP A 1 432 ? -13.843 12.747 38.851 1.00 94.69 432 ASP A C 1
ATOM 3206 O O . ASP A 1 432 ? -14.969 12.257 38.725 1.00 94.69 432 ASP A O 1
ATOM 3210 N N . GLY A 1 433 ? -13.244 13.377 37.834 1.00 95.50 433 GLY A N 1
ATOM 3211 C CA . GLY A 1 433 ? -13.850 13.482 36.504 1.00 95.50 433 GLY A CA 1
ATOM 3212 C C . GLY A 1 433 ? -13.986 12.117 35.827 1.00 95.50 433 GLY A C 1
ATOM 3213 O O . GLY A 1 433 ? -15.023 11.812 35.229 1.00 95.50 433 GLY A O 1
ATOM 3214 N N . ALA A 1 434 ? -12.965 11.271 35.975 1.00 96.44 434 ALA A N 1
ATOM 3215 C CA . ALA A 1 434 ? -12.972 9.902 35.484 1.00 96.44 434 ALA A CA 1
ATOM 3216 C C . ALA A 1 434 ? -13.973 9.032 36.254 1.00 96.44 434 ALA A C 1
ATOM 3218 O O . ALA A 1 434 ? -14.671 8.232 35.640 1.00 96.44 434 ALA A O 1
ATOM 3219 N N . ALA A 1 435 ? -14.137 9.241 37.563 1.00 97.12 435 ALA A N 1
ATOM 3220 C CA . ALA A 1 435 ? -15.153 8.572 38.370 1.00 97.12 435 ALA A CA 1
ATOM 3221 C C . ALA A 1 435 ? -16.571 8.908 37.894 1.00 97.12 435 ALA A C 1
ATOM 3223 O O . ALA A 1 435 ? -17.394 8.013 37.711 1.00 97.12 435 ALA A O 1
ATOM 3224 N N . ALA A 1 436 ? -16.842 10.180 37.594 1.00 96.06 436 ALA A N 1
ATOM 3225 C CA . ALA A 1 436 ? -18.118 10.586 37.014 1.00 96.06 436 ALA A CA 1
ATOM 3226 C C . ALA A 1 436 ? -18.346 9.973 35.620 1.00 96.06 436 ALA A C 1
ATOM 3228 O O . ALA A 1 436 ? -19.484 9.692 35.244 1.00 96.06 436 ALA A O 1
ATOM 3229 N N . ALA A 1 437 ? -17.287 9.772 34.826 1.00 94.69 437 ALA A N 1
ATOM 3230 C CA . ALA A 1 437 ? -17.372 9.076 33.543 1.00 94.69 437 ALA A CA 1
ATOM 3231 C C . ALA A 1 437 ? -17.633 7.575 33.700 1.00 94.69 437 ALA A C 1
ATOM 3233 O O . ALA A 1 437 ? -18.541 7.046 33.058 1.00 94.69 437 ALA A O 1
ATOM 3234 N N . ALA A 1 438 ? -16.906 6.924 34.603 1.00 96.56 438 ALA A N 1
ATOM 3235 C CA . ALA A 1 438 ? -17.105 5.535 34.980 1.00 96.56 438 ALA A CA 1
ATOM 3236 C C . ALA A 1 438 ? -18.528 5.283 35.499 1.00 96.56 438 ALA A C 1
ATOM 3238 O O . ALA A 1 438 ? -19.148 4.294 35.124 1.00 96.56 438 ALA A O 1
ATOM 3239 N N . GLU A 1 439 ? -19.099 6.201 36.278 1.00 97.25 439 GLU A N 1
ATOM 3240 C CA . GLU A 1 439 ? -20.460 6.046 36.800 1.00 97.25 439 GLU A CA 1
ATOM 3241 C C . GLU A 1 439 ? -21.514 6.101 35.686 1.00 97.25 439 GLU A C 1
ATOM 3243 O O . GLU A 1 439 ? -22.458 5.312 35.684 1.00 97.25 439 GLU A O 1
ATOM 3248 N N . ARG A 1 440 ? -21.320 6.954 34.667 1.00 94.81 440 ARG A N 1
ATOM 3249 C CA . ARG A 1 440 ? -22.178 6.941 33.466 1.00 94.81 440 ARG A CA 1
ATOM 3250 C C . ARG A 1 440 ? -22.092 5.609 32.731 1.00 94.81 440 ARG A C 1
ATOM 3252 O O . ARG A 1 440 ? -23.114 5.092 32.288 1.00 94.81 440 ARG A O 1
ATOM 3259 N N . VAL A 1 441 ? -20.884 5.062 32.610 1.00 94.44 441 VAL A N 1
ATOM 3260 C CA . VAL A 1 441 ? -20.644 3.758 31.986 1.00 94.44 441 VAL A CA 1
ATOM 3261 C C . VAL A 1 441 ? -21.350 2.645 32.771 1.00 94.44 441 VAL A C 1
ATOM 3263 O O . VAL A 1 441 ? -22.090 1.858 32.181 1.00 94.44 441 VAL A O 1
ATOM 3266 N N . ARG A 1 442 ? -21.198 2.619 34.100 1.00 97.31 442 ARG A N 1
ATOM 3267 C CA . ARG A 1 442 ? -21.859 1.661 34.996 1.00 97.31 442 ARG A CA 1
ATOM 3268 C C . ARG A 1 442 ? -23.383 1.725 34.873 1.00 97.31 442 ARG A C 1
ATOM 3270 O O . ARG A 1 442 ? -24.030 0.703 34.646 1.00 97.31 442 ARG A O 1
ATOM 3277 N N . ALA A 1 443 ? -23.946 2.929 34.953 1.00 95.88 443 ALA A N 1
ATOM 3278 C CA . ALA A 1 443 ? -25.383 3.155 34.838 1.00 95.88 443 ALA A CA 1
ATOM 3279 C C . ALA A 1 443 ? -25.929 2.763 33.452 1.00 95.88 443 ALA A C 1
ATOM 3281 O O . ALA A 1 443 ? -27.030 2.223 33.353 1.00 95.88 443 ALA A O 1
ATOM 3282 N N . ALA A 1 444 ? -25.171 2.976 32.371 1.00 94.12 444 ALA A N 1
ATOM 3283 C CA . ALA A 1 444 ? -25.566 2.558 31.023 1.00 94.12 444 ALA A CA 1
ATOM 3284 C C . ALA A 1 444 ? -25.626 1.027 30.862 1.00 94.12 444 ALA A C 1
ATOM 3286 O O . ALA A 1 444 ? -26.451 0.509 30.106 1.00 94.12 444 ALA A O 1
ATOM 3287 N N . VAL A 1 445 ? -24.775 0.282 31.572 1.00 95.00 445 VAL A N 1
ATOM 3288 C CA . VAL A 1 445 ? -24.863 -1.186 31.609 1.00 95.00 445 VAL A CA 1
ATOM 3289 C C . VAL A 1 445 ? -26.069 -1.637 32.433 1.00 95.00 445 VAL A C 1
ATOM 3291 O O . VAL A 1 445 ? -26.848 -2.458 31.963 1.00 95.00 445 VAL A O 1
ATOM 3294 N N . GLU A 1 446 ? -26.272 -1.052 33.611 1.00 94.62 446 GLU A N 1
ATOM 3295 C CA . GLU A 1 446 ? -27.359 -1.438 34.517 1.00 94.62 446 GLU A CA 1
ATOM 3296 C C . GLU A 1 446 ? -28.764 -1.110 33.980 1.00 94.62 446 GLU A C 1
ATOM 3298 O O . GLU A 1 446 ? -29.700 -1.881 34.189 1.00 94.62 446 GLU A O 1
ATOM 3303 N N . SER A 1 447 ? -28.929 0.043 33.325 1.00 88.12 447 SER A N 1
ATOM 3304 C CA . SER A 1 447 ? -30.249 0.609 32.997 1.00 88.12 447 SER A CA 1
ATOM 3305 C C . SER A 1 447 ? -30.975 -0.072 31.839 1.00 88.12 447 SER A C 1
ATOM 3307 O O . SER A 1 447 ? -32.200 0.006 31.770 1.00 88.12 447 SER A O 1
ATOM 3309 N N . ALA A 1 448 ? -30.254 -0.735 30.934 1.00 83.38 448 ALA A N 1
ATOM 3310 C CA . ALA A 1 448 ? -30.853 -1.428 29.800 1.00 83.38 448 ALA A CA 1
ATOM 3311 C C . ALA A 1 448 ? -30.716 -2.951 29.973 1.00 83.38 448 ALA A C 1
ATOM 3313 O O . ALA A 1 448 ? -29.586 -3.453 30.019 1.00 83.38 448 ALA A O 1
ATOM 3314 N N . PRO A 1 449 ? -31.829 -3.705 30.045 1.00 83.81 449 PRO A N 1
ATOM 3315 C CA . PRO A 1 449 ? -31.765 -5.156 30.132 1.00 83.81 449 PRO A CA 1
ATOM 3316 C C . PRO A 1 449 ? -31.120 -5.743 28.872 1.00 83.81 449 PRO A C 1
ATOM 3318 O O . PRO A 1 449 ? -31.170 -5.163 27.789 1.00 83.81 449 PRO A O 1
ATOM 3321 N N . PHE A 1 450 ? -30.479 -6.889 29.039 1.00 88.44 450 PHE A N 1
ATOM 3322 C CA . PHE A 1 450 ? -29.933 -7.705 27.966 1.00 88.44 450 PHE A CA 1
ATOM 3323 C C . PHE A 1 450 ? -30.963 -8.781 27.631 1.00 88.44 450 PHE A C 1
ATOM 3325 O O . PHE A 1 450 ? -31.457 -9.449 28.539 1.00 88.44 450 PHE A O 1
ATOM 3332 N N . ASP A 1 451 ? -31.266 -8.962 26.346 1.00 77.94 451 ASP A N 1
ATOM 3333 C CA . ASP A 1 451 ? -32.432 -9.726 25.872 1.00 77.94 451 ASP A CA 1
ATOM 3334 C C . ASP A 1 451 ? -32.588 -11.119 26.506 1.00 77.94 451 ASP A C 1
ATOM 3336 O O . ASP A 1 451 ? -33.700 -11.539 26.812 1.00 77.94 451 ASP A O 1
ATOM 3340 N N . VAL A 1 452 ? -31.477 -11.829 26.727 1.00 82.44 452 VAL A N 1
ATOM 3341 C CA . VAL A 1 452 ? -31.480 -13.217 27.227 1.00 82.44 452 VAL A CA 1
ATOM 3342 C C . VAL A 1 452 ? -31.204 -13.313 28.729 1.00 82.44 452 VAL A C 1
ATOM 3344 O O . VAL A 1 452 ? -31.760 -14.174 29.404 1.00 82.44 452 VAL A O 1
ATOM 3347 N N . VAL A 1 453 ? -30.340 -12.447 29.263 1.00 87.62 453 VAL A N 1
ATOM 3348 C CA . VAL A 1 453 ? -29.786 -12.584 30.626 1.00 87.62 453 VAL A CA 1
ATOM 3349 C C . VAL A 1 453 ? -30.391 -11.589 31.621 1.00 87.62 453 VAL A C 1
ATOM 3351 O O . VAL A 1 453 ? -30.126 -11.656 32.818 1.00 87.62 453 VAL A O 1
ATOM 3354 N N . GLY A 1 454 ? -31.217 -10.654 31.146 1.00 90.19 454 GLY A N 1
ATOM 3355 C CA . GLY A 1 454 ? -31.843 -9.636 31.979 1.00 90.19 454 GLY A CA 1
ATOM 3356 C C . GLY A 1 454 ? -30.840 -8.586 32.454 1.00 90.19 454 GLY A C 1
ATOM 3357 O O . GLY A 1 454 ? -30.219 -7.895 31.648 1.00 90.19 454 GLY A O 1
ATOM 3358 N N . ARG A 1 455 ? -30.720 -8.402 33.771 1.00 92.25 455 ARG A N 1
ATOM 3359 C CA . ARG A 1 455 ? -29.896 -7.337 34.358 1.00 92.25 455 ARG A CA 1
ATOM 3360 C C . ARG A 1 455 ? -28.446 -7.792 34.509 1.00 92.25 455 ARG A C 1
ATOM 3362 O O . ARG A 1 455 ? -28.169 -8.720 35.259 1.00 92.25 455 ARG A O 1
ATOM 3369 N N . VAL A 1 456 ? -27.533 -7.069 33.865 1.00 95.00 456 VAL A N 1
ATOM 3370 C CA . VAL A 1 456 ? -26.080 -7.222 34.029 1.00 95.00 456 VAL A CA 1
ATOM 3371 C C . VAL A 1 456 ? -25.533 -5.953 34.674 1.00 95.00 456 VAL A C 1
ATOM 3373 O O . VAL A 1 456 ? -26.020 -4.856 34.398 1.00 95.00 456 VAL A O 1
ATOM 3376 N N . THR A 1 457 ? -24.539 -6.096 35.545 1.00 96.88 457 THR A N 1
ATOM 3377 C CA . THR A 1 457 ? -23.862 -4.971 36.198 1.00 96.88 457 THR A CA 1
ATOM 3378 C C . THR A 1 457 ? -22.354 -5.080 36.021 1.00 96.88 457 THR A C 1
ATOM 3380 O O . THR A 1 457 ? -21.829 -6.130 35.652 1.00 96.88 457 THR A O 1
ATOM 3383 N N . VAL A 1 458 ? -21.656 -3.969 36.243 1.00 97.62 458 VAL A N 1
ATOM 3384 C CA . VAL A 1 458 ? -20.192 -3.909 36.196 1.00 97.62 458 VAL A CA 1
ATOM 3385 C C . VAL A 1 458 ? -19.662 -3.252 37.462 1.00 97.62 458 VAL A C 1
ATOM 3387 O O . VAL A 1 458 ? -20.260 -2.311 37.992 1.00 97.62 458 VAL A O 1
ATOM 3390 N N . SER A 1 459 ? -18.508 -3.724 37.912 1.00 98.31 459 SER A N 1
ATOM 3391 C CA . SER A 1 459 ? -17.714 -3.086 38.959 1.00 98.31 459 SER A CA 1
ATOM 3392 C C . SER A 1 459 ? -16.557 -2.329 38.320 1.00 98.31 459 SER A C 1
ATOM 3394 O O . SER A 1 459 ? -15.983 -2.807 37.343 1.00 98.31 459 SER A O 1
ATOM 3396 N N . ILE A 1 460 ? -16.221 -1.145 38.844 1.00 98.44 460 ILE A N 1
ATOM 3397 C CA . ILE A 1 460 ? -15.217 -0.261 38.238 1.00 98.44 460 ILE A CA 1
ATOM 3398 C C . ILE A 1 460 ? -14.272 0.305 39.300 1.00 98.44 460 ILE A C 1
ATOM 3400 O O . ILE A 1 460 ? -14.710 0.892 40.287 1.00 98.44 460 ILE A O 1
ATOM 3404 N N . GLY A 1 461 ? -12.970 0.174 39.077 1.00 98.31 461 GLY A N 1
ATOM 3405 C CA . GLY A 1 461 ? -11.925 0.859 39.831 1.00 98.31 461 GLY A CA 1
ATOM 3406 C C . GLY A 1 461 ? -11.316 1.991 39.018 1.00 98.31 461 GLY A C 1
ATOM 3407 O O . GLY A 1 461 ? -10.992 1.793 37.852 1.00 98.31 461 GLY A O 1
ATOM 3408 N N . VAL A 1 462 ? -11.156 3.171 39.615 1.00 98.25 462 VAL A N 1
ATOM 3409 C CA . VAL A 1 462 ? -10.585 4.361 38.962 1.00 98.25 462 VAL A CA 1
ATOM 3410 C C . VAL A 1 462 ? -9.342 4.813 39.711 1.00 98.25 462 VAL A C 1
ATOM 3412 O O . VAL A 1 462 ? -9.360 4.882 40.938 1.00 98.25 462 VAL A O 1
ATOM 3415 N N . ALA A 1 463 ? -8.285 5.175 38.991 1.00 97.62 463 ALA A N 1
ATOM 3416 C CA . ALA A 1 463 ? -7.102 5.799 39.570 1.00 97.62 463 ALA A CA 1
ATOM 3417 C C . ALA A 1 463 ? -6.547 6.893 38.654 1.00 97.62 463 ALA A C 1
ATOM 3419 O O . ALA A 1 463 ? -6.603 6.791 37.428 1.00 97.62 463 ALA A O 1
ATOM 3420 N N . GLU A 1 464 ? -5.970 7.932 39.252 1.00 95.62 464 GLU A N 1
ATOM 3421 C CA . GLU A 1 464 ? -5.147 8.883 38.507 1.00 95.62 464 GLU A CA 1
ATOM 3422 C C . GLU A 1 464 ? -3.766 8.277 38.239 1.00 95.62 464 GLU A C 1
ATOM 3424 O O . GLU A 1 464 ? -3.208 7.561 39.079 1.00 95.62 464 GLU A O 1
ATOM 3429 N N . ALA A 1 465 ? -3.202 8.557 37.065 1.00 91.69 465 ALA A N 1
ATOM 3430 C CA . ALA A 1 465 ? -1.934 7.974 36.664 1.00 91.69 465 ALA A CA 1
ATOM 3431 C C . ALA A 1 465 ? -0.726 8.582 37.376 1.00 91.69 465 ALA A C 1
ATOM 3433 O O . ALA A 1 465 ? 0.268 7.887 37.563 1.00 91.69 465 ALA A O 1
ATOM 3434 N N . ALA A 1 466 ? -0.810 9.848 37.800 1.00 87.94 466 ALA A N 1
ATOM 3435 C CA . ALA A 1 466 ? 0.260 10.554 38.513 1.00 87.94 466 ALA A CA 1
ATOM 3436 C C . ALA A 1 466 ? 1.650 10.445 37.835 1.00 87.94 466 ALA A C 1
ATOM 3438 O O . ALA A 1 466 ? 2.679 10.462 38.497 1.00 87.94 466 ALA A O 1
ATOM 3439 N N . GLY A 1 467 ? 1.689 10.325 36.501 1.00 83.75 467 GLY A N 1
ATOM 3440 C CA . GLY A 1 467 ? 2.936 10.189 35.737 1.00 83.75 467 GLY A CA 1
ATOM 3441 C C . GLY A 1 467 ? 3.480 8.760 35.594 1.00 83.75 467 GLY A C 1
ATOM 3442 O O . GLY A 1 467 ? 4.474 8.585 34.893 1.00 83.75 467 GLY A O 1
ATOM 3443 N N . GLU A 1 468 ? 2.828 7.755 36.184 1.00 90.38 468 GLU A N 1
ATOM 3444 C CA . GLU A 1 468 ? 3.279 6.357 36.223 1.00 90.38 468 GLU A CA 1
ATOM 3445 C C . GLU A 1 468 ? 2.194 5.410 35.675 1.00 90.38 468 GLU A C 1
ATOM 3447 O O . GLU A 1 468 ? 1.268 5.052 36.408 1.00 90.38 468 GLU A O 1
ATOM 3452 N N . PRO A 1 469 ? 2.275 4.987 34.398 1.00 87.06 469 PRO A N 1
ATOM 3453 C CA . PRO A 1 469 ? 1.263 4.137 33.764 1.00 87.06 469 PRO A CA 1
ATOM 3454 C C . PRO A 1 469 ? 1.007 2.828 34.522 1.00 87.06 469 PRO A C 1
ATOM 3456 O O . PRO A 1 469 ? -0.135 2.508 34.843 1.00 87.06 469 PRO A O 1
ATOM 3459 N N . GLU A 1 470 ? 2.064 2.087 34.851 1.00 88.69 470 GLU A N 1
ATOM 3460 C CA . GLU A 1 470 ? 1.974 0.782 35.508 1.00 88.69 470 GLU A CA 1
ATOM 3461 C C . GLU A 1 470 ? 1.447 0.920 36.942 1.00 88.69 470 GLU A C 1
ATOM 3463 O O . GLU A 1 470 ? 0.581 0.157 37.371 1.00 88.69 470 GLU A O 1
ATOM 3468 N N . GLY A 1 471 ? 1.904 1.950 37.664 1.00 91.25 471 GLY A N 1
ATOM 3469 C CA . GLY A 1 471 ? 1.400 2.277 38.997 1.00 91.25 471 GLY A CA 1
ATOM 3470 C C . GLY A 1 471 ? -0.091 2.627 38.983 1.00 91.25 471 GLY A C 1
ATOM 3471 O O . GLY A 1 471 ? -0.834 2.204 39.869 1.00 91.25 471 GLY A O 1
ATOM 3472 N N . ALA A 1 472 ? -0.552 3.344 37.954 1.00 93.44 472 ALA A N 1
ATOM 3473 C CA . ALA A 1 472 ? -1.963 3.673 37.755 1.00 93.44 472 ALA A CA 1
ATOM 3474 C C . ALA A 1 472 ? -2.838 2.425 37.628 1.00 93.44 472 ALA A C 1
ATOM 3476 O O . ALA A 1 472 ? -3.903 2.357 38.241 1.00 93.44 472 ALA A O 1
ATOM 3477 N N . LEU A 1 473 ? -2.379 1.441 36.849 1.00 93.88 473 LEU A N 1
ATOM 3478 C CA . LEU A 1 473 ? -3.094 0.185 36.640 1.00 93.88 473 LEU A CA 1
ATOM 3479 C C . LEU A 1 473 ? -3.206 -0.609 37.937 1.00 93.88 473 LEU A C 1
ATOM 3481 O O . LEU A 1 473 ? -4.306 -1.010 38.297 1.00 93.88 473 LEU A O 1
ATOM 3485 N N . CYS A 1 474 ? -2.114 -0.746 38.693 1.00 94.69 474 CYS A N 1
ATOM 3486 C CA . CYS A 1 474 ? -2.144 -1.414 39.997 1.00 94.69 474 CYS A CA 1
ATOM 3487 C C . CYS A 1 474 ? -3.133 -0.746 40.970 1.00 94.69 474 CYS A C 1
ATOM 3489 O O . CYS A 1 474 ? -3.877 -1.425 41.677 1.00 94.69 474 CYS A O 1
ATOM 3491 N N . ARG A 1 475 ? -3.180 0.593 40.996 1.00 96.62 475 ARG A N 1
ATOM 3492 C CA . ARG A 1 475 ? -4.123 1.352 41.835 1.00 96.62 475 ARG A CA 1
ATOM 3493 C C . ARG A 1 475 ? -5.574 1.191 41.370 1.00 96.62 475 ARG A C 1
ATOM 3495 O O . ARG A 1 475 ? -6.466 1.016 42.201 1.00 96.62 475 ARG A O 1
ATOM 3502 N N . ALA A 1 476 ? -5.819 1.234 40.061 1.00 96.81 476 ALA A N 1
ATOM 3503 C CA . ALA A 1 476 ? -7.150 1.027 39.496 1.00 96.81 476 ALA A CA 1
ATOM 3504 C C . ALA A 1 476 ? -7.654 -0.402 39.746 1.00 96.81 476 ALA A C 1
ATOM 3506 O O . ALA A 1 476 ? -8.816 -0.571 40.109 1.00 96.81 476 ALA A O 1
ATOM 3507 N N . ASP A 1 477 ? -6.785 -1.408 39.643 1.00 96.31 477 ASP A N 1
ATOM 3508 C CA . ASP A 1 477 ? -7.107 -2.800 39.960 1.00 96.31 477 ASP A CA 1
ATOM 3509 C C . ASP A 1 477 ? -7.454 -2.984 41.446 1.00 96.31 477 ASP A C 1
ATOM 3511 O O . ASP A 1 477 ? -8.485 -3.564 41.787 1.00 96.31 477 ASP A O 1
ATOM 3515 N N . ALA A 1 478 ? -6.677 -2.380 42.353 1.00 96.00 478 ALA A N 1
ATOM 3516 C CA . ALA A 1 478 ? -6.989 -2.386 43.783 1.00 96.00 478 ALA A CA 1
ATOM 3517 C C . ALA A 1 478 ? -8.362 -1.747 44.084 1.00 96.00 478 ALA A C 1
ATOM 3519 O O . ALA A 1 478 ? -9.139 -2.264 44.893 1.00 96.00 478 ALA A O 1
ATOM 3520 N N . ALA A 1 479 ? -8.707 -0.651 43.401 1.00 97.12 479 ALA A N 1
ATOM 3521 C CA . ALA A 1 479 ? -10.026 -0.030 43.516 1.00 97.12 479 ALA A CA 1
ATOM 3522 C C . ALA A 1 479 ? -11.148 -0.879 42.884 1.00 97.12 479 ALA A C 1
ATOM 3524 O O . ALA A 1 479 ? -12.276 -0.907 43.386 1.00 97.12 479 ALA A O 1
ATOM 3525 N N . LEU A 1 480 ? -10.861 -1.615 41.809 1.00 97.38 480 LEU A N 1
ATOM 3526 C CA . LEU A 1 480 ? -11.803 -2.553 41.202 1.00 97.38 480 LEU A CA 1
ATOM 3527 C C . LEU A 1 480 ? -12.082 -3.716 42.160 1.00 97.38 480 LEU A C 1
ATOM 3529 O O . LEU A 1 480 ? -13.240 -4.076 42.383 1.00 97.38 480 LEU A O 1
ATOM 3533 N N . TYR A 1 481 ? -11.040 -4.247 42.796 1.00 96.12 481 TYR A N 1
ATOM 3534 C CA . TYR A 1 481 ? -11.162 -5.261 43.835 1.00 96.12 481 TYR A CA 1
ATOM 3535 C C . TYR A 1 481 ? -12.005 -4.769 45.024 1.00 96.12 481 TYR A C 1
ATOM 3537 O O . TYR A 1 481 ? -12.893 -5.487 45.497 1.00 96.12 481 TYR A O 1
ATOM 3545 N N . ALA A 1 482 ? -11.811 -3.521 45.464 1.00 96.19 482 ALA A N 1
ATOM 3546 C CA . ALA A 1 482 ? -12.655 -2.893 46.484 1.00 96.19 482 ALA A CA 1
ATOM 3547 C C . ALA A 1 482 ? -14.125 -2.772 46.037 1.00 96.19 482 ALA A C 1
ATOM 3549 O O . ALA A 1 482 ? -15.038 -3.018 46.824 1.00 96.19 482 ALA A O 1
ATOM 3550 N N . SER A 1 483 ? -14.379 -2.482 44.757 1.00 96.88 483 SER A N 1
ATOM 3551 C CA . SER A 1 483 ? -15.740 -2.473 44.203 1.00 96.88 483 SER A CA 1
ATOM 3552 C C . SER A 1 483 ? -16.382 -3.862 44.237 1.00 96.88 483 SER A C 1
ATOM 3554 O O . SER A 1 483 ? -17.521 -4.008 44.688 1.00 96.88 483 SER A O 1
ATOM 3556 N N . LYS A 1 484 ? -15.632 -4.897 43.835 1.00 94.56 484 LYS A N 1
ATOM 3557 C CA . LYS A 1 484 ? -16.087 -6.295 43.837 1.00 94.56 484 LYS A CA 1
ATOM 3558 C C . LYS A 1 484 ? -16.401 -6.799 45.249 1.00 94.56 484 LYS A C 1
ATOM 3560 O O . LYS A 1 484 ? -17.432 -7.438 45.462 1.00 94.56 484 LYS A O 1
ATOM 3565 N N . THR A 1 485 ? -15.540 -6.501 46.219 1.00 94.50 485 THR A N 1
ATOM 3566 C CA . THR A 1 485 ? -15.703 -6.933 47.620 1.00 94.50 485 THR A CA 1
ATOM 3567 C C . THR A 1 485 ? -16.705 -6.081 48.396 1.00 94.50 485 THR A C 1
ATOM 3569 O O . THR A 1 485 ? -17.388 -6.594 49.277 1.00 94.50 485 THR A O 1
ATOM 3572 N N . GLY A 1 486 ? -16.876 -4.813 48.023 1.00 92.69 486 GLY A N 1
ATOM 3573 C CA . GLY A 1 486 ? -17.829 -3.898 48.647 1.00 92.69 486 GLY A CA 1
ATOM 3574 C C . GLY A 1 486 ? -19.299 -4.191 48.338 1.00 92.69 486 GLY A C 1
ATOM 3575 O O . GLY A 1 486 ? -20.169 -3.553 48.927 1.00 92.69 486 GLY A O 1
ATOM 3576 N N . GLY A 1 487 ? -19.598 -5.126 47.432 1.00 93.50 487 GLY A N 1
ATOM 3577 C CA . GLY A 1 487 ? -20.963 -5.482 47.030 1.00 93.50 487 G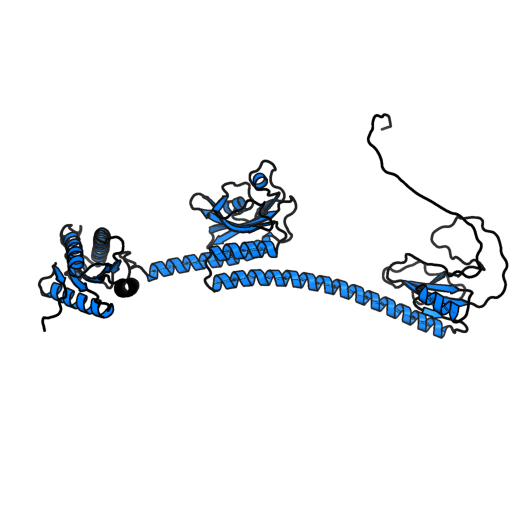LY A CA 1
ATOM 3578 C C . GLY A 1 487 ? -21.271 -5.258 45.549 1.00 93.50 487 GLY A C 1
ATOM 3579 O O . GLY A 1 487 ? -22.445 -5.290 45.189 1.00 93.50 487 GLY A O 1
ATOM 3580 N N . ARG A 1 488 ? -20.243 -5.061 44.707 1.00 97.31 488 ARG A N 1
ATOM 3581 C CA . ARG A 1 488 ? -20.342 -4.944 43.241 1.00 97.31 488 ARG A CA 1
ATOM 3582 C C . ARG A 1 488 ? -21.192 -3.761 42.768 1.00 97.31 488 ARG A C 1
ATOM 3584 O O . ARG A 1 488 ? -21.556 -2.905 43.584 1.00 97.31 488 ARG A O 1
ATOM 3591 N N . ASN A 1 489 ? -21.432 -3.680 41.453 1.00 97.38 489 ASN A N 1
ATOM 3592 C CA . ASN A 1 489 ? -22.249 -2.661 40.795 1.00 97.38 489 ASN A CA 1
ATOM 3593 C C . ASN A 1 489 ? -21.949 -1.237 41.290 1.00 97.38 489 ASN A C 1
ATOM 3595 O O . ASN A 1 489 ? -22.846 -0.502 41.707 1.00 97.38 489 ASN A O 1
ATOM 3599 N N . ARG A 1 490 ? -20.667 -0.862 41.304 1.00 97.75 490 ARG A N 1
ATOM 3600 C CA . ARG A 1 490 ? -20.216 0.440 41.810 1.00 97.75 490 ARG A CA 1
ATOM 3601 C C . ARG A 1 490 ? -18.902 0.878 41.192 1.00 97.75 490 ARG A C 1
ATOM 3603 O O . ARG A 1 490 ? -18.148 0.058 40.669 1.00 97.75 490 ARG A O 1
ATOM 3610 N N . VAL A 1 491 ? -18.633 2.168 41.340 1.00 98.19 491 VAL A N 1
ATOM 3611 C CA . VAL A 1 491 ? -17.344 2.787 41.048 1.00 98.19 491 VAL A CA 1
ATOM 3612 C C . VAL A 1 491 ? -16.629 3.074 42.364 1.00 98.19 491 VAL A C 1
ATOM 3614 O O . VAL A 1 491 ? -17.201 3.702 43.254 1.00 98.19 491 VAL A O 1
ATOM 3617 N N . THR A 1 492 ? -15.374 2.654 42.479 1.00 98.06 492 THR A N 1
ATOM 3618 C CA . THR A 1 492 ? -14.487 3.046 43.582 1.00 98.06 492 THR A CA 1
ATOM 3619 C C . THR A 1 492 ? -13.297 3.802 43.013 1.00 98.06 492 THR A C 1
ATOM 3621 O O . THR A 1 492 ? -12.677 3.363 42.047 1.00 98.06 492 THR A O 1
ATOM 3624 N N . VAL A 1 493 ? -12.968 4.942 43.615 1.00 97.56 493 VAL A N 1
ATOM 3625 C CA . VAL A 1 493 ? -11.768 5.714 43.278 1.00 97.56 493 VAL A CA 1
ATOM 3626 C C . VAL A 1 493 ? -10.663 5.325 44.245 1.00 97.56 493 VAL A C 1
ATOM 3628 O O . VAL A 1 493 ? -10.864 5.384 45.459 1.00 97.56 493 VAL A O 1
ATOM 3631 N N . TYR A 1 494 ? -9.501 4.944 43.723 1.00 95.94 494 TYR A N 1
ATOM 3632 C CA . TYR A 1 494 ? -8.315 4.748 44.539 1.00 95.94 494 TYR A CA 1
ATOM 3633 C C . TYR A 1 494 ? -7.911 6.086 45.157 1.00 95.94 494 TYR A C 1
ATOM 3635 O O . TYR A 1 494 ? -7.636 7.055 44.448 1.00 95.94 494 TYR A O 1
ATOM 3643 N N . ARG A 1 495 ? -7.858 6.128 46.484 1.00 88.88 495 ARG A N 1
ATOM 3644 C CA . ARG A 1 495 ? -7.288 7.238 47.244 1.00 88.88 495 ARG A CA 1
ATOM 3645 C C . ARG A 1 495 ? -6.126 6.679 48.042 1.00 88.88 495 ARG A C 1
ATOM 3647 O O . ARG A 1 495 ? -6.262 5.604 48.625 1.00 88.88 495 ARG A O 1
ATOM 3654 N N . GLU A 1 496 ? -4.997 7.379 48.042 1.00 75.88 496 GLU A N 1
ATOM 3655 C CA . GLU A 1 496 ? -3.896 7.002 48.924 1.00 75.88 496 GLU A CA 1
ATOM 3656 C C . GLU A 1 496 ? -4.405 6.962 50.372 1.00 75.88 496 GLU A C 1
ATOM 3658 O O . GLU A 1 496 ? -5.149 7.864 50.780 1.00 75.88 496 GLU A O 1
ATOM 3663 N N . PRO A 1 497 ? -4.066 5.913 51.143 1.00 62.41 497 PRO A N 1
ATOM 3664 C CA . PRO A 1 497 ? -4.341 5.902 52.569 1.00 62.41 497 PRO A CA 1
ATOM 3665 C C . PRO A 1 497 ? -3.724 7.156 53.187 1.00 62.41 497 PRO A C 1
ATOM 3667 O O . PRO A 1 497 ? -2.555 7.448 52.936 1.00 62.41 497 PRO A O 1
ATOM 3670 N N . ALA A 1 498 ? -4.504 7.904 53.970 1.00 50.38 498 ALA A N 1
ATOM 3671 C CA . ALA A 1 498 ? -3.940 8.978 54.775 1.00 50.38 498 ALA A CA 1
ATOM 3672 C C . ALA A 1 498 ? -2.872 8.359 55.691 1.00 50.38 498 ALA A C 1
ATOM 3674 O O . ALA A 1 498 ? -3.185 7.431 56.441 1.00 50.38 498 ALA A O 1
ATOM 3675 N N . ALA A 1 499 ? -1.628 8.814 55.525 1.00 37.69 499 ALA A N 1
ATOM 3676 C CA . ALA A 1 499 ? -0.462 8.339 56.264 1.00 37.69 499 ALA A CA 1
ATOM 3677 C C . ALA A 1 499 ? -0.565 8.624 57.766 1.00 37.69 499 ALA A C 1
ATOM 3679 O O . ALA A 1 499 ? -1.142 9.678 58.130 1.00 37.69 499 ALA A O 1
#